Protein AF-A0A1B6K107-F1 (afdb_monomer_lite)

Sequence (434 aa):
EVSGRSQVTCTDDMSLKECTSPMDDETWNAYHTINNRARAVCYATRQQQFRILSEMTVNKLMSSALKQVTSMESLKELQKELNLLTSETMSSLKEGQKGLANQNSGMQLAQRKIMDDISSTIRQLTKEKTLIQNTQSQLDSLSRKLSYQFDEAESRLGTQSELHQETHKQILSHLEDITQKADILWKLLEHKSEKVIKQQDEIQKRMQEALDSLIQINCSVNYLKGLVDQVKADVDSKILWATTAIGGDKTTLVLVLQHCLLLVAGVLVSLFLQLSIACRLSLLIVVLFNIALVYNRQPLTLLSLSGTIVGLWTVSTVSPVCWLAFNKYKADSIKSHEHSKTHGKEEEEEVEDDKSSTKSSTRSENSSGSHGIIDNGLSYNKLDHNEDRISLSSLRHRSSPTGHSICAAVCRNGQFCRSSVTPGRKFCKRHISH

Structure (mmCIF, N/CA/C/O backbone):
data_AF-A0A1B6K107-F1
#
_entry.id   AF-A0A1B6K107-F1
#
loop_
_atom_site.group_PDB
_atom_site.id
_atom_site.type_symbol
_atom_site.label_atom_id
_atom_site.label_alt_id
_atom_site.label_comp_id
_atom_site.label_asym_id
_atom_site.label_entity_id
_atom_site.label_seq_id
_atom_site.pdbx_PDB_ins_code
_atom_site.Cartn_x
_atom_site.Cartn_y
_atom_site.Cartn_z
_atom_site.occupancy
_atom_site.B_iso_or_equiv
_atom_site.auth_seq_id
_atom_site.auth_comp_id
_atom_site.auth_asym_id
_atom_site.auth_atom_id
_atom_site.pdbx_PDB_model_num
ATOM 1 N N . GLU A 1 1 ? 44.556 19.388 -119.074 1.00 36.38 1 GLU A N 1
ATOM 2 C CA . GLU A 1 1 ? 45.590 18.912 -120.022 1.00 36.38 1 GLU A CA 1
ATOM 3 C C . GLU A 1 1 ? 46.196 17.621 -119.483 1.00 36.38 1 GLU A C 1
ATOM 5 O O . GLU A 1 1 ? 46.031 17.341 -118.298 1.00 36.38 1 GLU A O 1
ATOM 10 N N . VAL A 1 2 ? 46.902 16.845 -120.311 1.00 44.44 2 VAL A N 1
ATOM 11 C CA . VAL A 1 2 ? 47.736 15.736 -119.821 1.00 44.44 2 VAL A CA 1
ATOM 12 C C . VAL A 1 2 ? 49.091 16.303 -119.403 1.00 44.44 2 VAL A C 1
ATOM 14 O O . VAL A 1 2 ? 49.932 16.598 -120.248 1.00 44.44 2 VAL A O 1
ATOM 17 N N . SER A 1 3 ? 49.315 16.454 -118.098 1.00 48.12 3 SER A N 1
ATOM 18 C CA . SER A 1 3 ? 50.672 16.632 -117.571 1.00 48.12 3 SER A CA 1
ATOM 19 C C . SER A 1 3 ? 51.471 15.365 -117.865 1.00 48.12 3 SER A C 1
ATOM 21 O O . SER A 1 3 ? 51.078 14.295 -117.408 1.00 48.12 3 SER A O 1
ATOM 23 N N . GLY A 1 4 ? 52.578 15.481 -118.606 1.00 58.72 4 GLY A N 1
ATOM 24 C CA . GLY A 1 4 ? 53.406 14.359 -119.078 1.00 58.72 4 GLY A CA 1
ATOM 25 C C . GLY A 1 4 ? 54.228 13.651 -117.994 1.00 58.72 4 GLY A C 1
ATOM 26 O O . GLY A 1 4 ? 55.428 13.471 -118.161 1.00 58.72 4 GLY A O 1
ATOM 27 N N . ARG A 1 5 ? 53.598 13.288 -116.874 1.00 62.62 5 ARG A N 1
ATOM 28 C CA . ARG A 1 5 ? 54.172 12.464 -115.804 1.00 62.62 5 ARG A CA 1
ATOM 29 C C . ARG A 1 5 ? 53.718 11.018 -115.971 1.00 62.62 5 ARG A C 1
ATOM 31 O O . ARG A 1 5 ? 52.550 10.771 -116.272 1.00 62.62 5 ARG A O 1
ATOM 38 N N . SER A 1 6 ? 54.628 10.082 -115.729 1.00 67.38 6 SER A N 1
ATOM 39 C CA . SER A 1 6 ? 54.333 8.656 -115.610 1.00 67.38 6 SER A CA 1
ATOM 40 C C . SER A 1 6 ? 53.266 8.422 -114.530 1.00 67.38 6 SER A C 1
ATOM 42 O O . SER A 1 6 ? 53.336 8.963 -113.427 1.00 67.38 6 SER A O 1
ATOM 44 N N . GLN A 1 7 ? 52.249 7.619 -114.851 1.00 73.50 7 GLN A N 1
ATOM 45 C CA . GLN A 1 7 ? 51.266 7.130 -113.884 1.00 73.50 7 GLN A CA 1
ATOM 46 C C . GLN A 1 7 ? 51.450 5.622 -113.741 1.00 73.50 7 GLN A C 1
ATOM 48 O O . GLN A 1 7 ? 51.184 4.871 -114.676 1.00 73.50 7 GLN A O 1
ATOM 53 N N . VAL A 1 8 ? 51.923 5.188 -112.573 1.00 77.31 8 VAL A N 1
ATOM 54 C CA . VAL A 1 8 ? 52.055 3.767 -112.236 1.00 77.31 8 VAL A CA 1
ATOM 55 C C . VAL A 1 8 ? 50.807 3.342 -111.468 1.00 77.31 8 VAL A C 1
ATOM 57 O O . VAL A 1 8 ? 50.553 3.821 -110.365 1.00 77.31 8 VAL A O 1
ATOM 60 N N . THR A 1 9 ? 50.007 2.466 -112.072 1.00 81.12 9 THR A N 1
ATOM 61 C CA . THR A 1 9 ? 48.796 1.902 -111.465 1.00 81.12 9 THR A CA 1
ATOM 62 C C . THR A 1 9 ? 49.136 0.629 -110.698 1.00 81.12 9 THR A C 1
ATOM 64 O O . THR A 1 9 ? 49.529 -0.362 -111.313 1.00 81.12 9 THR A O 1
ATOM 67 N N . CYS A 1 10 ? 48.946 0.639 -109.381 1.00 83.25 10 CYS A N 1
ATOM 68 C CA . CYS A 1 10 ? 49.106 -0.542 -108.533 1.00 83.25 10 CYS A CA 1
ATOM 69 C C . CYS A 1 10 ? 47.740 -1.090 -108.093 1.00 83.25 10 CYS A C 1
ATOM 71 O O . CYS A 1 10 ? 46.794 -0.318 -107.934 1.00 83.25 10 CYS A O 1
ATOM 73 N N . THR A 1 11 ? 47.642 -2.408 -107.901 1.00 85.88 11 THR A N 1
ATOM 74 C CA . THR A 1 11 ? 46.454 -3.091 -107.354 1.00 85.88 11 THR A CA 1
ATOM 75 C C . THR A 1 11 ? 46.725 -3.587 -105.934 1.00 85.88 11 THR A C 1
ATOM 77 O O . THR A 1 11 ? 47.875 -3.612 -105.495 1.00 85.88 11 THR A O 1
ATOM 80 N N . ASP A 1 12 ? 45.681 -3.991 -105.209 1.00 84.12 12 ASP A N 1
ATOM 81 C CA . ASP A 1 12 ? 45.818 -4.497 -103.835 1.00 84.12 12 ASP A CA 1
ATOM 82 C C . ASP A 1 12 ? 46.501 -5.882 -103.763 1.00 84.12 12 ASP A C 1
ATOM 84 O O . ASP A 1 12 ? 46.989 -6.280 -102.705 1.00 84.12 12 ASP A O 1
ATOM 88 N N . ASP A 1 13 ? 46.567 -6.611 -104.885 1.00 86.00 13 ASP A N 1
ATOM 89 C CA . ASP A 1 13 ? 47.118 -7.973 -104.976 1.00 86.00 13 ASP A CA 1
ATOM 90 C C . ASP A 1 13 ? 48.650 -8.015 -105.132 1.00 86.00 13 ASP A C 1
ATOM 92 O O . ASP A 1 13 ? 49.270 -9.050 -104.879 1.00 86.00 13 ASP A O 1
ATOM 96 N N . MET A 1 14 ? 49.268 -6.919 -105.589 1.00 87.00 14 MET A N 1
ATOM 97 C CA . MET A 1 14 ? 50.710 -6.852 -105.858 1.00 87.00 14 MET A CA 1
ATOM 98 C C . MET A 1 14 ? 51.495 -6.344 -104.646 1.00 87.00 14 MET A C 1
ATOM 100 O O . MET A 1 14 ? 51.052 -5.462 -103.909 1.00 87.00 14 MET A O 1
ATOM 104 N N . SER A 1 15 ? 52.714 -6.851 -104.445 1.00 86.06 15 SER A N 1
ATOM 105 C CA . SER A 1 15 ? 53.564 -6.338 -103.372 1.00 86.06 15 SER A CA 1
ATOM 106 C C . SER A 1 15 ? 54.023 -4.907 -103.666 1.00 86.06 15 SER A C 1
ATOM 108 O O . SER A 1 15 ? 54.215 -4.508 -104.818 1.00 86.06 15 SER A O 1
ATOM 110 N N . LEU A 1 16 ? 54.306 -4.142 -102.605 1.00 81.62 16 LEU A N 1
ATOM 111 C CA . LEU A 1 16 ? 54.866 -2.791 -102.726 1.00 81.62 16 LEU A CA 1
ATOM 112 C C . LEU A 1 16 ? 56.124 -2.765 -103.614 1.00 81.62 16 LEU A C 1
ATOM 114 O O . LEU A 1 16 ? 56.315 -1.817 -104.366 1.00 81.62 16 LEU A O 1
ATOM 118 N N . LYS A 1 17 ? 56.951 -3.819 -103.569 1.00 83.31 17 LYS A N 1
ATOM 119 C CA . LYS A 1 17 ? 58.165 -3.943 -104.385 1.00 83.31 17 LYS A CA 1
ATOM 120 C C . LYS A 1 17 ? 57.846 -4.028 -105.881 1.00 83.31 17 LYS A C 1
ATOM 122 O O . LYS A 1 17 ? 58.508 -3.362 -106.673 1.00 83.31 17 LYS A O 1
ATOM 127 N N . GLU A 1 18 ? 56.845 -4.820 -106.260 1.00 84.12 18 GLU A N 1
ATOM 128 C CA . GLU A 1 18 ? 56.406 -4.981 -107.654 1.00 84.12 18 GLU A CA 1
ATOM 129 C C . GLU A 1 18 ? 55.755 -3.692 -108.168 1.00 84.12 18 GLU A C 1
ATOM 131 O O . GLU A 1 18 ? 56.160 -3.188 -109.213 1.00 84.12 18 GLU A O 1
ATOM 136 N N . CYS A 1 19 ? 54.866 -3.094 -107.367 1.00 84.50 19 CYS A N 1
ATOM 137 C CA . CYS A 1 19 ? 54.269 -1.774 -107.603 1.00 84.50 19 CYS A CA 1
ATOM 138 C C . CYS A 1 19 ? 55.319 -0.680 -107.888 1.00 84.50 19 CYS A C 1
ATOM 140 O O . CYS A 1 19 ? 55.119 0.168 -108.755 1.00 84.50 19 CYS A O 1
ATOM 142 N N . THR A 1 20 ? 56.462 -0.701 -107.192 1.00 83.38 20 THR A N 1
ATOM 143 C CA . THR A 1 20 ? 57.539 0.293 -107.368 1.00 83.38 20 THR A CA 1
ATOM 144 C C . THR A 1 20 ? 58.551 -0.047 -108.463 1.00 83.38 20 THR A C 1
ATOM 146 O O . THR A 1 20 ? 59.314 0.823 -108.872 1.00 83.38 20 THR A O 1
ATOM 149 N N . SER A 1 21 ? 58.572 -1.285 -108.967 1.00 83.44 21 SER A N 1
ATOM 150 C CA . SER A 1 21 ? 59.591 -1.746 -109.921 1.00 83.44 21 SER A CA 1
ATOM 151 C C . SER A 1 21 ? 59.630 -1.036 -111.291 1.00 83.44 21 SER A C 1
ATOM 153 O O . SER A 1 21 ? 60.705 -1.072 -111.891 1.00 83.44 21 SER A O 1
ATOM 155 N N . PRO A 1 22 ? 58.545 -0.436 -111.830 1.00 82.94 22 PRO A N 1
ATOM 156 C CA . PRO A 1 22 ? 58.587 0.302 -113.095 1.00 82.94 22 PRO A CA 1
ATOM 157 C C . PRO A 1 22 ? 58.747 1.826 -112.914 1.00 82.94 22 PRO A C 1
ATOM 159 O O . PRO A 1 22 ? 58.559 2.568 -113.876 1.00 82.94 22 PRO A O 1
ATOM 162 N N . MET A 1 23 ? 59.037 2.314 -111.701 1.00 84.94 23 MET A N 1
ATOM 163 C CA . MET A 1 23 ? 59.266 3.741 -111.447 1.00 84.94 23 MET A CA 1
ATOM 164 C C . MET A 1 23 ? 60.684 4.159 -111.856 1.00 84.94 23 MET A C 1
ATOM 166 O O . MET A 1 23 ? 61.654 3.469 -111.553 1.00 84.94 23 MET A O 1
ATOM 170 N N . ASP A 1 24 ? 60.798 5.317 -112.501 1.00 84.44 24 ASP A N 1
ATOM 171 C CA . ASP A 1 24 ? 62.066 6.015 -112.724 1.00 84.44 24 ASP A CA 1
ATOM 172 C C . ASP A 1 24 ? 62.592 6.685 -111.434 1.00 84.44 24 ASP A C 1
ATOM 174 O O . ASP A 1 24 ? 61.844 6.877 -110.471 1.00 84.44 24 ASP A O 1
ATOM 178 N N . ASP A 1 25 ? 63.875 7.065 -111.413 1.00 84.19 25 ASP A N 1
ATOM 179 C CA . ASP A 1 25 ? 64.536 7.638 -110.227 1.00 84.19 25 ASP A CA 1
ATOM 180 C C . ASP A 1 25 ? 63.885 8.942 -109.720 1.00 84.19 25 ASP A C 1
ATOM 182 O O . ASP A 1 25 ? 63.862 9.185 -108.508 1.00 84.19 25 ASP A O 1
ATOM 186 N N . GLU A 1 26 ? 63.332 9.784 -110.606 1.00 83.81 26 GLU A N 1
ATOM 187 C CA . GLU A 1 26 ? 62.653 11.024 -110.203 1.00 83.81 26 GLU A CA 1
ATOM 188 C C . GLU A 1 26 ? 61.306 10.701 -109.541 1.00 83.81 26 GLU A C 1
ATOM 190 O O . GLU A 1 26 ? 61.033 11.162 -108.427 1.00 83.81 26 GLU A O 1
ATOM 195 N N . THR A 1 27 ? 60.503 9.839 -110.170 1.00 83.69 27 THR A N 1
ATOM 196 C CA . THR A 1 27 ? 59.228 9.342 -109.634 1.00 83.69 27 THR A CA 1
ATOM 197 C C . THR A 1 27 ? 59.414 8.615 -108.302 1.00 83.69 27 THR A C 1
ATOM 199 O O . THR A 1 27 ? 58.670 8.873 -107.349 1.00 83.69 27 THR A O 1
ATOM 202 N N . TRP A 1 28 ? 60.430 7.755 -108.183 1.00 84.88 28 TRP A N 1
ATOM 203 C CA . TRP A 1 28 ? 60.743 7.038 -106.946 1.00 84.88 28 TRP A CA 1
ATOM 204 C C . TRP A 1 28 ? 61.172 7.988 -105.821 1.00 84.88 28 TRP A C 1
ATOM 206 O O . TRP A 1 28 ? 60.666 7.887 -104.699 1.00 84.88 28 TRP A O 1
ATOM 216 N N . ASN A 1 29 ? 62.043 8.962 -106.103 1.00 87.62 29 ASN A N 1
ATOM 217 C CA . ASN A 1 29 ? 62.466 9.952 -105.110 1.00 87.62 29 ASN A CA 1
ATOM 218 C C . ASN A 1 29 ? 61.303 10.866 -104.674 1.00 87.62 29 ASN A C 1
ATOM 220 O O . ASN A 1 29 ? 61.151 11.164 -103.483 1.00 87.62 29 ASN A O 1
ATOM 224 N N . ALA A 1 30 ? 60.428 11.259 -105.606 1.00 86.75 30 ALA A N 1
ATOM 225 C CA . ALA A 1 30 ? 59.208 12.005 -105.306 1.00 86.75 30 ALA A CA 1
ATOM 226 C C . ALA A 1 30 ? 58.259 11.194 -104.404 1.00 86.75 30 ALA A C 1
ATOM 228 O O . ALA A 1 30 ? 57.830 11.697 -103.359 1.00 86.75 30 ALA A O 1
ATOM 229 N N . TYR A 1 31 ? 57.996 9.926 -104.743 1.00 85.06 31 TYR A N 1
ATOM 230 C CA . TYR A 1 31 ? 57.205 9.005 -103.921 1.00 85.06 31 TYR A CA 1
ATOM 231 C C . TYR A 1 31 ? 57.804 8.836 -102.518 1.00 85.06 31 TYR A C 1
ATOM 233 O O . TYR A 1 31 ? 57.109 9.037 -101.521 1.00 85.06 31 TYR A O 1
ATOM 241 N N . HIS A 1 32 ? 59.100 8.533 -102.416 1.00 87.81 32 HIS A N 1
ATOM 242 C CA . HIS A 1 32 ? 59.800 8.333 -101.145 1.00 87.81 32 HIS A CA 1
ATOM 243 C C . HIS A 1 32 ? 59.791 9.600 -100.272 1.00 87.81 32 HIS A C 1
ATOM 245 O O . HIS A 1 32 ? 59.550 9.526 -99.064 1.00 87.81 32 HIS A O 1
ATOM 251 N N . THR A 1 33 ? 59.966 10.778 -100.879 1.00 91.44 33 THR A N 1
ATOM 252 C CA . THR A 1 33 ? 59.876 12.076 -100.194 1.00 91.44 33 THR A CA 1
ATOM 253 C C . THR A 1 33 ? 58.468 12.341 -99.658 1.00 91.44 33 THR A C 1
ATOM 255 O O . THR A 1 33 ? 58.321 12.766 -98.509 1.00 91.44 33 THR A O 1
ATOM 258 N N . ILE A 1 34 ? 57.423 12.069 -100.446 1.00 89.50 34 ILE A N 1
ATOM 259 C CA . ILE A 1 34 ? 56.025 12.225 -100.019 1.00 89.50 34 ILE A CA 1
ATOM 260 C C . ILE A 1 34 ? 55.681 11.215 -98.915 1.00 89.50 34 ILE A C 1
ATOM 262 O O . ILE A 1 34 ? 55.129 11.610 -97.890 1.00 89.50 34 ILE A O 1
ATOM 266 N N . ASN A 1 35 ? 56.072 9.948 -99.068 1.00 90.12 35 ASN A N 1
ATOM 267 C CA . ASN A 1 35 ? 55.854 8.883 -98.087 1.00 90.12 35 ASN A CA 1
ATOM 268 C C . ASN A 1 35 ? 56.520 9.213 -96.740 1.00 90.12 35 ASN A C 1
ATOM 270 O O . ASN A 1 35 ? 55.859 9.201 -95.703 1.00 90.12 35 ASN A O 1
ATOM 274 N N . ASN A 1 36 ? 57.794 9.615 -96.731 1.00 93.12 36 ASN A N 1
ATOM 275 C CA . ASN A 1 36 ? 58.476 9.988 -95.488 1.00 93.12 36 ASN A CA 1
ATOM 276 C C . ASN A 1 36 ? 57.881 11.244 -94.834 1.00 93.12 36 ASN A C 1
ATOM 278 O O . ASN A 1 36 ? 57.774 11.287 -93.609 1.00 93.12 36 ASN A O 1
ATOM 282 N N . ARG A 1 37 ? 57.426 12.235 -95.616 1.00 95.00 37 ARG A N 1
ATOM 283 C CA . ARG A 1 37 ? 56.687 13.394 -95.081 1.00 95.00 37 ARG A CA 1
ATOM 284 C C . ARG A 1 37 ? 55.343 12.977 -94.479 1.00 95.00 37 ARG A C 1
ATOM 286 O O . ARG A 1 37 ? 55.040 13.388 -93.363 1.00 95.00 37 ARG A O 1
ATOM 293 N N . ALA A 1 38 ? 54.578 12.122 -95.158 1.00 94.75 38 ALA A N 1
ATOM 294 C CA . ALA A 1 38 ? 53.318 11.583 -94.650 1.00 94.75 38 ALA A CA 1
ATOM 295 C C . ALA A 1 38 ? 53.531 10.791 -93.349 1.00 94.75 38 ALA A C 1
ATOM 297 O O . ALA A 1 38 ? 52.854 11.045 -92.357 1.00 94.75 38 ALA A O 1
ATOM 298 N N . ARG A 1 39 ? 54.539 9.909 -93.299 1.00 94.88 39 ARG A N 1
ATOM 299 C CA . ARG A 1 39 ? 54.921 9.168 -92.086 1.00 94.88 39 ARG A CA 1
ATOM 300 C C . ARG A 1 39 ? 55.337 10.098 -90.947 1.00 94.88 39 ARG A C 1
ATOM 302 O O . ARG A 1 39 ? 54.875 9.900 -89.827 1.00 94.88 39 ARG A O 1
ATOM 309 N N . ALA A 1 40 ? 56.146 11.123 -91.217 1.00 95.31 40 ALA A N 1
ATOM 310 C CA . ALA A 1 40 ? 56.546 12.112 -90.214 1.00 95.31 40 ALA A CA 1
ATOM 311 C C . ALA A 1 40 ? 55.339 12.874 -89.638 1.00 95.31 40 ALA A C 1
ATOM 313 O O . ALA A 1 40 ? 55.234 13.008 -88.419 1.00 95.31 40 ALA A O 1
ATOM 314 N N . VAL A 1 41 ? 54.393 13.296 -90.487 1.00 95.06 41 VAL A N 1
ATOM 315 C CA . VAL A 1 41 ? 53.126 13.909 -90.050 1.00 95.06 41 VAL A CA 1
ATOM 316 C C . VAL A 1 41 ? 52.306 12.923 -89.215 1.00 95.06 41 VAL A C 1
ATOM 318 O O . VAL A 1 41 ? 51.931 13.256 -88.095 1.00 95.06 41 VAL A O 1
ATOM 321 N N . CYS A 1 42 ? 52.095 11.687 -89.679 1.00 96.25 42 CYS A N 1
ATOM 322 C CA . CYS A 1 42 ? 51.352 10.669 -88.930 1.00 96.25 42 CYS A CA 1
ATOM 323 C C . CYS A 1 42 ? 51.974 10.365 -87.555 1.00 96.25 42 CYS A C 1
ATOM 325 O O . CYS A 1 42 ? 51.240 10.219 -86.576 1.00 96.25 42 CYS A O 1
ATOM 327 N N . TYR A 1 43 ? 53.306 10.298 -87.449 1.00 96.50 43 TYR A N 1
ATOM 328 C CA . TYR A 1 43 ? 53.988 10.126 -86.163 1.00 96.50 43 TYR A CA 1
ATOM 329 C C . TYR A 1 43 ? 53.835 11.361 -85.262 1.00 96.50 43 TYR A C 1
ATOM 331 O O . TYR A 1 43 ? 53.541 11.200 -84.077 1.00 96.50 43 TYR A O 1
ATOM 339 N N . ALA A 1 44 ? 53.944 12.580 -85.802 1.00 95.81 44 ALA A N 1
ATOM 340 C CA . ALA A 1 44 ? 53.730 13.815 -85.046 1.00 95.81 44 ALA A CA 1
ATOM 341 C C . ALA A 1 44 ? 52.287 13.932 -84.517 1.00 95.81 44 ALA A C 1
ATOM 343 O O . ALA A 1 44 ? 52.085 14.157 -83.322 1.00 95.81 44 ALA A O 1
ATOM 344 N N . THR A 1 45 ? 51.280 13.691 -85.364 1.00 95.06 45 THR A N 1
ATOM 345 C CA . THR A 1 45 ? 49.862 13.681 -84.970 1.00 95.06 45 THR A CA 1
ATOM 346 C C . THR A 1 45 ? 49.581 12.608 -83.917 1.00 95.06 45 THR A C 1
ATOM 348 O O . THR A 1 45 ? 48.916 12.892 -82.922 1.00 95.06 45 THR A O 1
ATOM 351 N N . ARG A 1 46 ? 50.131 11.394 -84.071 1.00 96.19 46 ARG A N 1
ATOM 352 C CA . ARG A 1 46 ? 49.975 10.313 -83.083 1.00 96.19 46 ARG A CA 1
ATOM 353 C C . ARG A 1 46 ? 50.633 10.655 -81.743 1.00 96.19 46 ARG A C 1
ATOM 355 O O . ARG A 1 46 ? 50.049 10.368 -80.701 1.00 96.19 46 ARG A O 1
ATOM 362 N N . GLN A 1 47 ? 51.800 11.301 -81.753 1.00 96.00 47 GLN A N 1
ATOM 363 C CA . GLN A 1 47 ? 52.472 11.759 -80.534 1.00 96.00 47 GLN A CA 1
ATOM 364 C C . GLN A 1 47 ? 51.684 12.877 -79.835 1.00 96.00 47 GLN A C 1
ATOM 366 O O . GLN A 1 47 ? 51.543 12.859 -78.612 1.00 96.00 47 GLN A O 1
ATOM 371 N N . GLN A 1 48 ? 51.112 13.817 -80.594 1.00 95.38 48 GLN A N 1
ATOM 372 C CA . GLN A 1 48 ? 50.235 14.859 -80.055 1.00 95.38 48 GLN A CA 1
ATOM 373 C C . GLN A 1 48 ? 48.947 14.264 -79.463 1.00 95.38 48 GLN A C 1
ATOM 375 O O . GLN A 1 48 ? 48.560 14.629 -78.354 1.00 95.38 48 GLN A O 1
ATOM 380 N N . GLN A 1 49 ? 48.318 13.303 -80.147 1.00 96.44 49 GLN A N 1
ATOM 381 C CA . GLN A 1 49 ? 47.145 12.587 -79.639 1.00 96.44 49 GLN A CA 1
ATOM 382 C C . GLN A 1 49 ? 47.471 11.822 -78.347 1.00 96.44 49 GLN A C 1
ATOM 384 O O . GLN A 1 49 ? 46.727 11.927 -77.372 1.00 96.44 49 GLN A O 1
ATOM 389 N N . PHE A 1 50 ? 48.593 11.095 -78.307 1.00 96.69 50 PHE A N 1
ATOM 390 C CA . PHE A 1 50 ? 49.047 10.385 -77.108 1.00 96.69 50 PHE A CA 1
ATOM 391 C C . PHE A 1 50 ? 49.301 11.343 -75.938 1.00 96.69 50 PHE A C 1
ATOM 393 O O . PHE A 1 50 ? 48.879 11.065 -74.815 1.00 96.69 50 PHE A O 1
ATOM 400 N N . ARG A 1 51 ? 49.923 12.501 -76.199 1.00 96.62 51 ARG A N 1
ATOM 401 C CA . ARG A 1 51 ? 50.136 13.549 -75.196 1.00 96.62 51 ARG A CA 1
ATOM 402 C C . ARG A 1 51 ? 48.812 14.076 -74.634 1.00 96.62 51 ARG A C 1
ATOM 404 O O . ARG A 1 51 ? 48.642 14.065 -73.421 1.00 96.62 51 ARG A O 1
ATOM 411 N N . ILE A 1 52 ? 47.865 14.464 -75.491 1.00 96.50 52 ILE A N 1
ATOM 412 C CA . ILE A 1 52 ? 46.555 14.995 -75.072 1.00 96.50 52 ILE A CA 1
ATOM 413 C C . ILE A 1 52 ? 45.770 13.944 -74.267 1.00 96.50 52 ILE A C 1
ATOM 415 O O . ILE A 1 52 ? 45.223 14.251 -73.209 1.00 96.50 52 ILE A O 1
ATOM 419 N N . LEU A 1 53 ? 45.757 12.683 -74.715 1.00 96.69 53 LEU A N 1
ATOM 420 C CA . LEU A 1 53 ? 45.139 11.576 -73.975 1.00 96.69 53 LEU A CA 1
ATOM 421 C C . LEU A 1 53 ? 45.811 11.338 -72.614 1.00 96.69 53 LEU A C 1
ATOM 423 O O . LEU A 1 53 ? 45.114 11.067 -71.637 1.00 96.69 53 LEU A O 1
ATOM 427 N N . SER A 1 54 ? 47.136 11.478 -72.527 1.00 96.50 54 SER A N 1
ATOM 428 C CA . SER A 1 54 ? 47.885 11.347 -71.271 1.00 96.50 54 SER A CA 1
ATOM 429 C C . SER A 1 54 ? 47.575 12.490 -70.303 1.00 96.50 54 SER A C 1
ATOM 431 O O . SER A 1 54 ? 47.245 12.231 -69.150 1.00 96.50 54 SER A O 1
ATOM 433 N N . GLU A 1 55 ? 47.591 13.742 -70.770 1.00 96.50 55 GLU A N 1
ATOM 434 C CA . GLU A 1 55 ? 47.254 14.929 -69.970 1.00 96.50 55 GLU A CA 1
ATOM 435 C C . GLU A 1 55 ? 45.806 14.860 -69.447 1.00 96.50 55 GLU A C 1
ATOM 437 O O . GLU A 1 55 ? 45.566 15.054 -68.254 1.00 96.50 55 GLU A O 1
ATOM 442 N N . MET A 1 56 ? 44.837 14.474 -70.290 1.00 95.94 56 MET A N 1
ATOM 443 C CA . MET A 1 56 ? 43.454 14.234 -69.850 1.00 95.94 56 MET A CA 1
ATOM 444 C C . MET A 1 56 ? 43.340 13.072 -68.853 1.00 95.94 56 MET A C 1
ATOM 446 O O . MET A 1 56 ? 42.581 13.170 -67.889 1.00 95.94 56 MET A O 1
ATOM 450 N N . THR A 1 57 ? 44.088 11.983 -69.052 1.00 96.94 57 THR A N 1
ATOM 451 C CA . THR A 1 57 ? 44.070 10.823 -68.146 1.00 96.94 57 THR A CA 1
ATOM 452 C C . THR A 1 57 ? 44.644 11.180 -66.777 1.00 96.94 57 THR A C 1
ATOM 454 O O . THR A 1 57 ? 44.016 10.873 -65.767 1.00 96.94 57 THR A O 1
ATOM 457 N N . VAL A 1 58 ? 45.773 11.894 -66.720 1.00 97.19 58 VAL A N 1
ATOM 458 C CA . VAL A 1 58 ? 46.372 12.375 -65.463 1.00 97.19 58 VAL A CA 1
ATOM 459 C C . VAL A 1 58 ? 45.424 13.333 -64.740 1.00 97.19 58 VAL A C 1
ATOM 461 O O . VAL A 1 58 ? 45.156 13.133 -63.556 1.00 97.19 58 VAL A O 1
ATOM 464 N N . ASN A 1 59 ? 44.825 14.298 -65.443 1.00 96.50 59 ASN A N 1
ATOM 465 C CA . ASN A 1 59 ? 43.843 15.213 -64.849 1.00 96.50 59 ASN A CA 1
ATOM 466 C C . ASN A 1 59 ? 42.596 14.473 -64.326 1.00 96.50 59 ASN A C 1
ATOM 468 O O . ASN A 1 59 ? 42.082 14.796 -63.250 1.00 96.50 59 ASN A O 1
ATOM 472 N N . LYS A 1 60 ? 42.123 13.438 -65.034 1.00 96.69 60 LYS A N 1
ATOM 473 C CA . LYS A 1 60 ? 40.998 12.598 -64.593 1.00 96.69 60 LYS A CA 1
ATOM 474 C C . LYS A 1 60 ? 41.357 11.730 -63.384 1.00 96.69 60 LYS A C 1
ATOM 476 O O . LYS A 1 60 ? 40.536 11.593 -62.479 1.00 96.69 60 LYS A O 1
ATOM 481 N N . LEU A 1 61 ? 42.568 11.173 -63.331 1.00 96.75 61 LEU A N 1
ATOM 482 C CA . LEU A 1 61 ? 43.058 10.406 -62.182 1.00 96.75 61 LEU A CA 1
ATOM 483 C C . LEU A 1 61 ? 43.236 11.303 -60.953 1.00 96.75 61 LEU A C 1
ATOM 485 O O . LEU A 1 61 ? 42.740 10.961 -59.885 1.00 96.75 61 LEU A O 1
ATOM 489 N N . MET A 1 62 ? 43.854 12.478 -61.105 1.00 95.81 62 MET A N 1
ATOM 490 C CA . MET A 1 62 ? 44.062 13.429 -60.009 1.00 95.81 62 MET A CA 1
ATOM 491 C C . MET A 1 62 ? 42.737 13.960 -59.447 1.00 95.81 62 MET A C 1
ATOM 493 O O . MET A 1 62 ? 42.546 13.960 -58.234 1.00 95.81 62 MET A O 1
ATOM 497 N N . SER A 1 63 ? 41.787 14.346 -60.304 1.00 96.19 63 SER A N 1
ATOM 498 C CA . SER A 1 63 ? 40.452 14.773 -59.853 1.00 96.19 63 SER A CA 1
ATOM 499 C C . SER A 1 63 ? 39.642 13.637 -59.215 1.00 96.19 63 SER A C 1
ATOM 501 O O . SER A 1 63 ? 38.930 13.875 -58.240 1.00 96.19 63 SER A O 1
ATOM 503 N N . SER A 1 64 ? 39.794 12.394 -59.688 1.00 96.00 64 SER A N 1
ATOM 504 C CA . SER A 1 64 ? 39.179 11.218 -59.050 1.00 96.00 64 SER A CA 1
ATOM 505 C C . SER A 1 64 ? 39.790 10.928 -57.675 1.00 96.00 64 SER A C 1
ATOM 507 O O . SER A 1 64 ? 39.051 10.695 -56.722 1.00 96.00 64 SER A O 1
ATOM 509 N N . ALA A 1 65 ? 41.118 11.007 -57.547 1.00 95.81 65 ALA A N 1
ATOM 510 C CA . ALA A 1 65 ? 41.828 10.814 -56.285 1.00 95.81 65 ALA A CA 1
ATOM 511 C C . ALA A 1 65 ? 41.474 11.905 -55.261 1.00 95.81 65 ALA A C 1
ATOM 513 O O . ALA A 1 65 ? 41.144 11.587 -54.122 1.00 95.81 65 ALA A O 1
ATOM 514 N N . LEU A 1 66 ? 41.444 13.178 -55.674 1.00 96.00 66 LEU A N 1
ATOM 515 C CA . LEU A 1 66 ? 40.988 14.285 -54.826 1.00 96.00 66 LEU A CA 1
ATOM 516 C C . LEU A 1 66 ? 39.539 14.081 -54.363 1.00 96.00 66 LEU A C 1
ATOM 518 O O . LEU A 1 66 ? 39.258 14.222 -53.176 1.00 96.00 66 LEU A O 1
ATOM 522 N N . LYS A 1 67 ? 38.634 13.674 -55.266 1.00 95.56 67 LYS A N 1
ATOM 523 C CA . LYS A 1 67 ? 37.241 13.352 -54.917 1.00 95.56 67 LYS A CA 1
ATOM 524 C C . LYS A 1 67 ? 37.137 12.170 -53.946 1.00 95.56 67 LYS A C 1
ATOM 526 O O . LYS A 1 67 ? 36.258 12.165 -53.087 1.00 95.56 67 LYS A O 1
ATOM 531 N N . GLN A 1 68 ? 38.016 11.175 -54.056 1.00 94.88 68 GLN A N 1
ATOM 532 C CA . GLN A 1 68 ? 38.074 10.060 -53.112 1.00 94.88 68 GLN A CA 1
ATOM 533 C C . GLN A 1 68 ? 38.573 10.518 -51.734 1.00 94.88 68 GLN A C 1
ATOM 535 O O . GLN A 1 68 ? 37.956 10.165 -50.732 1.00 94.88 68 GLN A O 1
ATOM 540 N N . VAL A 1 69 ? 39.617 11.353 -51.670 1.00 94.94 69 VAL A N 1
ATOM 541 C CA . VAL A 1 69 ? 40.142 11.910 -50.410 1.00 94.94 69 VAL A CA 1
ATOM 542 C C . VAL A 1 69 ? 39.091 12.762 -49.694 1.00 94.94 69 VAL A C 1
ATOM 544 O O . VAL A 1 69 ? 38.831 12.519 -48.518 1.00 94.94 69 VAL A O 1
ATOM 547 N N . THR A 1 70 ? 38.412 13.683 -50.387 1.00 95.31 70 THR A N 1
ATOM 548 C CA . THR A 1 70 ? 37.337 14.489 -49.770 1.00 95.31 70 THR A CA 1
ATOM 549 C C . THR A 1 70 ? 36.138 13.637 -49.343 1.00 95.31 70 THR A C 1
ATOM 551 O O . THR A 1 70 ? 35.525 13.903 -48.310 1.00 95.31 70 THR A O 1
ATOM 554 N N . SER A 1 71 ? 35.839 12.550 -50.066 1.00 93.56 71 SER A N 1
ATOM 555 C CA . SER A 1 71 ? 34.828 11.574 -49.633 1.00 93.56 71 SER A CA 1
ATOM 556 C C . SER A 1 71 ? 35.254 10.858 -48.343 1.00 93.56 71 SER A C 1
ATOM 558 O O . SER A 1 71 ? 34.456 10.750 -47.413 1.00 93.56 71 SER A O 1
ATOM 560 N N . MET A 1 72 ? 36.515 10.425 -48.233 1.00 92.88 72 MET A N 1
ATOM 561 C CA . MET A 1 72 ? 37.057 9.800 -47.016 1.00 92.88 72 MET A CA 1
ATOM 562 C C . MET A 1 72 ? 37.112 10.768 -45.826 1.00 92.88 72 MET A C 1
ATOM 564 O O . MET A 1 72 ? 36.889 10.349 -44.692 1.00 92.88 72 MET A O 1
ATOM 568 N N . GLU A 1 73 ? 37.340 12.060 -46.065 1.00 94.81 73 GLU A N 1
ATOM 569 C CA . GLU A 1 73 ? 37.251 13.098 -45.034 1.00 94.81 73 GLU A CA 1
ATOM 570 C C . GLU A 1 73 ? 35.809 13.286 -44.531 1.00 94.81 73 GLU A C 1
ATOM 572 O O . GLU A 1 73 ? 35.585 13.299 -43.321 1.00 94.81 73 GLU A O 1
ATOM 577 N N . SER A 1 74 ? 34.814 13.303 -45.428 1.00 94.00 74 SER A N 1
ATOM 578 C CA . SER A 1 74 ? 33.400 13.345 -45.018 1.00 94.00 74 SER A CA 1
ATOM 579 C C . SER A 1 74 ? 32.970 12.091 -44.238 1.00 94.00 74 SER A C 1
ATOM 581 O O . SER A 1 74 ? 32.272 12.200 -43.232 1.00 94.00 74 SER A O 1
ATOM 583 N N . LEU A 1 75 ? 33.457 10.905 -44.627 1.00 93.94 75 LEU A N 1
ATOM 584 C CA . LEU A 1 75 ? 33.223 9.652 -43.899 1.00 93.94 75 LEU A CA 1
ATOM 585 C C . LEU A 1 75 ? 33.867 9.657 -42.505 1.00 93.94 75 LEU A C 1
ATOM 587 O O . LEU A 1 75 ? 33.267 9.153 -41.560 1.00 93.94 75 LEU A O 1
ATOM 591 N N . LYS A 1 76 ? 35.059 10.247 -42.357 1.00 94.69 76 LYS A N 1
ATOM 592 C CA . LYS A 1 76 ? 35.746 10.399 -41.066 1.00 94.69 76 LYS A CA 1
ATOM 593 C C . LYS A 1 76 ? 34.957 11.289 -40.103 1.00 94.69 76 LYS A C 1
ATOM 595 O O . LYS A 1 76 ? 34.865 10.959 -38.922 1.00 94.69 76 LYS A O 1
ATOM 600 N N . GLU A 1 77 ? 34.390 12.396 -40.582 1.00 94.81 77 GLU A N 1
ATOM 601 C CA . GLU A 1 77 ? 33.592 13.283 -39.728 1.00 94.81 77 GLU A CA 1
ATOM 602 C C . GLU A 1 77 ? 32.240 12.645 -39.364 1.00 94.81 77 GLU A C 1
ATOM 604 O O . GLU A 1 77 ? 31.892 12.625 -38.186 1.00 94.81 77 GLU A O 1
ATOM 609 N N . LEU A 1 78 ? 31.562 11.977 -40.309 1.00 93.75 78 LEU A N 1
ATOM 610 C CA . LEU A 1 78 ? 30.373 11.157 -40.019 1.00 93.75 78 LEU A CA 1
ATOM 611 C C . LEU A 1 78 ? 30.664 10.044 -38.996 1.00 93.75 78 LEU A C 1
ATOM 613 O O . LEU A 1 78 ? 29.864 9.800 -38.098 1.00 93.75 78 LEU A O 1
ATOM 617 N N . GLN A 1 79 ? 31.822 9.378 -39.084 1.00 93.44 79 GLN A N 1
ATOM 618 C CA . GLN A 1 79 ? 32.243 8.367 -38.108 1.00 93.44 79 GLN A CA 1
ATOM 619 C C . GLN A 1 79 ? 32.518 8.984 -36.724 1.00 93.44 79 GLN A C 1
ATOM 621 O O . GLN A 1 79 ? 32.255 8.354 -35.698 1.00 93.44 79 GLN A O 1
ATOM 626 N N . LYS A 1 80 ? 33.046 10.210 -36.668 1.00 95.19 80 LYS A N 1
ATOM 627 C CA . LYS A 1 80 ? 33.273 10.963 -35.426 1.00 95.19 80 LYS A CA 1
ATOM 628 C C . LYS A 1 80 ? 31.953 11.397 -34.782 1.00 95.19 80 LYS A C 1
ATOM 630 O O . LYS A 1 80 ? 31.790 11.195 -33.581 1.00 95.19 80 LYS A O 1
ATOM 635 N N . GLU A 1 81 ? 30.999 11.887 -35.568 1.00 96.19 81 GLU A N 1
ATOM 636 C CA . GLU A 1 81 ? 29.633 12.191 -35.125 1.00 96.19 81 GLU A CA 1
ATOM 637 C C . GLU A 1 81 ? 28.917 10.934 -34.600 1.00 96.19 81 GLU A C 1
ATOM 639 O O . GLU A 1 81 ? 28.411 10.938 -33.478 1.00 96.19 81 GLU A O 1
ATOM 644 N N . LEU A 1 82 ? 28.979 9.813 -35.333 1.00 94.44 82 LEU A N 1
ATOM 645 C CA . LEU A 1 82 ? 28.436 8.521 -34.892 1.00 94.44 82 LEU A CA 1
ATOM 646 C C . LEU A 1 82 ? 29.029 8.052 -33.558 1.00 94.44 82 LEU A C 1
ATOM 648 O O . LEU A 1 82 ? 28.293 7.564 -32.702 1.00 94.44 82 LEU A O 1
ATOM 652 N N . ASN A 1 83 ? 30.342 8.200 -33.358 1.00 94.94 83 ASN A N 1
ATOM 653 C CA . ASN A 1 83 ? 30.991 7.843 -32.094 1.00 94.94 83 ASN A CA 1
ATOM 654 C C . ASN A 1 83 ? 30.545 8.748 -30.933 1.00 94.94 83 ASN A C 1
ATOM 656 O O . ASN A 1 83 ? 30.346 8.250 -29.825 1.00 94.94 83 ASN A O 1
ATOM 660 N N . LEU A 1 84 ? 30.350 10.050 -31.173 1.00 96.38 84 LEU A N 1
ATOM 661 C CA . LEU A 1 84 ? 29.831 10.984 -30.167 1.00 96.38 84 LEU A CA 1
ATOM 662 C C . LEU A 1 84 ? 28.385 10.638 -29.786 1.00 96.38 84 LEU A C 1
ATOM 664 O O . LEU A 1 84 ? 28.120 10.401 -28.609 1.00 96.38 84 LEU A O 1
ATOM 668 N N . LEU A 1 85 ? 27.495 10.487 -30.772 1.00 94.56 85 LEU A N 1
ATOM 669 C CA . LEU A 1 85 ? 26.099 10.075 -30.568 1.00 94.56 85 LEU A CA 1
ATOM 670 C C . LEU A 1 85 ? 25.991 8.709 -29.874 1.00 94.56 85 LEU A C 1
ATOM 672 O O . LEU A 1 85 ? 25.147 8.520 -28.999 1.00 94.56 85 LEU A O 1
ATOM 676 N N . THR A 1 86 ? 26.864 7.755 -30.215 1.00 94.88 86 THR A N 1
ATOM 677 C CA . THR A 1 86 ? 26.915 6.435 -29.562 1.00 94.88 86 THR A CA 1
ATOM 678 C C . THR A 1 86 ? 27.375 6.545 -28.107 1.00 94.88 86 THR A C 1
ATOM 680 O O . THR A 1 86 ? 26.804 5.891 -27.236 1.00 94.88 86 THR A O 1
ATOM 683 N N . SER A 1 87 ? 28.373 7.387 -27.821 1.00 95.00 87 SER A N 1
ATOM 684 C CA . SER A 1 87 ? 28.872 7.639 -26.462 1.00 95.00 87 SER A CA 1
ATOM 685 C C . SER A 1 87 ? 27.817 8.320 -25.582 1.00 95.00 87 SER A C 1
ATOM 687 O O . SER A 1 87 ? 27.565 7.881 -24.458 1.00 95.00 87 SER A O 1
ATOM 689 N N . GLU A 1 88 ? 27.134 9.336 -26.116 1.00 95.50 88 GLU A N 1
ATOM 690 C CA . GLU A 1 88 ? 26.018 10.019 -25.456 1.00 95.50 88 GLU A CA 1
ATOM 691 C C . GLU A 1 88 ? 24.857 9.052 -25.190 1.00 95.50 88 GLU A C 1
ATOM 693 O O . GLU A 1 88 ? 24.454 8.880 -24.040 1.00 95.50 88 GLU A O 1
ATOM 698 N N . THR A 1 89 ? 24.409 8.314 -26.213 1.00 94.12 89 THR A N 1
ATOM 699 C CA . THR A 1 89 ? 23.350 7.296 -26.089 1.00 94.12 89 THR A CA 1
ATOM 700 C C . THR A 1 89 ? 23.705 6.231 -25.048 1.00 94.12 89 THR A C 1
ATOM 702 O O . THR A 1 89 ? 22.860 5.854 -24.238 1.00 94.12 89 THR A O 1
ATOM 705 N N . MET A 1 90 ? 24.959 5.766 -25.014 1.00 93.88 90 MET A N 1
ATOM 706 C CA . MET A 1 90 ? 25.445 4.809 -24.013 1.00 93.88 90 MET A CA 1
ATOM 707 C C . MET A 1 90 ? 25.448 5.408 -22.597 1.00 93.88 90 MET A C 1
ATOM 709 O O . MET A 1 90 ? 25.115 4.715 -21.633 1.00 93.88 90 MET A O 1
ATOM 713 N N . SER A 1 91 ? 25.779 6.695 -22.455 1.00 94.94 91 SER A N 1
ATOM 714 C CA . SER A 1 91 ? 25.720 7.416 -21.179 1.00 94.94 91 SER A CA 1
ATOM 715 C C . SER A 1 91 ? 24.278 7.546 -20.674 1.00 94.94 91 SER A C 1
ATOM 717 O O . SER A 1 91 ? 23.981 7.125 -19.554 1.00 94.94 91 SER A O 1
ATOM 719 N N . SER A 1 92 ? 23.355 8.016 -21.519 1.00 94.50 92 SER A N 1
ATOM 720 C CA . SER A 1 92 ? 21.928 8.127 -21.190 1.00 94.50 92 SER A CA 1
ATOM 721 C C . SER A 1 92 ? 21.286 6.764 -20.911 1.00 94.50 92 SER A C 1
ATOM 723 O O . SER A 1 92 ? 20.487 6.640 -19.983 1.00 94.50 92 SER A O 1
ATOM 725 N N . LEU A 1 93 ? 21.668 5.712 -21.645 1.00 93.19 93 LEU A N 1
ATOM 726 C CA . LEU A 1 93 ? 21.224 4.339 -21.387 1.00 93.19 93 LEU A CA 1
ATOM 727 C C . LEU A 1 93 ? 21.713 3.834 -20.022 1.00 93.19 93 LEU A C 1
ATOM 729 O O . LEU A 1 93 ? 20.938 3.242 -19.271 1.00 93.19 93 LEU A O 1
ATOM 733 N N . LYS A 1 94 ? 22.977 4.096 -19.670 1.00 94.19 94 LYS A N 1
ATOM 734 C CA . LYS A 1 94 ? 23.566 3.740 -18.370 1.00 94.19 94 LYS A CA 1
ATOM 735 C C . LYS A 1 94 ? 22.903 4.494 -17.214 1.00 94.19 94 LYS A C 1
ATOM 737 O O . LYS A 1 94 ? 22.663 3.907 -16.158 1.00 94.19 94 LYS A O 1
ATOM 742 N N . GLU A 1 95 ? 22.577 5.771 -17.401 1.00 94.50 95 GLU A N 1
ATOM 743 C CA . GLU A 1 95 ? 21.827 6.558 -16.419 1.00 94.50 95 GLU A CA 1
ATOM 744 C C . GLU A 1 95 ? 20.379 6.062 -16.274 1.00 94.50 95 GLU A C 1
ATOM 746 O O . GLU A 1 95 ? 19.922 5.832 -15.153 1.00 94.50 95 GLU A O 1
ATOM 751 N N . GLY A 1 96 ? 19.697 5.770 -17.385 1.00 91.94 96 GLY A N 1
ATOM 752 C CA . GLY A 1 96 ? 18.370 5.151 -17.392 1.00 91.94 96 GLY A CA 1
ATOM 753 C C . GLY A 1 96 ? 18.345 3.787 -16.692 1.00 91.94 96 GLY A C 1
ATOM 754 O O . GLY A 1 96 ? 17.484 3.544 -15.846 1.00 91.94 96 GLY A O 1
ATOM 755 N N . GLN A 1 97 ? 19.330 2.919 -16.952 1.00 88.88 97 GLN A N 1
ATOM 756 C CA . GLN A 1 97 ? 19.490 1.640 -16.249 1.00 88.88 97 GLN A CA 1
ATOM 757 C C . GLN A 1 97 ? 19.738 1.823 -14.746 1.00 88.88 97 GLN A C 1
ATOM 759 O O . GLN A 1 97 ? 19.154 1.098 -13.940 1.00 88.88 97 GLN A O 1
ATOM 764 N N . LYS A 1 98 ? 20.550 2.809 -14.342 1.00 92.38 98 LYS A N 1
ATOM 765 C CA . LYS A 1 98 ? 20.759 3.158 -12.926 1.00 92.38 98 LYS A CA 1
ATOM 766 C C . LYS A 1 98 ? 19.457 3.645 -12.273 1.00 92.38 98 LYS A C 1
ATOM 768 O O . LYS A 1 98 ? 19.151 3.241 -11.152 1.00 92.38 98 LYS A O 1
ATOM 773 N N . GLY A 1 99 ? 18.667 4.456 -12.978 1.00 92.44 99 GLY A N 1
ATOM 774 C CA . GLY A 1 99 ? 17.331 4.882 -12.551 1.00 92.44 99 GLY A CA 1
ATOM 775 C C . GLY A 1 99 ? 16.374 3.702 -12.355 1.00 92.44 99 GLY A C 1
ATOM 776 O O . GLY A 1 99 ? 15.766 3.574 -11.293 1.00 92.44 99 GLY A O 1
ATOM 777 N N . LEU A 1 100 ? 16.312 2.791 -13.330 1.00 89.69 100 LEU A N 1
ATOM 778 C CA . LEU A 1 100 ? 15.506 1.566 -13.277 1.00 89.69 100 LEU A CA 1
ATOM 779 C C . LEU A 1 100 ? 15.937 0.624 -12.140 1.00 89.69 100 LEU A C 1
ATOM 781 O O . LEU A 1 100 ? 15.083 0.090 -11.435 1.00 89.69 100 LEU A O 1
ATOM 785 N N . ALA A 1 101 ? 17.239 0.447 -11.901 1.00 89.81 101 ALA A N 1
ATOM 786 C CA . ALA A 1 101 ? 17.751 -0.366 -10.793 1.00 89.81 101 ALA A CA 1
ATOM 787 C C . ALA A 1 101 ? 17.392 0.229 -9.415 1.00 89.81 101 ALA A C 1
ATOM 789 O O . ALA A 1 101 ? 16.982 -0.495 -8.498 1.00 89.81 101 ALA A O 1
ATOM 790 N N . ASN A 1 102 ? 17.470 1.556 -9.280 1.00 90.38 102 ASN A N 1
ATOM 791 C CA . ASN A 1 102 ? 17.039 2.272 -8.079 1.00 90.38 102 ASN A CA 1
ATOM 792 C C . ASN A 1 102 ? 15.514 2.171 -7.870 1.00 90.38 102 ASN A C 1
ATOM 794 O O . ASN A 1 102 ? 15.062 1.923 -6.754 1.00 90.38 102 ASN A O 1
ATOM 798 N N . GLN A 1 103 ? 14.710 2.286 -8.933 1.00 89.62 103 GLN A N 1
ATOM 799 C CA . GLN A 1 103 ? 13.260 2.078 -8.850 1.00 89.62 103 GLN A CA 1
ATOM 800 C C . GLN A 1 103 ? 12.899 0.629 -8.494 1.00 89.62 103 GLN A C 1
ATOM 802 O O . GLN A 1 103 ? 12.032 0.416 -7.651 1.00 89.62 103 GLN A O 1
ATOM 807 N N . ASN A 1 104 ? 13.574 -0.368 -9.073 1.00 87.25 104 ASN A N 1
ATOM 808 C CA . ASN A 1 104 ? 13.315 -1.785 -8.807 1.00 87.25 104 ASN A CA 1
ATOM 809 C C . ASN A 1 104 ? 13.648 -2.165 -7.351 1.00 87.25 104 ASN A C 1
ATOM 811 O O . ASN A 1 104 ? 12.844 -2.797 -6.667 1.00 87.25 104 ASN A O 1
ATOM 815 N N . SER A 1 105 ? 14.788 -1.711 -6.823 1.00 90.38 105 SER A N 1
ATOM 816 C CA . SER A 1 105 ? 15.130 -1.917 -5.405 1.00 90.38 105 SER A CA 1
ATOM 817 C C . SER A 1 105 ? 14.167 -1.188 -4.453 1.00 90.38 105 SER A C 1
ATOM 819 O O . SER A 1 105 ? 13.750 -1.768 -3.446 1.00 90.38 105 SER A O 1
ATOM 821 N N . GLY A 1 106 ? 13.719 0.024 -4.805 1.00 91.81 106 GLY A N 1
ATOM 822 C CA . GLY A 1 106 ? 12.635 0.725 -4.107 1.00 91.81 106 GLY A CA 1
ATOM 823 C C . GLY A 1 106 ? 11.302 -0.039 -4.135 1.00 91.81 106 GLY A C 1
ATOM 824 O O . GLY A 1 106 ? 10.651 -0.179 -3.099 1.00 91.81 106 GLY A O 1
ATOM 825 N N . MET A 1 107 ? 10.931 -0.612 -5.283 1.00 88.75 107 MET A N 1
ATOM 826 C CA . MET A 1 107 ? 9.732 -1.440 -5.451 1.00 88.75 107 MET A CA 1
ATOM 827 C C . MET A 1 107 ? 9.795 -2.704 -4.583 1.00 88.75 107 MET A C 1
ATOM 829 O O . MET A 1 107 ? 8.835 -3.013 -3.883 1.00 88.75 107 MET A O 1
ATOM 833 N N . GLN A 1 108 ? 10.939 -3.394 -4.530 1.00 93.19 108 GLN A N 1
ATOM 834 C CA . GLN A 1 108 ? 11.132 -4.562 -3.658 1.00 93.19 108 GLN A CA 1
ATOM 835 C C . GLN A 1 108 ? 11.073 -4.224 -2.159 1.00 93.19 108 GLN A C 1
ATOM 837 O O . GLN A 1 108 ? 10.735 -5.086 -1.344 1.00 93.19 108 GLN A O 1
ATOM 842 N N . LEU A 1 109 ? 11.432 -2.999 -1.761 1.00 93.69 109 LEU A N 1
ATOM 843 C CA . LEU A 1 109 ? 11.258 -2.520 -0.385 1.00 93.69 109 LEU A CA 1
ATOM 844 C C . LEU A 1 109 ? 9.786 -2.196 -0.096 1.00 93.69 109 LEU A C 1
ATOM 846 O O . LEU A 1 109 ? 9.265 -2.624 0.933 1.00 93.69 109 LEU A O 1
ATOM 850 N N . ALA A 1 110 ? 9.094 -1.525 -1.022 1.00 90.19 110 ALA A N 1
ATOM 851 C CA . ALA A 1 110 ? 7.662 -1.250 -0.916 1.00 90.19 110 ALA A CA 1
ATOM 852 C C . ALA A 1 110 ? 6.829 -2.544 -0.858 1.00 90.19 110 ALA A C 1
ATOM 854 O O . ALA A 1 110 ? 5.984 -2.688 0.021 1.00 90.19 110 ALA A O 1
ATOM 855 N N . GLN A 1 111 ? 7.119 -3.524 -1.719 1.00 91.31 111 GLN A N 1
ATOM 856 C CA . GLN A 1 111 ? 6.456 -4.831 -1.744 1.00 91.31 111 GLN A CA 1
ATOM 857 C C . GLN A 1 111 ? 6.675 -5.619 -0.443 1.00 91.31 111 GLN A C 1
ATOM 859 O O . GLN A 1 111 ? 5.727 -6.194 0.090 1.00 91.31 111 GLN A O 1
ATOM 864 N N . ARG A 1 112 ? 7.899 -5.609 0.111 1.00 94.19 112 ARG A N 1
ATOM 865 C CA . ARG A 1 112 ? 8.178 -6.211 1.428 1.00 94.19 112 ARG A CA 1
ATOM 866 C C . ARG A 1 112 ? 7.407 -5.517 2.547 1.00 94.19 112 ARG A C 1
ATOM 868 O O . ARG A 1 112 ? 6.817 -6.209 3.371 1.00 94.19 112 ARG A O 1
ATOM 875 N N . LYS A 1 113 ? 7.355 -4.180 2.545 1.00 95.38 113 LYS A N 1
ATOM 876 C CA . LYS A 1 113 ? 6.565 -3.415 3.518 1.00 95.38 113 LYS A CA 1
ATOM 877 C C . LYS A 1 113 ? 5.075 -3.755 3.420 1.00 95.38 113 LYS A C 1
ATOM 879 O O . LYS A 1 113 ? 4.465 -4.040 4.438 1.00 95.38 113 LYS A O 1
ATOM 884 N N . ILE A 1 114 ? 4.516 -3.799 2.209 1.00 93.56 114 ILE A N 1
ATOM 885 C CA . ILE A 1 114 ? 3.115 -4.173 1.965 1.00 93.56 114 ILE A CA 1
ATOM 886 C C . ILE A 1 114 ? 2.821 -5.583 2.495 1.00 93.56 114 ILE A C 1
ATOM 888 O O . ILE A 1 114 ? 1.786 -5.785 3.121 1.00 93.56 114 ILE A O 1
ATOM 892 N N . MET A 1 115 ? 3.723 -6.551 2.302 1.00 94.81 115 MET A N 1
ATOM 893 C CA . MET A 1 115 ? 3.531 -7.908 2.827 1.00 94.81 115 MET A CA 1
ATOM 894 C C . MET A 1 115 ? 3.577 -7.964 4.365 1.00 94.81 115 MET A C 1
ATOM 896 O O . MET A 1 115 ? 2.801 -8.707 4.962 1.00 94.81 115 MET A O 1
ATOM 900 N N . ASP A 1 116 ? 4.427 -7.169 5.023 1.00 96.38 116 ASP A N 1
ATOM 901 C CA . ASP A 1 116 ? 4.463 -7.085 6.493 1.0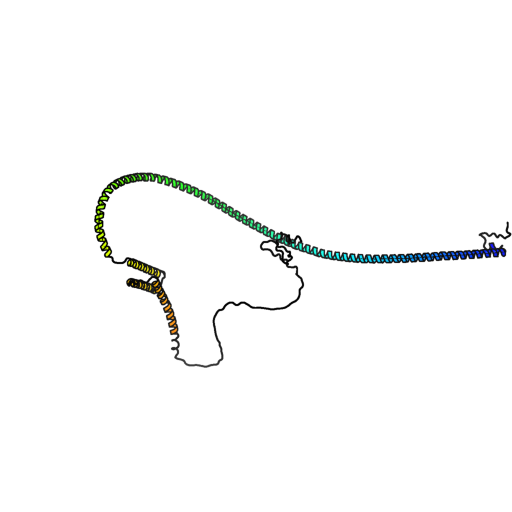0 96.38 116 ASP A CA 1
ATOM 902 C C . ASP A 1 116 ? 3.247 -6.321 7.062 1.00 96.38 116 ASP A C 1
ATOM 904 O O . ASP A 1 116 ? 2.597 -6.790 7.998 1.00 96.38 116 ASP A O 1
ATOM 908 N N . ASP A 1 117 ? 2.843 -5.215 6.425 1.00 96.38 117 ASP A N 1
ATOM 909 C CA . ASP A 1 117 ? 1.608 -4.479 6.731 1.00 96.38 117 ASP A CA 1
ATOM 910 C C . ASP A 1 117 ? 0.380 -5.416 6.603 1.00 96.38 117 ASP A C 1
ATOM 912 O O . ASP A 1 117 ? -0.442 -5.490 7.520 1.00 96.38 117 ASP A O 1
ATOM 916 N N . ILE A 1 118 ? 0.284 -6.217 5.531 1.00 95.81 118 ILE A N 1
ATOM 917 C CA . ILE A 1 118 ? -0.758 -7.248 5.350 1.00 95.81 118 ILE A CA 1
ATOM 918 C C . ILE A 1 118 ? -0.657 -8.338 6.428 1.00 95.81 118 ILE A C 1
ATOM 920 O O . ILE A 1 118 ? -1.667 -8.687 7.040 1.00 95.81 118 ILE A O 1
ATOM 924 N N . SER A 1 119 ? 0.540 -8.864 6.706 1.00 96.69 119 SER A N 1
ATOM 925 C CA . SER A 1 119 ? 0.750 -9.908 7.720 1.00 96.69 119 SER A CA 1
ATOM 926 C C . SER A 1 119 ? 0.343 -9.437 9.122 1.00 96.69 119 SER A C 1
ATOM 928 O O . SER A 1 119 ? -0.312 -10.168 9.868 1.00 96.69 119 SER A O 1
ATOM 930 N N . SER A 1 120 ? 0.672 -8.193 9.481 1.00 95.75 120 SER A N 1
ATOM 931 C CA . SER A 1 120 ? 0.254 -7.577 10.742 1.00 95.75 120 SER A CA 1
ATOM 932 C C . SER A 1 120 ? -1.263 -7.348 10.792 1.00 95.75 120 SER A C 1
ATOM 934 O O . SER A 1 120 ? -1.885 -7.676 11.803 1.00 95.75 120 SER A O 1
ATOM 936 N N . THR A 1 121 ? -1.877 -6.914 9.685 1.00 95.88 121 THR A N 1
ATOM 937 C CA . THR A 1 121 ? -3.332 -6.722 9.556 1.00 95.88 121 THR A CA 1
ATOM 938 C C . THR A 1 121 ? -4.085 -8.047 9.720 1.00 95.88 121 THR A C 1
ATOM 940 O O . THR A 1 121 ? -5.033 -8.121 10.496 1.00 95.88 121 THR A O 1
ATOM 943 N N . ILE A 1 122 ? -3.634 -9.133 9.080 1.00 96.50 122 ILE A N 1
ATOM 944 C CA . ILE A 1 122 ? -4.233 -10.473 9.225 1.00 96.50 122 ILE A CA 1
ATOM 945 C C . ILE A 1 122 ? -4.138 -10.964 10.678 1.00 96.50 122 ILE A C 1
ATOM 947 O O . ILE A 1 122 ? -5.111 -11.504 11.208 1.00 96.50 122 ILE A O 1
ATOM 951 N N . ARG A 1 123 ? -3.006 -10.739 11.363 1.00 96.06 123 ARG A N 1
ATOM 952 C CA . ARG A 1 123 ? -2.861 -11.064 12.797 1.00 96.06 123 ARG A CA 1
ATOM 953 C C . ARG A 1 123 ? -3.805 -10.236 13.677 1.00 96.06 123 ARG A C 1
ATOM 955 O O . ARG A 1 123 ? -4.389 -10.792 14.606 1.00 96.06 123 ARG A O 1
ATOM 962 N N . GLN A 1 124 ? -3.982 -8.945 13.386 1.00 95.69 124 GLN A N 1
ATOM 963 C CA . GLN A 1 124 ? -4.929 -8.074 14.096 1.00 95.69 124 GLN A CA 1
ATOM 964 C C . GLN A 1 124 ? -6.375 -8.542 13.894 1.00 95.69 124 GLN A C 1
ATOM 966 O O . GLN A 1 124 ? -7.036 -8.852 14.880 1.00 95.69 124 GLN A O 1
ATOM 971 N N . LEU A 1 125 ? -6.819 -8.734 12.648 1.00 95.12 125 LEU A N 1
ATOM 972 C CA . LEU A 1 125 ? -8.158 -9.244 12.320 1.00 95.12 125 LEU A CA 1
ATOM 973 C C . LEU A 1 125 ? -8.431 -10.627 12.936 1.00 95.12 125 LEU A C 1
ATOM 975 O O . LEU A 1 125 ? -9.538 -10.898 13.396 1.00 95.12 125 LEU A O 1
ATOM 979 N N . THR A 1 126 ? -7.422 -11.501 12.999 1.00 94.88 126 THR A N 1
ATOM 980 C CA . THR A 1 126 ? -7.538 -12.807 13.673 1.00 94.88 126 THR A CA 1
ATOM 981 C C . THR A 1 126 ? -7.757 -12.637 15.179 1.00 94.88 126 THR A C 1
ATOM 983 O O . THR A 1 126 ? -8.626 -13.293 15.749 1.00 94.88 126 THR A O 1
ATOM 986 N N . LYS A 1 127 ? -7.013 -11.728 15.824 1.00 96.44 127 LYS A N 1
ATOM 987 C CA . LYS A 1 127 ? -7.167 -11.409 17.252 1.00 96.44 127 LYS A CA 1
ATOM 988 C C . LYS A 1 127 ? -8.511 -10.738 17.555 1.00 96.44 127 LYS A C 1
ATOM 990 O O . LYS A 1 127 ? -9.134 -11.050 18.563 1.00 96.44 127 LYS A O 1
ATOM 995 N N . GLU A 1 128 ? -8.971 -9.835 16.697 1.00 95.12 128 GLU A N 1
ATOM 996 C CA . GLU A 1 128 ? -10.291 -9.210 16.822 1.00 95.12 128 GLU A CA 1
ATOM 997 C C . GLU A 1 128 ? -11.406 -10.241 16.645 1.00 95.12 128 GLU A C 1
ATOM 999 O O . GLU A 1 128 ? -12.339 -10.263 17.441 1.00 95.12 128 GLU A O 1
ATOM 1004 N N . LYS A 1 129 ? -11.278 -11.173 15.691 1.00 95.75 129 LYS A N 1
ATOM 1005 C CA . LYS A 1 129 ? -12.233 -12.275 15.526 1.00 95.75 129 LYS A CA 1
ATOM 1006 C C . LYS A 1 129 ? -12.314 -13.166 16.770 1.00 95.75 129 LYS A C 1
ATOM 1008 O O . LYS A 1 129 ? -13.423 -13.468 17.205 1.00 95.75 129 LYS A O 1
ATOM 1013 N N . THR A 1 130 ? -11.187 -13.551 17.378 1.00 94.88 130 THR A N 1
ATOM 1014 C CA . THR A 1 130 ? -11.217 -14.349 18.621 1.00 94.88 130 THR A CA 1
ATOM 1015 C C . THR A 1 130 ? -11.761 -13.558 19.812 1.00 94.88 130 THR A C 1
ATOM 1017 O O . THR A 1 130 ? -12.454 -14.134 20.651 1.00 94.88 130 THR A O 1
ATOM 1020 N N . LEU A 1 131 ? -11.525 -12.241 19.868 1.00 95.75 131 LEU A N 1
ATOM 1021 C CA . LEU A 1 131 ? -12.145 -11.361 20.860 1.00 95.75 131 LEU A CA 1
ATOM 1022 C C . LEU A 1 131 ? -13.670 -11.312 20.680 1.00 95.75 131 LEU A C 1
ATOM 1024 O O . LEU A 1 131 ? -14.388 -11.566 21.639 1.00 95.75 131 LEU A O 1
ATOM 1028 N N . ILE A 1 132 ? -14.158 -11.074 19.458 1.00 94.12 132 ILE A N 1
ATOM 1029 C CA . ILE A 1 132 ? -15.591 -11.031 19.123 1.00 94.12 132 ILE A CA 1
ATOM 1030 C C . ILE A 1 132 ? -16.274 -12.364 19.452 1.00 94.12 132 ILE A C 1
ATOM 1032 O O . ILE A 1 132 ? -17.345 -12.356 20.051 1.00 94.12 132 ILE A O 1
ATOM 1036 N N . GLN A 1 133 ? -15.652 -13.506 19.139 1.00 95.25 133 GLN A N 1
ATOM 1037 C CA . GLN A 1 133 ? -16.195 -14.827 19.488 1.00 95.25 133 GLN A CA 1
ATOM 1038 C C . GLN A 1 133 ? -16.290 -15.045 21.009 1.00 95.25 133 GLN A C 1
ATOM 1040 O O . GLN A 1 133 ? -17.271 -15.614 21.483 1.00 95.25 133 GLN A O 1
ATOM 1045 N N . ASN A 1 134 ? -15.316 -14.559 21.786 1.00 94.19 134 ASN A N 1
ATOM 1046 C CA . ASN A 1 134 ? -15.384 -14.563 23.252 1.00 94.19 134 ASN A CA 1
ATOM 1047 C C . ASN A 1 134 ? -16.491 -13.616 23.761 1.00 94.19 134 ASN A C 1
ATOM 1049 O O . ASN A 1 134 ? -17.277 -13.981 24.627 1.00 94.19 134 ASN A O 1
ATOM 1053 N N . THR A 1 135 ? -16.627 -12.420 23.182 1.00 92.19 135 THR A N 1
ATOM 1054 C CA . THR A 1 135 ? -17.711 -11.488 23.526 1.00 92.19 135 THR A CA 1
ATOM 1055 C C . THR A 1 135 ? -19.094 -12.065 23.201 1.00 92.19 135 THR A C 1
ATOM 1057 O O . THR A 1 135 ? -20.005 -11.916 24.010 1.00 92.19 135 THR A O 1
ATOM 1060 N N . GLN A 1 136 ? -19.256 -12.777 22.079 1.00 93.81 136 GLN A N 1
ATOM 1061 C CA . GLN A 1 136 ? -20.492 -13.501 21.761 1.00 93.81 136 GLN A CA 1
ATOM 1062 C C . GLN A 1 136 ? -20.789 -14.587 22.799 1.00 93.81 136 GLN A C 1
ATOM 1064 O O . GLN A 1 136 ? -21.875 -14.578 23.367 1.00 93.81 136 GLN A O 1
ATOM 1069 N N . SER A 1 137 ? -19.826 -15.454 23.137 1.00 94.56 137 SER A N 1
ATOM 1070 C CA . SER A 1 137 ? -20.065 -16.513 24.131 1.00 94.56 137 SER A CA 1
ATOM 1071 C C . SER A 1 137 ? -20.374 -15.960 25.532 1.00 94.56 137 SER A C 1
ATOM 1073 O O . SER A 1 137 ? -21.171 -16.548 26.271 1.00 94.56 137 SER A O 1
ATOM 1075 N N . GLN A 1 138 ? -19.819 -14.794 25.881 1.00 95.00 138 GLN A N 1
ATOM 1076 C CA . GLN A 1 138 ? -20.189 -14.049 27.085 1.00 95.00 138 GLN A CA 1
ATOM 1077 C C . GLN A 1 138 ? -21.626 -13.518 27.009 1.00 95.00 138 GLN A C 1
ATOM 1079 O O . GLN A 1 138 ? -22.381 -13.738 27.957 1.00 95.00 138 GLN A O 1
ATOM 1084 N N . LEU A 1 139 ? -22.040 -12.905 25.893 1.00 94.94 139 LEU A N 1
ATOM 1085 C CA . LEU A 1 139 ? -23.431 -12.488 25.662 1.00 94.94 139 LEU A CA 1
ATOM 1086 C C . LEU A 1 139 ? -24.402 -13.677 25.735 1.00 94.94 139 LEU A C 1
ATOM 1088 O O . LEU A 1 139 ? -25.411 -13.580 26.427 1.00 94.94 139 LEU A O 1
ATOM 1092 N N . ASP A 1 140 ? -24.075 -14.817 25.126 1.00 95.25 140 ASP A N 1
ATOM 1093 C CA . ASP A 1 140 ? -24.893 -16.036 25.176 1.00 95.25 140 ASP A CA 1
ATOM 1094 C C . ASP A 1 140 ? -25.007 -16.600 26.601 1.00 95.25 140 ASP A C 1
ATOM 1096 O O . ASP A 1 140 ? -26.024 -17.190 26.970 1.00 95.25 140 ASP A O 1
ATOM 1100 N N . SER A 1 141 ? -23.958 -16.463 27.420 1.00 95.94 141 SER A N 1
ATOM 1101 C CA . SER A 1 141 ? -23.986 -16.860 28.835 1.00 95.94 141 SER A CA 1
ATOM 1102 C C . SER A 1 141 ? -24.812 -15.897 29.696 1.00 95.94 141 SER A C 1
ATOM 1104 O O . SER A 1 141 ? -25.572 -16.335 30.560 1.00 95.94 141 SER A O 1
ATOM 1106 N N . LEU A 1 142 ? -24.712 -14.592 29.426 1.00 93.56 142 LEU A N 1
ATOM 1107 C CA . LEU A 1 142 ? -25.410 -13.536 30.155 1.00 93.56 142 LEU A CA 1
ATOM 1108 C C . LEU A 1 142 ? -26.899 -13.500 29.796 1.00 93.56 142 LEU A C 1
ATOM 1110 O O . LEU A 1 142 ? -27.724 -13.359 30.691 1.00 93.56 142 LEU A O 1
ATOM 1114 N N . SER A 1 143 ? -27.238 -13.718 28.523 1.00 94.38 143 SER A N 1
ATOM 1115 C CA . SER A 1 143 ? -28.607 -13.893 28.026 1.00 94.38 143 SER A CA 1
ATOM 1116 C C . SER A 1 143 ? -29.293 -15.077 28.711 1.00 94.38 143 SER A C 1
ATOM 1118 O O . SER A 1 143 ? -30.312 -14.889 29.366 1.00 94.38 143 SER A O 1
ATOM 1120 N N . ARG A 1 144 ? -28.673 -16.270 28.705 1.00 95.50 144 ARG A N 1
ATOM 1121 C CA . ARG A 1 144 ? -29.208 -17.449 29.417 1.00 95.50 144 ARG A CA 1
ATOM 1122 C C . ARG A 1 144 ? -29.356 -17.227 30.923 1.00 95.50 144 ARG A C 1
ATOM 1124 O O . ARG A 1 144 ? -30.331 -17.688 31.508 1.00 95.50 144 ARG A O 1
ATOM 1131 N N . LYS A 1 145 ? -28.417 -16.515 31.557 1.00 96.88 145 LYS A N 1
ATOM 1132 C CA . LYS A 1 145 ? -28.521 -16.156 32.980 1.00 96.88 145 LYS A CA 1
ATOM 1133 C C . LYS A 1 145 ? -29.664 -15.168 33.243 1.00 96.88 145 LYS A C 1
ATOM 1135 O O . LYS A 1 145 ? -30.319 -15.288 34.273 1.00 96.88 145 LYS A O 1
ATOM 1140 N N . LEU A 1 146 ? -29.906 -14.224 32.332 1.00 92.69 146 LEU A N 1
ATOM 1141 C CA . LEU A 1 146 ? -31.041 -13.303 32.395 1.00 92.69 146 LEU A CA 1
ATOM 1142 C C . LEU A 1 146 ? -32.370 -14.038 32.217 1.00 92.69 146 LEU A C 1
ATOM 1144 O O . LEU A 1 146 ? -33.245 -13.831 33.047 1.00 92.69 146 LEU A O 1
ATOM 1148 N N . SER A 1 147 ? -32.499 -14.922 31.220 1.00 95.38 147 SER A N 1
ATOM 1149 C CA . SER A 1 147 ? -33.684 -15.776 31.049 1.00 95.38 147 SER A CA 1
ATOM 1150 C C . SER A 1 147 ? -33.980 -16.551 32.328 1.00 95.38 147 SER A C 1
ATOM 1152 O O . SER A 1 147 ? -35.028 -16.339 32.917 1.00 95.38 147 SER A O 1
ATOM 1154 N N . TYR A 1 148 ? -33.004 -17.293 32.863 1.00 96.31 148 TYR A N 1
ATOM 1155 C CA . TYR A 1 148 ? -33.172 -18.030 34.121 1.00 96.31 148 TYR A CA 1
ATOM 1156 C C . TYR A 1 148 ? -33.614 -17.138 35.299 1.00 96.31 148 TYR A C 1
ATOM 1158 O O . TYR A 1 148 ? -34.416 -17.556 36.130 1.00 96.31 148 TYR A O 1
ATOM 1166 N N . GLN A 1 149 ? -33.103 -15.903 35.397 1.00 95.06 149 GLN A N 1
ATOM 1167 C CA . GLN A 1 149 ? -33.531 -14.958 36.437 1.00 95.06 149 GLN A CA 1
ATOM 1168 C C . GLN A 1 149 ? -34.926 -14.366 36.190 1.00 95.06 149 GLN A C 1
ATOM 1170 O O . GLN A 1 149 ? -35.598 -14.031 37.163 1.00 95.06 149 GLN A O 1
ATOM 1175 N N . PHE A 1 150 ? -35.370 -14.255 34.936 1.00 92.44 150 PHE A N 1
ATOM 1176 C CA . PHE A 1 150 ? -36.750 -13.915 34.592 1.00 92.44 150 PHE A CA 1
ATOM 1177 C C . PHE A 1 150 ? -37.699 -15.082 34.886 1.00 92.44 150 PHE A C 1
ATOM 1179 O O . PHE A 1 150 ? -38.690 -14.859 35.570 1.00 92.44 150 PHE A O 1
ATOM 1186 N N . ASP A 1 151 ? -37.361 -16.311 34.488 1.00 94.62 151 ASP A N 1
ATOM 1187 C CA . ASP A 1 151 ? -38.165 -17.520 34.723 1.00 94.62 151 ASP A CA 1
ATOM 1188 C C . ASP A 1 151 ? -38.378 -17.767 36.239 1.00 94.62 151 ASP A C 1
ATOM 1190 O O . ASP A 1 151 ? -39.492 -18.007 36.708 1.00 94.62 151 ASP A O 1
ATOM 1194 N N . GLU A 1 152 ? -37.313 -17.629 37.041 1.00 94.00 152 GLU A N 1
ATOM 1195 C CA . GLU A 1 152 ? -37.354 -17.694 38.513 1.00 94.00 152 GLU A CA 1
ATOM 1196 C C . GLU A 1 152 ? -38.188 -16.548 39.122 1.00 94.00 152 GLU A C 1
ATOM 1198 O O . GLU A 1 152 ? -38.893 -16.749 40.114 1.00 94.00 152 GLU A O 1
ATOM 1203 N N . ALA A 1 153 ? -38.134 -15.341 38.548 1.00 91.56 153 ALA A N 1
ATOM 1204 C CA . ALA A 1 153 ? -38.938 -14.208 39.006 1.00 91.56 153 ALA A CA 1
ATOM 1205 C C . ALA A 1 153 ? -40.424 -14.362 38.639 1.00 91.56 153 ALA A C 1
ATOM 1207 O O . ALA A 1 153 ? -41.282 -14.042 39.458 1.00 91.56 153 ALA A O 1
ATOM 1208 N N . GLU A 1 154 ? -40.739 -14.893 37.458 1.00 91.62 154 GLU A N 1
ATOM 1209 C CA . GLU A 1 154 ? -42.103 -15.201 37.020 1.00 91.62 154 GLU A CA 1
ATOM 1210 C C . GLU A 1 154 ? -42.721 -16.303 37.890 1.00 91.62 154 GLU A C 1
ATOM 1212 O O . GLU A 1 154 ? -43.823 -16.127 38.405 1.00 91.62 154 GLU A O 1
ATOM 1217 N N . SER A 1 155 ? -41.974 -17.374 38.177 1.00 92.31 155 SER A N 1
ATOM 1218 C CA . SER A 1 155 ? -42.371 -18.434 39.119 1.00 92.31 155 SER A CA 1
ATOM 1219 C C . SER A 1 155 ? -42.692 -17.889 40.525 1.00 92.31 155 SER A C 1
ATOM 1221 O O . SER A 1 155 ? -43.717 -18.227 41.133 1.00 92.31 155 SER A O 1
ATOM 1223 N N . ARG A 1 156 ? -41.865 -16.963 41.032 1.00 88.94 156 ARG A N 1
ATOM 1224 C CA . ARG A 1 156 ? -42.108 -16.257 42.305 1.00 88.94 156 ARG A CA 1
ATOM 1225 C C . ARG A 1 156 ? -43.333 -15.346 42.260 1.00 88.94 156 ARG A C 1
ATOM 1227 O O . ARG A 1 156 ? -44.068 -15.283 43.239 1.00 88.94 156 ARG A O 1
ATOM 1234 N N . LEU A 1 157 ? -43.572 -14.653 41.147 1.00 85.88 157 LEU A N 1
ATOM 1235 C CA . LEU A 1 157 ? -44.752 -13.801 40.978 1.00 85.88 157 LEU A CA 1
ATOM 1236 C C . LEU A 1 157 ? -46.038 -14.626 40.838 1.00 85.88 157 LEU A C 1
ATOM 1238 O O . LEU A 1 157 ? -47.053 -14.244 41.415 1.00 85.88 157 LEU A O 1
ATOM 1242 N N . GLY A 1 158 ? -45.997 -15.773 40.156 1.00 89.44 158 GLY A N 1
ATOM 1243 C CA . GLY A 1 158 ? -47.115 -16.715 40.068 1.00 89.44 158 GLY A CA 1
ATOM 1244 C C . GLY A 1 158 ? -47.515 -17.254 41.442 1.00 89.44 158 GLY A C 1
ATOM 1245 O O . GLY A 1 158 ? -48.654 -17.076 41.870 1.00 89.44 158 GLY A O 1
ATOM 1246 N N . THR A 1 159 ? -46.554 -17.805 42.188 1.00 88.12 159 THR A N 1
ATOM 1247 C CA . THR A 1 159 ? -46.790 -18.307 43.557 1.00 88.12 159 THR A CA 1
ATOM 1248 C C . THR A 1 159 ? -47.209 -17.202 44.538 1.00 88.12 159 THR A C 1
ATOM 1250 O O . THR A 1 159 ? -48.070 -17.428 45.390 1.00 88.12 159 THR A O 1
ATOM 1253 N N . GLN A 1 160 ? -46.683 -15.978 44.401 1.00 85.62 160 GLN A N 1
ATOM 1254 C CA . GLN A 1 160 ? -47.158 -14.821 45.170 1.00 85.62 160 GLN A CA 1
ATOM 1255 C C . GLN A 1 160 ? -48.591 -14.407 44.784 1.00 85.62 160 GLN A C 1
ATOM 1257 O O . GLN A 1 160 ? -49.354 -13.997 45.659 1.00 85.62 160 GLN A O 1
ATOM 1262 N N . SER A 1 161 ? -48.974 -14.523 43.510 1.00 82.50 161 SER A N 1
ATOM 1263 C CA . SER A 1 161 ? -50.325 -14.219 43.022 1.00 82.50 161 SER A CA 1
ATOM 1264 C C . SER A 1 161 ? -51.363 -15.198 43.582 1.00 82.50 161 SER A C 1
ATOM 1266 O O . SER A 1 161 ? -52.380 -14.765 44.123 1.00 82.50 161 SER A O 1
ATOM 1268 N N . GLU A 1 162 ? -51.074 -16.504 43.563 1.00 86.12 162 GLU A N 1
ATOM 1269 C CA . GLU A 1 162 ? -51.933 -17.532 44.175 1.00 86.12 162 GLU A CA 1
ATOM 1270 C C . GLU A 1 162 ? -52.103 -17.305 45.687 1.00 86.12 162 GLU A C 1
ATOM 1272 O O . GLU A 1 162 ? -53.225 -17.307 46.203 1.00 86.12 162 GLU A O 1
ATOM 1277 N N . LEU A 1 163 ? -51.003 -17.014 46.397 1.00 86.81 163 LEU A N 1
ATOM 1278 C CA . LEU A 1 163 ? -51.033 -16.666 47.821 1.00 86.81 163 LEU A CA 1
ATOM 1279 C C . LE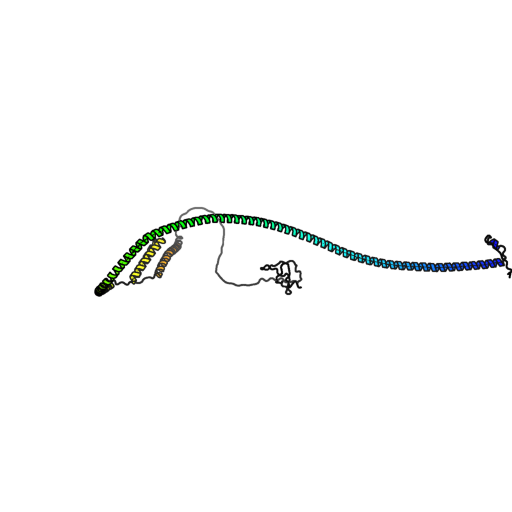U A 1 163 ? -51.876 -15.404 48.083 1.00 86.81 163 LEU A C 1
ATOM 1281 O O . LEU A 1 163 ? -52.612 -15.334 49.073 1.00 86.81 163 LEU A O 1
ATOM 1285 N N . HIS A 1 164 ? -51.795 -14.403 47.202 1.00 82.56 164 HIS A N 1
ATOM 1286 C CA . HIS A 1 164 ? -52.580 -13.178 47.325 1.00 82.56 164 HIS A CA 1
ATOM 1287 C C . HIS A 1 164 ? -54.075 -13.422 47.071 1.00 82.56 164 HIS A C 1
ATOM 1289 O O . HIS A 1 164 ? -54.913 -12.884 47.792 1.00 82.56 164 HIS A O 1
ATOM 1295 N N . GLN A 1 165 ? -54.423 -14.289 46.117 1.00 88.31 165 GLN A N 1
ATOM 1296 C CA . GLN A 1 165 ? -55.810 -14.655 45.835 1.00 88.31 165 GLN A CA 1
ATOM 1297 C C . GLN A 1 165 ? -56.457 -15.416 47.006 1.00 88.31 165 GLN A C 1
ATOM 1299 O O . GLN A 1 165 ? -57.577 -15.088 47.406 1.00 88.31 165 GLN A O 1
ATOM 1304 N N . GLU A 1 166 ? -55.757 -16.384 47.604 1.00 86.44 166 GLU A N 1
ATOM 1305 C CA . GLU A 1 166 ? -56.278 -17.137 48.754 1.00 86.44 166 GLU A CA 1
ATOM 1306 C C . GLU A 1 166 ? -56.349 -16.273 50.028 1.00 86.44 166 GLU A C 1
ATOM 1308 O O . GLU A 1 166 ? -57.353 -16.315 50.740 1.00 86.44 166 GLU A O 1
ATOM 1313 N N . THR A 1 167 ? -55.367 -15.400 50.287 1.00 82.25 167 THR A N 1
ATOM 1314 C CA . THR A 1 167 ? -55.461 -14.445 51.413 1.00 82.25 167 THR A CA 1
ATOM 1315 C C . THR A 1 167 ? -56.581 -13.418 51.218 1.00 82.25 167 THR A C 1
ATOM 1317 O O . THR A 1 167 ? -57.298 -13.115 52.172 1.00 82.25 167 THR A O 1
ATOM 1320 N N . HIS A 1 168 ? -56.828 -12.934 49.995 1.00 83.44 168 HIS A N 1
ATOM 1321 C CA . HIS A 1 168 ? -57.956 -12.035 49.717 1.00 83.44 168 HIS A CA 1
ATOM 1322 C C . HIS A 1 168 ? -59.318 -12.730 49.912 1.00 83.44 168 HIS A C 1
ATOM 1324 O O . HIS A 1 168 ? -60.270 -12.114 50.400 1.00 83.44 168 HIS A O 1
ATOM 1330 N N . LYS A 1 169 ? -59.419 -14.023 49.587 1.00 87.25 169 LYS A N 1
ATOM 1331 C CA . LYS A 1 169 ? -60.603 -14.856 49.850 1.00 87.25 169 LYS A CA 1
ATOM 1332 C C . LYS A 1 169 ? -60.839 -15.065 51.353 1.00 87.25 169 LYS A C 1
ATOM 1334 O O . LYS A 1 169 ? -61.973 -14.936 51.812 1.00 87.25 169 LYS A O 1
ATOM 1339 N N . GLN A 1 170 ? -59.780 -15.289 52.132 1.00 88.12 170 GLN A N 1
ATOM 1340 C CA . GLN A 1 170 ? -59.863 -15.368 53.597 1.00 88.12 170 GLN A CA 1
ATOM 1341 C C . GLN A 1 170 ? -60.311 -14.035 54.217 1.00 88.12 170 GLN A C 1
ATOM 1343 O O . GLN A 1 170 ? -61.225 -14.027 55.042 1.00 88.12 170 GLN A O 1
ATOM 1348 N N . ILE A 1 171 ? -59.764 -12.900 53.763 1.00 86.88 171 ILE A N 1
ATOM 1349 C CA . ILE A 1 171 ? -60.183 -11.558 54.210 1.00 86.88 171 ILE A CA 1
ATOM 1350 C C . ILE A 1 171 ? -61.682 -11.327 53.965 1.00 86.88 171 ILE A C 1
ATOM 1352 O O . ILE A 1 171 ? -62.370 -10.841 54.861 1.00 86.88 171 ILE A O 1
ATOM 1356 N N . LEU A 1 172 ? -62.212 -11.719 52.800 1.00 88.44 172 LEU A N 1
ATOM 1357 C CA . LEU A 1 172 ? -63.647 -11.610 52.510 1.00 88.44 172 LEU A CA 1
ATOM 1358 C C . LEU A 1 172 ? -64.499 -12.446 53.484 1.00 88.44 172 LEU A C 1
ATOM 1360 O O . LEU A 1 172 ? -65.473 -11.925 54.022 1.00 88.44 172 LEU A O 1
ATOM 1364 N N . SER A 1 173 ? -64.093 -13.684 53.795 1.00 90.38 173 SER A N 1
ATOM 1365 C CA . SER A 1 173 ? -64.806 -14.520 54.780 1.00 90.38 173 SER A CA 1
ATOM 1366 C C . SER A 1 173 ? -64.759 -13.957 56.210 1.00 90.38 173 SER A C 1
ATOM 1368 O O . SER A 1 173 ? -65.739 -14.047 56.948 1.00 90.38 173 SER A O 1
ATOM 1370 N N . HIS A 1 174 ? -63.659 -13.302 56.599 1.00 87.00 174 HIS A N 1
ATOM 1371 C CA . HIS A 1 174 ? -63.572 -12.613 57.888 1.00 87.00 174 HIS A CA 1
ATOM 1372 C C . HIS A 1 174 ? -64.442 -11.349 57.941 1.00 87.00 174 HIS A C 1
ATOM 1374 O O . HIS A 1 174 ? -65.000 -11.045 58.992 1.00 87.00 174 HIS A O 1
ATOM 1380 N N . LEU A 1 175 ? -64.599 -10.622 56.830 1.00 86.12 175 LEU A N 1
ATOM 1381 C CA . LEU A 1 175 ? -65.510 -9.474 56.756 1.00 86.12 175 LEU A CA 1
ATOM 1382 C C . LEU A 1 175 ? -66.985 -9.904 56.861 1.00 86.12 175 LEU A C 1
ATOM 1384 O O . LEU A 1 175 ? -67.770 -9.232 57.534 1.00 86.12 175 LEU A O 1
ATOM 1388 N N . GLU A 1 176 ? -67.358 -11.037 56.265 1.00 89.81 176 GLU A N 1
ATOM 1389 C CA . GLU A 1 176 ? -68.691 -11.640 56.415 1.00 89.81 176 GLU A CA 1
ATOM 1390 C C . GLU A 1 176 ? -68.978 -12.022 57.883 1.00 89.81 176 GLU A C 1
ATOM 1392 O O . GLU A 1 176 ? -69.951 -11.551 58.471 1.00 89.81 176 GLU A O 1
ATOM 1397 N N . ASP A 1 177 ? -68.069 -12.758 58.529 1.00 90.56 177 ASP A N 1
ATOM 1398 C CA . ASP A 1 177 ? -68.159 -13.117 59.954 1.00 90.56 177 ASP A CA 1
ATOM 1399 C C . ASP A 1 177 ? -68.231 -11.882 60.885 1.00 90.56 177 ASP A C 1
ATOM 1401 O O . ASP A 1 177 ? -69.042 -11.830 61.815 1.00 90.56 177 ASP A O 1
ATOM 1405 N N . ILE A 1 178 ? -67.436 -10.839 60.616 1.00 87.06 178 ILE A N 1
ATOM 1406 C CA . ILE A 1 178 ? -67.460 -9.583 61.386 1.00 87.06 178 ILE A CA 1
ATOM 1407 C C . ILE A 1 178 ? -68.788 -8.834 61.205 1.00 87.06 178 ILE A C 1
ATOM 1409 O O . ILE A 1 178 ? -69.345 -8.344 62.191 1.00 87.06 178 ILE A O 1
ATOM 1413 N N . THR A 1 179 ? -69.324 -8.750 59.984 1.00 85.31 179 THR A N 1
ATOM 1414 C CA . THR A 1 179 ? -70.612 -8.076 59.732 1.00 85.31 179 THR A CA 1
ATOM 1415 C C . THR A 1 179 ? -71.788 -8.835 60.348 1.00 85.31 179 THR A C 1
ATOM 1417 O O . THR A 1 179 ? -72.650 -8.208 60.968 1.00 85.31 179 THR A O 1
ATOM 1420 N N . GLN A 1 180 ? -71.779 -10.171 60.311 1.00 90.94 180 GLN A N 1
ATOM 1421 C CA . GLN A 1 180 ? -72.767 -11.001 61.008 1.00 90.94 180 GLN A CA 1
ATOM 1422 C C . GLN A 1 180 ? -72.708 -10.807 62.535 1.00 90.94 180 GLN A C 1
ATOM 1424 O O . GLN A 1 180 ? -73.740 -10.632 63.188 1.00 90.94 180 GLN A O 1
ATOM 1429 N N . LYS A 1 181 ? -71.505 -10.768 63.122 1.00 87.06 181 LYS A N 1
ATOM 1430 C CA . LYS A 1 181 ? -71.313 -10.487 64.557 1.00 87.06 181 LYS A CA 1
ATOM 1431 C C . LYS A 1 181 ? -71.753 -9.071 64.943 1.00 87.06 181 LYS A C 1
ATOM 1433 O O . LYS A 1 181 ? -72.313 -8.890 66.024 1.00 87.06 181 LYS A O 1
ATOM 1438 N N . ALA A 1 182 ? -71.556 -8.082 64.071 1.00 86.00 182 ALA A N 1
ATOM 1439 C CA . ALA A 1 182 ? -72.012 -6.711 64.295 1.00 86.00 182 ALA A CA 1
ATOM 1440 C C . ALA A 1 182 ? -73.549 -6.592 64.314 1.00 86.00 182 ALA A C 1
ATOM 1442 O O . ALA A 1 182 ? -74.087 -5.904 65.179 1.00 86.00 182 ALA A O 1
ATOM 1443 N N . ASP A 1 183 ? -74.263 -7.294 63.428 1.00 87.56 183 ASP A N 1
ATOM 1444 C CA . ASP A 1 183 ? -75.736 -7.354 63.422 1.00 87.56 183 ASP A CA 1
ATOM 1445 C C . ASP A 1 183 ? -76.303 -8.004 64.702 1.00 87.56 183 ASP A C 1
ATOM 1447 O O . ASP A 1 183 ? -77.233 -7.477 65.320 1.00 87.56 183 ASP A O 1
ATOM 1451 N N . ILE A 1 184 ? -75.685 -9.096 65.171 1.00 90.19 184 ILE A N 1
ATOM 1452 C CA . ILE A 1 184 ? -76.041 -9.744 66.447 1.00 90.19 184 ILE A CA 1
ATOM 1453 C C . ILE A 1 184 ? -75.835 -8.781 67.630 1.00 90.19 184 ILE A C 1
ATOM 1455 O O . ILE A 1 184 ? -76.694 -8.684 68.512 1.00 90.19 184 ILE A O 1
ATOM 1459 N N . LEU A 1 185 ? -74.721 -8.038 67.649 1.00 84.25 185 LEU A N 1
ATOM 1460 C CA . LEU A 1 185 ? -74.444 -7.036 68.682 1.00 84.25 185 LEU A CA 1
ATOM 1461 C C . LEU A 1 185 ? -75.425 -5.857 68.633 1.00 84.25 185 LEU A C 1
ATOM 1463 O O . LEU A 1 185 ? -75.869 -5.415 69.692 1.00 84.25 185 LEU A O 1
ATOM 1467 N N . TRP A 1 186 ? -75.817 -5.388 67.446 1.00 86.69 186 TRP A N 1
ATOM 1468 C CA . TRP A 1 186 ? -76.827 -4.336 67.288 1.00 86.69 186 TRP A CA 1
ATOM 1469 C C . TRP A 1 186 ? -78.193 -4.754 67.833 1.00 86.69 186 TRP A C 1
ATOM 1471 O O . TRP A 1 186 ? -78.794 -4.017 68.612 1.00 86.69 186 TRP A O 1
ATOM 1481 N N . LYS A 1 187 ? -78.653 -5.969 67.514 1.00 84.44 187 LYS A N 1
ATOM 1482 C CA . LYS A 1 187 ? -79.916 -6.518 68.041 1.00 84.44 187 LYS A CA 1
ATOM 1483 C C . LYS A 1 187 ? -79.892 -6.668 69.568 1.00 84.44 187 LYS A C 1
ATOM 1485 O O . LYS A 1 187 ? -80.890 -6.393 70.233 1.00 84.44 187 LYS A O 1
ATOM 1490 N N . LEU A 1 188 ? -78.743 -7.037 70.142 1.00 86.44 188 LEU A N 1
ATOM 1491 C CA . LEU A 1 188 ? -78.548 -7.095 71.596 1.00 86.44 188 LEU A CA 1
ATOM 1492 C C . LEU A 1 188 ? -78.461 -5.704 72.253 1.00 86.44 188 LEU A C 1
ATOM 1494 O O . LEU A 1 188 ? -78.844 -5.558 73.417 1.00 86.44 188 LEU A O 1
ATOM 1498 N N . LEU A 1 189 ? -77.942 -4.699 71.542 1.00 80.12 189 LEU A N 1
ATOM 1499 C CA . LEU A 1 189 ? -77.862 -3.317 72.013 1.00 80.12 189 LEU A CA 1
ATOM 1500 C C . LEU A 1 189 ? -79.247 -2.665 72.040 1.00 80.12 189 LEU A C 1
ATOM 1502 O O . LEU A 1 189 ? -79.601 -2.062 73.050 1.00 80.12 189 LEU A O 1
ATOM 1506 N N . GLU A 1 190 ? -80.052 -2.858 70.997 1.00 82.12 190 GLU A N 1
ATOM 1507 C CA . GLU A 1 190 ? -81.395 -2.276 70.898 1.00 82.12 190 GLU A CA 1
ATOM 1508 C C . GLU A 1 190 ? -82.358 -2.850 71.950 1.00 82.12 190 GLU A C 1
ATOM 1510 O O . GLU A 1 190 ? -83.093 -2.123 72.613 1.00 82.12 190 GLU A O 1
ATOM 1515 N N . HIS A 1 191 ? -82.260 -4.151 72.242 1.00 78.44 191 HIS A N 1
ATOM 1516 C CA . HIS A 1 191 ? -83.000 -4.745 73.361 1.00 78.44 191 HIS A CA 1
ATOM 1517 C C . HIS A 1 191 ? -82.583 -4.186 74.743 1.00 78.44 191 HIS A C 1
ATOM 1519 O O . HIS A 1 191 ? -83.328 -4.292 75.719 1.00 78.44 191 HIS A O 1
ATOM 1525 N N . LYS A 1 192 ? -81.395 -3.574 74.857 1.00 74.31 192 LYS A N 1
ATOM 1526 C CA . LYS A 1 192 ? -80.924 -2.916 76.087 1.00 74.31 192 LYS A CA 1
ATOM 1527 C C . LYS A 1 192 ? -81.219 -1.413 76.110 1.00 74.31 192 LYS A C 1
ATOM 1529 O O . LYS A 1 192 ? -81.458 -0.891 77.200 1.00 74.31 192 LYS A O 1
ATOM 1534 N N . SER A 1 193 ? -81.241 -0.730 74.962 1.00 73.62 193 SER A N 1
ATOM 1535 C CA . SER A 1 193 ? -81.535 0.709 74.868 1.00 73.62 193 SER A CA 1
ATOM 1536 C C . SER A 1 193 ? -82.948 1.023 75.372 1.00 73.62 193 SER A C 1
ATOM 1538 O O . SER A 1 193 ? -83.112 1.932 76.186 1.00 73.62 193 SER A O 1
ATOM 1540 N N . GLU A 1 194 ? -83.940 0.190 75.034 1.00 77.62 194 GLU A N 1
ATOM 1541 C CA . GLU A 1 194 ? -85.324 0.298 75.526 1.00 77.62 194 GLU A CA 1
ATOM 1542 C C . GLU A 1 194 ? -85.405 0.347 77.067 1.00 77.62 194 GLU A C 1
ATOM 1544 O O . GLU A 1 194 ? -86.191 1.102 77.648 1.00 77.62 194 GLU A O 1
ATOM 1549 N N . LYS A 1 195 ? -84.556 -0.431 77.754 1.00 74.62 195 LYS A N 1
ATOM 1550 C CA . LYS A 1 195 ? -84.495 -0.462 79.221 1.00 74.62 195 LYS A CA 1
ATOM 1551 C C . LYS A 1 195 ? -83.810 0.779 79.800 1.00 74.62 195 LYS A C 1
ATOM 1553 O O . LYS A 1 195 ? -84.248 1.267 80.838 1.00 74.62 195 LYS A O 1
ATOM 1558 N N . VAL A 1 196 ? -82.782 1.306 79.129 1.00 78.19 196 VAL A N 1
ATOM 1559 C CA . VAL A 1 196 ? -82.105 2.553 79.531 1.00 78.19 196 VAL A CA 1
ATOM 1560 C C . VAL A 1 196 ? -83.054 3.746 79.407 1.00 78.19 196 VAL A C 1
ATOM 1562 O O . VAL A 1 196 ? -83.176 4.510 80.361 1.00 78.19 196 VAL A O 1
ATOM 1565 N N . ILE A 1 197 ? -83.792 3.858 78.297 1.00 80.56 197 ILE A N 1
ATOM 1566 C CA . ILE A 1 197 ? -84.765 4.940 78.058 1.00 80.56 197 ILE A CA 1
ATOM 1567 C C . ILE A 1 197 ? -85.815 4.990 79.182 1.00 80.56 197 ILE A C 1
ATOM 1569 O O . ILE A 1 197 ? -86.082 6.055 79.735 1.00 80.56 197 ILE A O 1
ATOM 1573 N N . LYS A 1 198 ? -86.345 3.830 79.596 1.00 76.62 198 LYS A N 1
ATOM 1574 C CA . LYS A 1 198 ? -87.310 3.726 80.708 1.00 76.62 198 LYS A CA 1
ATOM 1575 C C . LYS A 1 198 ? -86.736 4.168 82.060 1.00 76.62 198 LYS A C 1
ATOM 1577 O O . LYS A 1 198 ? -87.458 4.761 82.853 1.00 76.62 198 LYS A O 1
ATOM 1582 N N . GLN A 1 199 ? -85.451 3.922 82.326 1.00 75.50 199 GLN A N 1
ATOM 1583 C CA . GLN A 1 199 ? -84.795 4.428 83.540 1.00 75.50 199 GLN A CA 1
ATOM 1584 C C . GLN A 1 199 ? -84.498 5.933 83.463 1.00 75.50 199 GLN A C 1
ATOM 1586 O O . GLN A 1 199 ? -84.485 6.607 84.489 1.00 75.50 199 GLN A O 1
ATOM 1591 N N . GLN A 1 200 ? -84.267 6.469 82.264 1.00 73.56 200 GLN A N 1
ATOM 1592 C CA . GLN A 1 200 ? -83.931 7.877 82.056 1.00 73.56 200 GLN A CA 1
ATOM 1593 C C . GLN A 1 200 ? -85.124 8.803 82.356 1.00 73.56 200 GLN A C 1
ATOM 1595 O O . GLN A 1 200 ? -84.945 9.829 83.013 1.00 73.56 200 GLN A O 1
ATOM 1600 N N . ASP A 1 201 ? -86.340 8.393 81.978 1.00 82.06 201 ASP A N 1
ATOM 1601 C CA . ASP A 1 201 ? -87.598 9.068 82.341 1.00 82.06 201 ASP A CA 1
ATOM 1602 C C . ASP A 1 201 ? -87.847 9.049 83.867 1.00 82.06 201 ASP A C 1
ATOM 1604 O O . ASP A 1 201 ? -88.145 10.077 84.481 1.00 82.06 201 ASP A O 1
ATOM 1608 N N . GLU A 1 202 ? -87.607 7.906 84.522 1.00 80.81 202 GLU A N 1
ATOM 1609 C CA . GLU A 1 202 ? -87.737 7.783 85.981 1.00 80.81 202 GLU A CA 1
ATOM 1610 C C . GLU A 1 202 ? -86.732 8.678 86.739 1.00 80.81 202 GLU A C 1
ATOM 1612 O O . GLU A 1 202 ? -87.075 9.292 87.753 1.00 80.81 202 GLU A O 1
ATOM 1617 N N . ILE A 1 203 ? -85.499 8.804 86.232 1.00 80.56 203 ILE A N 1
ATOM 1618 C CA . ILE A 1 203 ? -84.480 9.715 86.775 1.00 80.56 203 ILE A CA 1
ATOM 1619 C C . ILE A 1 203 ? -84.902 11.178 86.594 1.00 80.56 203 ILE A C 1
ATOM 1621 O O . ILE A 1 203 ? -84.790 11.959 87.542 1.00 80.56 203 ILE A O 1
ATOM 1625 N N . GLN A 1 204 ? -85.419 11.553 85.419 1.00 80.88 204 GLN A N 1
ATOM 1626 C CA . GLN A 1 204 ? -85.888 12.916 85.155 1.00 80.88 204 GLN A CA 1
ATOM 1627 C C . GLN A 1 204 ? -87.014 13.316 86.120 1.00 80.88 204 GLN A C 1
ATOM 1629 O O . GLN A 1 204 ? -86.986 14.413 86.683 1.00 80.88 204 GLN A O 1
ATOM 1634 N N . LYS A 1 205 ? -87.953 12.402 86.393 1.00 82.75 205 LYS A N 1
ATOM 1635 C CA . LYS A 1 205 ? -89.025 12.620 87.370 1.00 82.75 205 LYS A CA 1
ATOM 1636 C C . LYS A 1 205 ? -88.495 12.833 88.796 1.00 82.75 205 LYS A C 1
ATOM 1638 O O . LYS A 1 205 ? -88.866 13.811 89.441 1.00 82.75 205 LYS A O 1
ATOM 1643 N N . ARG A 1 206 ? -87.571 11.984 89.264 1.00 75.88 206 ARG A N 1
ATOM 1644 C CA . ARG A 1 206 ? -86.939 12.134 90.593 1.00 75.88 206 ARG A CA 1
ATOM 1645 C C . ARG A 1 206 ? -86.111 13.422 90.714 1.00 75.88 206 ARG A C 1
ATOM 1647 O O . ARG A 1 206 ? -86.022 13.992 91.798 1.00 75.88 206 ARG A O 1
ATOM 1654 N N . MET A 1 207 ? -85.519 13.910 89.619 1.00 76.31 207 MET A N 1
ATOM 1655 C CA . MET A 1 207 ? -84.807 15.196 89.609 1.00 76.31 207 MET A CA 1
ATOM 1656 C C . MET A 1 207 ? -85.764 16.384 89.800 1.00 76.31 207 MET A C 1
ATOM 1658 O O . MET A 1 207 ? -85.426 17.325 90.517 1.00 76.31 207 MET A O 1
ATOM 1662 N N . GLN A 1 208 ? -86.967 16.322 89.219 1.00 81.25 208 GLN A N 1
ATOM 1663 C CA . GLN A 1 208 ? -88.022 17.321 89.421 1.00 81.25 208 GLN A CA 1
ATOM 1664 C C . GLN A 1 208 ? -88.434 17.402 90.904 1.00 81.25 208 GLN A C 1
ATOM 1666 O O . GLN A 1 208 ? -88.490 18.489 91.475 1.00 81.25 208 GLN A O 1
ATOM 1671 N N . GLU A 1 209 ? -88.649 16.246 91.538 1.00 79.69 209 GLU A N 1
ATOM 1672 C CA . GLU A 1 209 ? -88.999 16.121 92.963 1.00 79.69 209 GLU A CA 1
ATOM 1673 C C . GLU A 1 209 ? -87.874 16.650 93.883 1.00 79.69 209 GLU A C 1
ATOM 1675 O O . GLU A 1 209 ? -88.137 17.309 94.890 1.00 79.69 209 GLU A O 1
ATOM 1680 N N . ALA A 1 210 ? -86.605 16.441 93.511 1.00 75.94 210 ALA A N 1
ATOM 1681 C CA . ALA A 1 210 ? -85.458 16.959 94.260 1.00 75.94 210 ALA A CA 1
ATOM 1682 C C . ALA A 1 210 ? -85.336 18.498 94.200 1.00 75.94 210 ALA A C 1
ATOM 1684 O O . ALA A 1 210 ? -84.972 19.125 95.200 1.00 75.94 210 ALA A O 1
ATOM 1685 N N . LEU A 1 211 ? -85.658 19.123 93.061 1.00 79.88 211 LEU A N 1
ATOM 1686 C CA . LEU A 1 211 ? -85.611 20.585 92.902 1.00 79.88 211 LEU A CA 1
ATOM 1687 C C . LEU A 1 211 ? -86.624 21.303 93.806 1.00 79.88 211 LEU A C 1
ATOM 1689 O O . LEU A 1 211 ? -86.293 22.335 94.390 1.00 79.88 211 LEU A O 1
ATOM 1693 N N . ASP A 1 212 ? -87.813 20.730 93.984 1.00 77.06 212 ASP A N 1
ATOM 1694 C CA . ASP A 1 212 ? -88.849 21.281 94.867 1.00 77.06 212 ASP A CA 1
ATOM 1695 C C . ASP A 1 212 ? -88.393 21.253 96.344 1.00 77.06 212 ASP A C 1
ATOM 1697 O O . ASP A 1 212 ? -88.537 22.229 97.085 1.00 77.06 212 ASP A O 1
ATOM 1701 N N . SER A 1 213 ? -87.691 20.184 96.749 1.00 69.44 213 SER A N 1
ATOM 1702 C CA . SER A 1 213 ? -87.087 20.079 98.088 1.00 69.44 213 SER A CA 1
ATOM 1703 C C . SER A 1 213 ? -85.976 21.119 98.341 1.00 69.44 213 SER A C 1
ATOM 1705 O O . SER A 1 213 ? -85.813 21.607 99.463 1.00 69.44 213 SER A O 1
ATOM 1707 N N . LEU A 1 214 ? -85.241 21.529 97.298 1.00 70.62 214 LEU A N 1
ATOM 1708 C CA . LEU A 1 214 ? -84.176 22.537 97.389 1.00 70.62 214 LEU A CA 1
ATOM 1709 C C . LEU A 1 214 ? -84.710 23.958 97.622 1.00 70.62 214 LEU A C 1
ATOM 1711 O O . LEU A 1 214 ? -84.061 24.739 98.322 1.00 70.62 214 LEU A O 1
ATOM 1715 N N . ILE A 1 215 ? -85.907 24.284 97.121 1.00 74.00 215 ILE A N 1
ATOM 1716 C CA . ILE A 1 215 ? -86.589 25.550 97.444 1.00 74.00 215 ILE A CA 1
ATOM 1717 C C . ILE A 1 215 ? -86.888 25.607 98.950 1.00 74.00 215 ILE A C 1
ATOM 1719 O O . ILE A 1 215 ? -86.646 26.629 99.595 1.00 74.00 215 ILE A O 1
ATOM 1723 N N . GLN A 1 216 ? -87.329 24.488 99.531 1.00 66.50 216 GLN A N 1
ATOM 1724 C CA . GLN A 1 216 ? -87.623 24.364 100.961 1.00 66.50 216 GLN A CA 1
ATOM 1725 C C . GLN A 1 216 ? -86.366 24.524 101.843 1.00 66.50 216 GLN A C 1
ATOM 1727 O O . GLN A 1 216 ? -86.425 25.130 102.916 1.00 66.50 216 GLN A O 1
ATOM 1732 N N . ILE A 1 217 ? -85.206 24.051 101.370 1.00 67.56 217 ILE A N 1
ATOM 1733 C CA . ILE A 1 217 ? -83.910 24.170 102.066 1.00 67.56 217 ILE A CA 1
ATOM 1734 C C . ILE A 1 217 ? -83.411 25.627 102.134 1.00 67.56 217 ILE A C 1
ATOM 1736 O O . ILE A 1 217 ? -82.753 26.002 103.104 1.00 67.56 217 ILE A O 1
ATOM 1740 N N . ASN A 1 218 ? -83.768 26.498 101.185 1.00 69.19 218 ASN A N 1
ATOM 1741 C CA . ASN A 1 218 ? -83.361 27.911 101.221 1.00 69.19 218 ASN A CA 1
ATOM 1742 C C . ASN A 1 218 ? -83.844 28.639 102.502 1.00 69.19 218 ASN A C 1
ATOM 1744 O O . ASN A 1 218 ? -83.167 29.524 103.029 1.00 69.19 218 ASN A O 1
ATOM 1748 N N . CYS A 1 219 ? -84.979 28.216 103.072 1.00 62.34 219 CYS A N 1
ATOM 1749 C CA . CYS A 1 219 ? -85.473 28.739 104.347 1.00 62.34 219 CYS A CA 1
ATOM 1750 C C . CYS A 1 219 ? -84.638 28.294 105.565 1.00 62.34 219 CYS A C 1
ATOM 1752 O O . CYS A 1 219 ? -84.558 29.047 106.535 1.00 62.34 219 CYS A O 1
ATOM 1754 N N . SER A 1 220 ? -83.985 27.124 105.537 1.00 66.50 220 SER A N 1
ATOM 1755 C CA . SER A 1 220 ? -83.182 26.633 106.672 1.00 66.50 220 SER A CA 1
ATOM 1756 C C . SER A 1 220 ? -81.759 27.204 106.699 1.00 66.50 220 SER A C 1
ATOM 1758 O O . SER A 1 220 ? -81.201 27.416 107.777 1.00 66.50 220 SER A O 1
ATOM 1760 N N . VAL A 1 221 ? -81.187 27.550 105.539 1.00 63.50 221 VAL A N 1
ATOM 1761 C CA . VAL A 1 221 ? -79.834 28.136 105.436 1.00 63.50 221 VAL A CA 1
ATOM 1762 C C . VAL A 1 221 ? -79.727 29.486 106.164 1.00 63.50 221 VAL A C 1
ATOM 1764 O O . VAL A 1 221 ? -78.722 29.749 106.827 1.00 63.50 221 VAL A O 1
ATOM 1767 N N . ASN A 1 222 ? -80.777 30.316 106.129 1.00 66.50 222 ASN A N 1
ATOM 1768 C CA . ASN A 1 222 ? -80.805 31.586 106.869 1.00 66.50 222 ASN A CA 1
ATOM 1769 C C . ASN A 1 222 ? -80.805 31.400 108.397 1.00 66.50 222 ASN A C 1
ATOM 1771 O O . ASN A 1 222 ? -80.233 32.228 109.105 1.00 66.50 222 ASN A O 1
ATOM 1775 N N . TYR A 1 223 ? -81.386 30.310 108.909 1.00 62.91 223 TYR A N 1
ATOM 1776 C CA . TYR A 1 223 ? -81.315 29.959 110.332 1.00 62.91 223 TYR A CA 1
ATOM 1777 C C . TYR A 1 223 ? -79.913 29.456 110.710 1.00 62.91 223 TYR A C 1
ATOM 1779 O O . TYR A 1 223 ? -79.340 29.891 111.709 1.00 62.91 223 TYR A O 1
ATOM 1787 N N . LEU A 1 224 ? -79.314 28.609 109.864 1.00 62.56 224 LEU A N 1
ATOM 1788 C CA . LEU A 1 224 ? -77.980 28.049 110.097 1.00 62.56 224 LEU A CA 1
ATOM 1789 C C . LEU A 1 224 ? -76.884 29.130 110.142 1.00 62.56 224 LEU A C 1
ATOM 1791 O O . LEU A 1 224 ? -75.965 29.037 110.956 1.00 62.56 224 LEU A O 1
ATOM 1795 N N . LYS A 1 225 ? -77.006 30.185 109.323 1.00 70.44 225 LYS A N 1
ATOM 1796 C CA . LYS A 1 225 ? -76.067 31.320 109.297 1.00 70.44 225 LYS A CA 1
ATOM 1797 C C . LYS A 1 225 ? -75.884 31.968 110.677 1.00 70.44 225 LYS A C 1
ATOM 1799 O O . LYS A 1 225 ? -74.750 32.212 111.078 1.00 70.44 225 LYS A O 1
ATOM 1804 N N . GLY A 1 226 ? -76.975 32.193 111.415 1.00 69.81 226 GLY A N 1
ATOM 1805 C CA . GLY A 1 226 ? -76.925 32.823 112.742 1.00 69.81 226 GLY A CA 1
ATOM 1806 C C . GLY A 1 226 ? -76.165 32.001 113.790 1.00 69.81 226 GLY A C 1
ATOM 1807 O O . GLY A 1 226 ? -75.568 32.570 114.699 1.00 69.81 226 GLY A O 1
ATOM 1808 N N . LEU A 1 227 ? -76.131 30.673 113.638 1.00 68.38 227 LEU A N 1
ATOM 1809 C CA . LEU A 1 227 ? -75.389 29.780 114.531 1.00 68.38 227 LEU A CA 1
ATOM 1810 C C . LEU A 1 227 ? -73.873 29.814 114.260 1.00 68.38 227 LEU A C 1
ATOM 1812 O O . LEU A 1 227 ? -73.067 29.725 115.185 1.00 68.38 227 LEU A O 1
ATOM 1816 N N . VAL A 1 228 ? -73.476 29.953 112.989 1.00 74.00 228 VAL A N 1
ATOM 1817 C CA . VAL A 1 228 ? -72.066 29.918 112.558 1.00 74.00 228 VAL A CA 1
ATOM 1818 C C . VAL A 1 228 ? -71.285 31.132 113.064 1.00 74.00 228 VAL A C 1
ATOM 1820 O O . VAL A 1 228 ? -70.169 30.967 113.562 1.00 74.00 228 VAL A O 1
ATOM 1823 N N . ASP A 1 229 ? -71.874 32.330 113.008 1.00 71.94 229 ASP A N 1
ATOM 1824 C CA . ASP A 1 229 ? -71.235 33.551 113.522 1.00 71.94 229 ASP A CA 1
ATOM 1825 C C . ASP A 1 229 ? -70.993 33.478 115.046 1.00 71.94 229 ASP A C 1
ATOM 1827 O O . ASP A 1 229 ? -69.989 33.993 115.540 1.00 71.94 229 ASP A O 1
ATOM 1831 N N . GLN A 1 230 ? -71.852 32.766 115.790 1.00 61.78 230 GLN A N 1
ATOM 1832 C CA . GLN A 1 230 ? -71.711 32.572 117.237 1.00 61.78 230 GLN A CA 1
ATOM 1833 C C . GLN A 1 230 ? -70.629 31.537 117.605 1.00 61.78 230 GLN A C 1
ATOM 1835 O O . GLN A 1 230 ? -69.922 31.718 118.595 1.00 61.78 230 GLN A O 1
ATOM 1840 N N . VAL A 1 231 ? -70.450 30.480 116.801 1.00 69.75 231 VAL A N 1
ATOM 1841 C CA . VAL A 1 231 ? -69.391 29.468 117.009 1.00 69.75 231 VAL A CA 1
ATOM 1842 C C . VAL A 1 231 ? -68.006 30.013 116.646 1.00 69.75 231 VAL A C 1
ATOM 1844 O O . VAL A 1 231 ? -67.030 29.735 117.345 1.00 69.75 231 VAL A O 1
ATOM 1847 N N . LYS A 1 232 ? -67.905 30.824 115.585 1.00 66.81 232 LYS A N 1
ATOM 1848 C CA . LYS A 1 232 ? -66.631 31.391 115.115 1.00 66.81 232 LYS A CA 1
ATOM 1849 C C . LYS A 1 232 ? -65.886 32.168 116.211 1.00 66.81 232 LYS A C 1
ATOM 1851 O O . LYS A 1 232 ? -64.675 32.010 116.354 1.00 66.81 232 LYS A O 1
ATOM 1856 N N . ALA A 1 233 ? -66.613 32.948 117.012 1.00 61.91 233 ALA A N 1
ATOM 1857 C CA . ALA A 1 233 ? -66.039 33.778 118.071 1.00 61.91 233 ALA A CA 1
ATOM 1858 C C . ALA A 1 233 ? -65.372 32.968 119.205 1.00 61.91 233 ALA A C 1
ATOM 1860 O O . ALA A 1 233 ? -64.376 33.416 119.770 1.00 61.91 233 ALA A O 1
ATOM 1861 N N . ASP A 1 234 ? -65.879 31.771 119.525 1.00 59.72 234 ASP A N 1
ATOM 1862 C CA . ASP A 1 234 ? -65.271 30.893 120.537 1.00 59.72 234 ASP A CA 1
ATOM 1863 C C . ASP A 1 234 ? -64.035 30.150 119.988 1.00 59.72 234 ASP A C 1
ATOM 1865 O O . ASP A 1 234 ? -63.054 29.952 120.709 1.00 59.72 234 ASP A O 1
ATOM 1869 N N . VAL A 1 235 ? -64.035 29.802 118.694 1.00 69.31 235 VAL A N 1
ATOM 1870 C CA . VAL A 1 235 ? -62.936 29.068 118.038 1.00 69.31 235 VAL A CA 1
ATOM 1871 C C . VAL A 1 235 ? -61.672 29.918 117.881 1.00 69.31 235 VAL A C 1
ATOM 1873 O O . VAL A 1 235 ? -60.588 29.432 118.212 1.00 69.31 235 VAL A O 1
ATOM 1876 N N . ASP A 1 236 ? -61.782 31.181 117.454 1.00 62.91 236 ASP A N 1
ATOM 1877 C CA . ASP A 1 236 ? -60.608 32.059 117.282 1.00 62.91 236 ASP A CA 1
ATOM 1878 C C . ASP A 1 236 ? -59.837 32.253 118.610 1.00 62.91 236 ASP A C 1
ATOM 1880 O O . ASP A 1 236 ? -58.603 32.305 118.621 1.00 62.91 236 ASP A O 1
ATOM 1884 N N . SER A 1 237 ? -60.533 32.229 119.757 1.00 56.34 237 SER A N 1
ATOM 1885 C CA . SER A 1 237 ? -59.904 32.277 121.090 1.00 56.34 237 SER A CA 1
ATOM 1886 C C . SER A 1 237 ? -59.022 31.052 121.405 1.00 56.34 237 SER A C 1
ATOM 1888 O O . SER A 1 237 ? -58.058 31.147 122.168 1.00 56.34 237 SER A O 1
ATOM 1890 N N . LYS A 1 238 ? -59.315 29.897 120.790 1.00 60.12 238 LYS A N 1
ATOM 1891 C CA . LYS A 1 238 ? -58.697 28.592 121.083 1.00 60.12 238 LYS A CA 1
ATOM 1892 C C . LYS A 1 238 ? -57.626 28.163 120.075 1.00 60.12 238 LYS A C 1
ATOM 1894 O O . LYS A 1 238 ? -57.017 27.116 120.273 1.00 60.12 238 LYS A O 1
ATOM 1899 N N . ILE A 1 239 ? -57.330 28.968 119.054 1.00 62.22 239 ILE A N 1
ATOM 1900 C CA . ILE A 1 239 ? -56.231 28.707 118.101 1.00 62.22 239 ILE A CA 1
ATOM 1901 C C . ILE A 1 239 ? -54.931 29.429 118.512 1.00 62.22 239 ILE A C 1
ATOM 1903 O O . ILE A 1 239 ? -53.828 28.940 118.243 1.00 62.22 239 ILE A O 1
ATOM 1907 N N . LEU A 1 240 ? -55.035 30.547 119.241 1.00 55.84 240 LEU A N 1
ATOM 1908 C CA . LEU A 1 240 ? -53.875 31.348 119.644 1.00 55.84 240 LEU A CA 1
ATOM 1909 C C . LEU A 1 240 ? -52.926 30.581 120.591 1.00 55.84 240 LEU A C 1
ATOM 1911 O O . LEU A 1 240 ? -51.725 30.525 120.338 1.00 55.84 240 LEU A O 1
ATOM 1915 N N . TRP A 1 241 ? -53.450 29.923 121.635 1.00 53.31 241 TRP A N 1
ATOM 1916 C CA . TRP A 1 241 ? -52.627 29.184 122.613 1.00 53.31 241 TRP A CA 1
ATOM 1917 C C . TRP A 1 241 ? -51.937 27.943 122.020 1.00 53.31 241 TRP A C 1
ATOM 1919 O O . TRP A 1 241 ? -50.776 27.680 122.334 1.00 53.31 241 TRP A O 1
ATOM 1929 N N . ALA A 1 242 ? -52.610 27.222 121.116 1.00 55.25 242 ALA A N 1
ATOM 1930 C CA . ALA A 1 242 ? -52.049 26.056 120.431 1.00 55.25 242 ALA A CA 1
ATOM 1931 C C . ALA A 1 242 ? -50.832 26.423 119.560 1.00 55.25 242 ALA A C 1
ATOM 1933 O O . ALA A 1 242 ? -49.892 25.638 119.438 1.00 55.25 242 ALA A O 1
ATOM 1934 N N . THR A 1 243 ? -50.817 27.640 119.008 1.00 56.53 243 THR A N 1
ATOM 1935 C CA . THR A 1 243 ? -49.707 28.152 118.190 1.00 56.53 243 THR A CA 1
ATOM 1936 C C . THR A 1 243 ? -48.502 28.576 119.045 1.00 56.53 243 THR A C 1
ATOM 1938 O O . THR A 1 243 ? -47.365 28.493 118.586 1.00 56.53 243 THR A O 1
ATOM 1941 N N . THR A 1 244 ? -48.714 28.960 120.309 1.00 56.28 244 THR A N 1
ATOM 1942 C CA . THR A 1 244 ? -47.636 29.305 121.260 1.00 56.28 244 THR A CA 1
ATOM 1943 C C . THR A 1 244 ? -46.980 28.070 121.893 1.00 56.28 244 THR A C 1
ATOM 1945 O O . THR A 1 244 ? -45.817 28.124 122.287 1.00 56.28 244 THR A O 1
ATOM 1948 N N . ALA A 1 245 ? -47.694 26.943 121.982 1.00 55.22 245 ALA A N 1
ATOM 1949 C CA . ALA A 1 245 ? -47.207 25.718 122.627 1.00 55.22 245 ALA A CA 1
ATOM 1950 C C . ALA A 1 245 ? -46.146 24.940 121.815 1.00 55.22 245 ALA A C 1
ATOM 1952 O O . ALA A 1 245 ? -45.440 24.107 122.380 1.00 55.22 245 ALA A O 1
ATOM 1953 N N . ILE A 1 246 ? -46.007 25.206 120.509 1.00 57.41 246 ILE A N 1
ATOM 1954 C CA . ILE A 1 246 ? -45.032 24.546 119.618 1.00 57.41 246 ILE A CA 1
ATOM 1955 C C . ILE A 1 246 ? -44.023 25.586 119.105 1.00 57.41 246 ILE A C 1
ATOM 1957 O O . ILE A 1 246 ? -43.947 25.913 117.920 1.00 57.41 246 ILE A O 1
ATOM 1961 N N . GLY A 1 247 ? -43.242 26.138 120.035 1.00 50.19 247 GLY A N 1
ATOM 1962 C CA . GLY A 1 247 ? -42.176 27.101 119.752 1.00 50.19 247 GLY A CA 1
ATOM 1963 C C . GLY A 1 247 ? -40.932 26.452 119.136 1.00 50.19 247 GLY A C 1
ATOM 1964 O O . GLY A 1 247 ? -39.950 26.218 119.836 1.00 50.19 247 GLY A O 1
ATOM 1965 N N . GLY A 1 248 ? -40.954 26.179 117.829 1.00 54.69 248 GLY A N 1
ATOM 1966 C CA . GLY A 1 248 ? -39.810 25.641 117.084 1.00 54.69 248 GLY A CA 1
ATOM 1967 C C . GLY A 1 248 ? -39.844 26.034 115.606 1.00 54.69 248 GLY A C 1
ATOM 1968 O O . GLY A 1 248 ? -40.848 25.832 114.928 1.00 54.69 248 GLY A O 1
ATOM 1969 N N . ASP A 1 249 ? -38.752 26.615 115.101 1.00 59.91 249 ASP A N 1
ATOM 1970 C CA . ASP A 1 249 ? -38.687 27.143 113.733 1.00 59.91 249 ASP A CA 1
ATOM 1971 C C . ASP A 1 249 ? -38.807 26.032 112.670 1.00 59.91 249 ASP A C 1
ATOM 1973 O O . ASP A 1 249 ? -38.102 25.018 112.716 1.00 59.91 249 ASP A O 1
ATOM 1977 N N . LYS A 1 250 ? -39.666 26.262 111.667 1.00 61.31 250 LYS A N 1
ATOM 1978 C CA . LYS A 1 250 ? -39.945 25.355 110.540 1.00 61.31 250 LYS A CA 1
ATOM 1979 C C . LYS A 1 250 ? -38.687 24.975 109.755 1.00 61.31 250 LYS A C 1
ATOM 1981 O O . LYS A 1 250 ? -38.649 23.890 109.177 1.00 61.31 250 LYS A O 1
ATOM 1986 N N . THR A 1 251 ? -37.654 25.824 109.754 1.00 60.72 251 THR A N 1
ATOM 1987 C CA . THR A 1 251 ? -36.355 25.525 109.122 1.00 60.72 251 THR A CA 1
ATOM 1988 C C . THR A 1 251 ? -35.698 24.259 109.691 1.00 60.72 251 THR A C 1
ATOM 1990 O O . THR A 1 251 ? -35.096 23.483 108.946 1.00 60.72 251 THR A O 1
ATOM 1993 N N . THR A 1 252 ? -35.857 24.006 110.995 1.00 60.00 252 THR A N 1
ATOM 1994 C CA . THR A 1 252 ? -35.195 22.897 111.698 1.00 60.00 252 THR A CA 1
ATOM 1995 C C . THR A 1 252 ? -35.747 21.533 111.283 1.00 60.00 252 THR A C 1
ATOM 1997 O O . THR A 1 252 ? -34.976 20.600 111.059 1.00 60.00 252 THR A O 1
ATOM 2000 N N . LEU A 1 253 ? -37.068 21.433 111.092 1.00 63.16 253 LEU A N 1
ATOM 2001 C CA . LEU A 1 253 ? -37.751 20.204 110.679 1.00 63.16 253 LEU A CA 1
ATOM 2002 C C . LEU A 1 253 ? -37.285 19.734 109.289 1.00 63.16 253 LEU A C 1
ATOM 2004 O O . LEU A 1 253 ? -37.025 18.549 109.081 1.00 63.16 253 LEU A O 1
ATOM 2008 N N . VAL A 1 254 ? -37.137 20.676 108.351 1.00 65.19 254 VAL A N 1
ATOM 2009 C CA . VAL A 1 254 ? -36.690 20.401 106.974 1.00 65.19 254 VAL A CA 1
ATOM 2010 C C . VAL A 1 254 ? -35.232 19.932 106.951 1.00 65.19 254 VAL A C 1
ATOM 2012 O O . VAL A 1 254 ? -34.905 18.971 106.254 1.00 65.19 254 VAL A O 1
ATOM 2015 N N . LEU A 1 255 ? -34.363 20.562 107.750 1.00 64.56 255 LEU A N 1
ATOM 2016 C CA . LEU A 1 255 ? -32.943 20.213 107.817 1.00 64.56 255 LEU A CA 1
ATOM 2017 C C . LEU A 1 255 ? -32.725 18.784 108.349 1.00 64.56 255 LEU A C 1
ATOM 2019 O O . LEU A 1 255 ? -31.942 18.025 107.775 1.00 64.56 255 LEU A O 1
ATOM 2023 N N . VAL A 1 256 ? -33.455 18.388 109.399 1.00 66.06 256 VAL A N 1
ATOM 2024 C CA . VAL A 1 256 ? -33.402 17.019 109.949 1.00 66.06 256 VAL A CA 1
ATOM 2025 C C . VAL A 1 256 ? -33.851 15.988 108.909 1.00 66.06 256 VAL A C 1
ATOM 2027 O O . VAL A 1 256 ? -33.147 15.001 108.687 1.00 66.06 256 VAL A O 1
ATOM 2030 N N . LEU A 1 257 ? -34.968 16.238 108.215 1.00 68.56 257 LEU A N 1
ATOM 2031 C CA . LEU A 1 257 ? -35.502 15.328 107.196 1.00 68.56 257 LEU A CA 1
ATOM 2032 C C . LEU A 1 257 ? -34.495 15.075 106.056 1.00 68.56 257 LEU A C 1
ATOM 2034 O O . LEU A 1 257 ? -34.315 13.935 105.619 1.00 68.56 257 LEU A O 1
ATOM 2038 N N . GLN A 1 258 ? -33.787 16.119 105.615 1.00 66.75 258 GLN A N 1
ATOM 2039 C CA . GLN A 1 258 ? -32.778 16.005 104.561 1.00 66.75 258 GLN A CA 1
ATOM 2040 C C . GLN A 1 258 ? -31.524 15.232 105.012 1.00 66.75 258 GLN A C 1
ATOM 2042 O O . GLN A 1 258 ? -30.962 14.468 104.223 1.00 66.75 258 GLN A O 1
ATOM 2047 N N . HIS A 1 259 ? -31.105 15.351 106.277 1.00 69.69 259 HIS A N 1
ATOM 2048 C CA . HIS A 1 259 ? -30.002 14.541 106.811 1.00 69.69 259 HIS A CA 1
ATOM 2049 C C . HIS A 1 259 ? -30.371 13.057 106.970 1.00 69.69 259 HIS A C 1
ATOM 2051 O O . HIS A 1 259 ? -29.532 12.199 106.685 1.00 69.69 259 HIS A O 1
ATOM 2057 N N . CYS A 1 260 ? -31.618 12.731 107.333 1.00 66.44 260 CYS A N 1
ATOM 2058 C CA . CYS A 1 260 ? -32.098 11.344 107.360 1.00 66.44 260 CYS A CA 1
ATOM 2059 C C . CYS A 1 260 ? -32.035 10.682 105.971 1.00 66.44 260 CYS A C 1
ATOM 2061 O O . CYS A 1 260 ? -31.533 9.564 105.846 1.00 66.44 260 CYS A O 1
ATOM 2063 N N . LEU A 1 261 ? -32.474 11.384 104.918 1.00 71.00 261 LEU A N 1
ATOM 2064 C CA . LEU A 1 261 ? -32.396 10.893 103.535 1.00 71.00 261 LEU A CA 1
ATOM 2065 C C . LEU A 1 261 ? -30.948 10.654 103.076 1.00 71.00 261 LEU A C 1
ATOM 2067 O O . LEU A 1 261 ? -30.663 9.634 102.447 1.00 71.00 261 LEU A O 1
ATOM 2071 N N . LEU A 1 262 ? -30.020 11.550 103.432 1.00 68.62 262 LEU A N 1
ATOM 2072 C CA . LEU A 1 262 ? -28.602 11.410 103.085 1.00 68.62 262 LEU A CA 1
ATOM 2073 C C . LEU A 1 262 ? -27.956 10.179 103.752 1.00 68.62 262 LEU A C 1
ATOM 2075 O O . LEU A 1 262 ? -27.158 9.483 103.124 1.00 68.62 262 LEU A O 1
ATOM 2079 N N . LEU A 1 263 ? -28.330 9.882 105.003 1.00 67.88 263 LEU A N 1
ATOM 2080 C CA . LEU A 1 263 ? -27.852 8.707 105.741 1.00 67.88 263 LEU A CA 1
ATOM 2081 C C . LEU A 1 263 ? -28.332 7.405 105.076 1.00 67.88 263 LEU A C 1
ATOM 2083 O O . LEU A 1 263 ? -27.520 6.516 104.815 1.00 67.88 263 LEU A O 1
ATOM 2087 N N . VAL A 1 264 ? -29.621 7.318 104.725 1.00 71.06 264 VAL A N 1
ATOM 2088 C CA . VAL A 1 264 ? -30.195 6.157 104.016 1.00 71.06 264 VAL A CA 1
ATOM 2089 C C . VAL A 1 264 ? -29.511 5.936 102.660 1.00 71.06 264 VAL A C 1
ATOM 2091 O O . VAL A 1 264 ? -29.131 4.808 102.340 1.00 71.06 264 VAL A O 1
ATOM 2094 N N . ALA A 1 265 ? -29.274 7.005 101.891 1.00 67.12 265 ALA A N 1
ATOM 2095 C CA . ALA A 1 265 ? -28.557 6.924 100.618 1.00 67.12 265 ALA A CA 1
ATOM 2096 C C . ALA A 1 265 ? -27.108 6.419 100.786 1.00 67.12 265 ALA A C 1
ATOM 2098 O O . ALA A 1 265 ? -26.668 5.550 100.031 1.00 67.12 265 ALA A O 1
ATOM 2099 N N . GLY A 1 266 ? -26.378 6.897 101.801 1.00 67.69 266 GLY A N 1
ATOM 2100 C CA . GLY A 1 266 ? -25.009 6.448 102.090 1.00 67.69 266 GLY A CA 1
ATOM 2101 C C . GLY A 1 266 ? -24.915 4.965 102.473 1.00 67.69 266 GLY A C 1
ATOM 2102 O O . GLY A 1 266 ? -23.994 4.264 102.039 1.00 67.69 266 GLY A O 1
ATOM 2103 N N . VAL A 1 267 ? -25.890 4.451 103.230 1.00 69.19 267 VAL A N 1
ATOM 2104 C CA . VAL A 1 267 ? -25.977 3.019 103.570 1.00 69.19 267 VAL A CA 1
ATOM 2105 C C . VAL A 1 267 ? -26.277 2.173 102.326 1.00 69.19 267 VAL A C 1
ATOM 2107 O O . VAL A 1 267 ? -25.609 1.165 102.104 1.00 69.19 267 VAL A O 1
ATOM 2110 N N . LEU A 1 268 ? -27.202 2.605 101.461 1.00 69.69 268 LEU A N 1
ATOM 2111 C CA . LEU A 1 268 ? -27.506 1.911 100.202 1.00 69.69 268 LEU A CA 1
ATOM 2112 C C . LEU A 1 268 ? -26.290 1.843 99.262 1.00 69.69 268 LEU A C 1
ATOM 2114 O O . LEU A 1 268 ? -25.925 0.760 98.805 1.00 69.69 268 LEU A O 1
ATOM 2118 N N . VAL A 1 269 ? -25.612 2.967 99.012 1.00 66.44 269 VAL A N 1
ATOM 2119 C CA . VAL A 1 269 ? -24.435 3.011 98.120 1.00 66.44 269 VAL A CA 1
ATOM 2120 C C . VAL A 1 269 ? -23.283 2.154 98.663 1.00 66.44 269 VAL A C 1
ATOM 2122 O O . VAL A 1 269 ? -22.648 1.415 97.908 1.00 66.44 269 VAL A O 1
ATOM 2125 N N . SER A 1 270 ? -23.033 2.190 99.976 1.00 65.62 270 SER A N 1
ATOM 2126 C CA . SER A 1 270 ? -21.954 1.406 100.595 1.00 65.62 270 SER A CA 1
ATOM 2127 C C . SER A 1 270 ? -22.251 -0.097 100.715 1.00 65.62 270 SER A C 1
ATOM 2129 O O . SER A 1 270 ? -21.310 -0.884 100.874 1.00 65.62 270 SER A O 1
ATOM 2131 N N . LEU A 1 271 ? -23.514 -0.521 100.580 1.00 67.94 271 LEU A N 1
ATOM 2132 C CA . LEU A 1 271 ? -23.894 -1.922 100.361 1.00 67.94 271 LEU A CA 1
ATOM 2133 C C . LEU A 1 271 ? -23.568 -2.369 98.928 1.00 67.94 271 LEU A C 1
ATOM 2135 O O . LEU A 1 271 ? -22.846 -3.354 98.764 1.00 67.94 271 LEU A O 1
ATOM 2139 N N . PHE A 1 272 ? -24.025 -1.626 97.913 1.00 66.56 272 PHE A N 1
ATOM 2140 C CA . PHE A 1 272 ? -23.857 -1.988 96.497 1.00 66.56 272 PHE A CA 1
ATOM 2141 C C . PHE A 1 272 ? -22.391 -2.081 96.043 1.00 66.56 272 PHE A C 1
ATOM 2143 O O . PHE A 1 272 ? -22.040 -3.006 95.318 1.00 66.56 272 PHE A O 1
ATOM 2150 N N . LEU A 1 273 ? -21.520 -1.165 96.482 1.00 63.66 273 LEU A N 1
ATOM 2151 C CA . LEU A 1 273 ? -20.114 -1.120 96.045 1.00 63.66 273 LEU A CA 1
ATOM 2152 C C . LEU A 1 273 ? -19.168 -2.058 96.833 1.00 63.66 273 LEU A C 1
ATOM 2154 O O . LEU A 1 273 ? -17.955 -1.971 96.669 1.00 63.66 273 LEU A O 1
ATOM 2158 N N . GLN A 1 274 ? -19.693 -2.929 97.707 1.00 64.62 274 GLN A N 1
ATOM 2159 C CA . GLN A 1 274 ? -18.927 -3.938 98.470 1.00 64.62 274 GLN A CA 1
ATOM 2160 C C . GLN A 1 274 ? -17.671 -3.417 99.217 1.00 64.62 274 GLN A C 1
ATOM 2162 O O . GLN A 1 274 ? -16.723 -4.168 99.444 1.00 64.62 274 GLN A O 1
ATOM 2167 N N . LEU A 1 275 ? -17.655 -2.144 99.637 1.00 65.56 275 LEU A N 1
ATOM 2168 C CA . LEU A 1 275 ? -16.498 -1.560 100.328 1.00 65.56 275 LEU A CA 1
ATOM 2169 C C . LEU A 1 275 ? -16.183 -2.275 101.652 1.00 65.56 275 LEU A C 1
ATOM 2171 O O . LEU A 1 275 ? -17.074 -2.787 102.338 1.00 65.56 275 LEU A O 1
ATOM 2175 N N . SER A 1 276 ? -14.904 -2.242 102.039 1.00 73.31 276 SER A N 1
ATOM 2176 C CA . SER A 1 276 ? -14.428 -2.846 103.283 1.00 73.31 276 SER A CA 1
ATOM 2177 C C . SER A 1 276 ? -15.075 -2.213 104.524 1.00 73.31 276 SER A C 1
ATOM 2179 O O . SER A 1 276 ? -15.559 -1.077 104.513 1.00 73.31 276 SER A O 1
ATOM 2181 N N . ILE A 1 277 ? -15.082 -2.959 105.631 1.00 68.69 277 ILE A N 1
ATOM 2182 C CA . ILE A 1 277 ? -15.782 -2.575 106.869 1.00 68.69 277 ILE A CA 1
ATOM 2183 C C . ILE A 1 277 ? -15.267 -1.233 107.425 1.00 68.69 277 ILE A C 1
ATOM 2185 O O . ILE A 1 277 ? -16.062 -0.431 107.916 1.00 68.69 277 ILE A O 1
ATOM 2189 N N . ALA A 1 278 ? -13.974 -0.933 107.258 1.00 69.62 278 ALA A N 1
ATOM 2190 C CA . ALA A 1 278 ? -13.388 0.354 107.637 1.00 69.62 278 ALA A CA 1
ATOM 2191 C C . ALA A 1 278 ? -14.040 1.546 106.904 1.00 69.62 278 ALA A C 1
ATOM 2193 O O . ALA A 1 278 ? -14.290 2.579 107.523 1.00 69.62 278 ALA A O 1
ATOM 2194 N N . CYS A 1 279 ? -14.391 1.392 105.619 1.00 67.31 279 CYS A N 1
ATOM 2195 C CA . CYS A 1 279 ? -15.083 2.421 104.835 1.00 67.31 279 CYS A CA 1
ATOM 2196 C C . CYS A 1 279 ? -16.501 2.698 105.332 1.00 67.31 279 CYS A C 1
ATOM 2198 O O . CYS A 1 279 ? -16.964 3.837 105.310 1.00 67.31 279 CYS A O 1
ATOM 2200 N N . ARG A 1 280 ? -17.197 1.650 105.780 1.00 70.44 280 ARG A N 1
ATOM 2201 C CA . ARG A 1 280 ? -18.569 1.754 106.290 1.00 70.44 280 ARG A CA 1
ATOM 2202 C C . ARG A 1 280 ? -18.596 2.448 107.655 1.00 70.44 280 ARG A C 1
ATOM 2204 O O . ARG A 1 280 ? -19.455 3.293 107.892 1.00 70.44 280 ARG A O 1
ATOM 2211 N N . LEU A 1 281 ? -17.615 2.159 108.514 1.00 68.62 281 LEU A N 1
ATOM 2212 C CA . LEU A 1 281 ? -17.462 2.817 109.813 1.00 68.62 281 LEU A CA 1
ATOM 2213 C C . LEU A 1 281 ? -17.060 4.295 109.684 1.00 68.62 281 LEU A C 1
ATOM 2215 O O . LEU A 1 281 ? -17.663 5.135 110.350 1.00 68.62 281 LEU A O 1
ATOM 2219 N N . SER A 1 282 ? -16.104 4.645 108.814 1.00 68.56 282 SER A N 1
ATOM 2220 C CA . SER A 1 282 ? -15.676 6.046 108.664 1.00 68.56 282 SER A CA 1
ATOM 2221 C C . SER A 1 282 ? -16.788 6.950 108.116 1.00 68.56 282 SER A C 1
ATOM 2223 O O . SER A 1 282 ? -16.970 8.056 108.623 1.00 68.56 282 SER A O 1
ATOM 2225 N N . LEU A 1 283 ? -17.594 6.470 107.160 1.00 68.38 283 LEU A N 1
ATOM 2226 C CA . LEU A 1 283 ? -18.757 7.211 106.655 1.00 68.38 283 LEU A CA 1
ATOM 2227 C C . LEU A 1 283 ? -19.821 7.450 107.739 1.00 68.38 283 LEU A C 1
ATOM 2229 O O . LEU A 1 283 ? -20.319 8.569 107.857 1.00 68.38 283 LEU A O 1
ATOM 2233 N N . LEU A 1 284 ? -20.137 6.445 108.565 1.00 70.81 284 LEU A N 1
ATOM 2234 C CA . LEU A 1 284 ? -21.082 6.612 109.678 1.00 70.81 284 LEU A CA 1
ATOM 2235 C C . LEU A 1 284 ? -20.574 7.619 110.721 1.00 70.81 284 LEU A C 1
ATOM 2237 O O . LEU A 1 284 ? -21.340 8.476 111.160 1.00 70.81 284 LEU A O 1
ATOM 2241 N N . ILE A 1 285 ? -19.283 7.571 111.069 1.00 72.00 285 ILE A N 1
ATOM 2242 C CA . ILE A 1 285 ? -18.665 8.527 112.001 1.00 72.00 285 ILE A CA 1
ATOM 2243 C C . ILE A 1 285 ? -18.751 9.962 111.455 1.00 72.00 285 ILE A C 1
ATOM 2245 O O . ILE A 1 285 ? -19.142 10.864 112.194 1.00 72.00 285 ILE A O 1
ATOM 2249 N N . VAL A 1 286 ? -18.463 10.184 110.167 1.00 72.00 286 VAL A N 1
ATOM 2250 C CA . VAL A 1 286 ? -18.552 11.521 109.544 1.00 72.00 286 VAL A CA 1
ATOM 2251 C C . VAL A 1 286 ? -19.991 12.052 109.519 1.00 72.00 286 VAL A C 1
ATOM 2253 O O . VAL A 1 286 ? -20.208 13.231 109.802 1.00 72.00 286 VAL A O 1
ATOM 2256 N N . VAL A 1 287 ? -20.991 11.206 109.243 1.00 71.31 287 VAL A N 1
ATOM 2257 C CA . VAL A 1 287 ? -22.407 11.622 109.262 1.00 71.31 287 VAL A CA 1
ATOM 2258 C C . VAL A 1 287 ? -22.867 11.982 110.681 1.00 71.31 287 VAL A C 1
ATOM 2260 O O . VAL A 1 287 ? -23.504 13.020 110.865 1.00 71.31 287 VAL A O 1
ATOM 2263 N N . LEU A 1 288 ? -22.500 11.190 111.694 1.00 72.56 288 LEU A N 1
ATOM 2264 C CA . LEU A 1 288 ? -22.814 11.486 113.099 1.00 72.56 288 LEU A CA 1
ATOM 2265 C C . LEU A 1 288 ? -22.112 12.764 113.593 1.00 72.56 288 LEU A C 1
ATOM 2267 O O . LEU A 1 288 ? -22.733 13.590 114.262 1.00 72.56 288 LEU A O 1
ATOM 2271 N N . PHE A 1 289 ? -20.851 12.974 113.208 1.00 71.75 289 PHE A N 1
ATOM 2272 C CA . PHE A 1 289 ? -20.100 14.195 113.517 1.00 71.75 289 PHE A CA 1
ATOM 2273 C C . PHE A 1 289 ? -20.741 15.444 112.888 1.00 71.75 289 PHE A C 1
ATOM 2275 O O . PHE A 1 289 ? -20.840 16.487 113.536 1.00 71.75 289 PHE A O 1
ATOM 2282 N N . ASN A 1 290 ? -21.263 15.336 111.662 1.00 69.06 290 ASN A N 1
ATOM 2283 C CA . ASN A 1 290 ? -21.988 16.432 111.020 1.00 69.06 290 ASN A CA 1
ATOM 2284 C C . ASN A 1 290 ? -23.310 16.772 111.736 1.00 69.06 290 ASN A C 1
ATOM 2286 O O . ASN A 1 290 ? -23.646 17.945 111.877 1.00 69.06 290 ASN A O 1
ATOM 2290 N N . ILE A 1 291 ? -24.038 15.773 112.247 1.00 67.44 291 ILE A N 1
ATOM 2291 C CA . ILE A 1 291 ? -25.256 15.999 113.046 1.00 67.44 291 ILE A CA 1
ATOM 2292 C C . ILE A 1 291 ? -24.923 16.748 114.352 1.00 67.44 291 ILE A C 1
ATOM 2294 O O . ILE A 1 291 ? -25.648 17.670 114.733 1.00 67.44 291 ILE A O 1
ATOM 2298 N N . ALA A 1 292 ? -23.794 16.434 114.997 1.00 69.12 292 ALA A N 1
ATOM 2299 C CA . ALA A 1 292 ? -23.319 17.174 116.169 1.00 69.12 292 ALA A CA 1
ATOM 2300 C C . ALA A 1 292 ? -22.949 18.640 115.845 1.00 69.12 292 ALA A C 1
ATOM 2302 O O . ALA A 1 292 ? -23.265 19.541 116.622 1.00 69.12 292 ALA A O 1
ATOM 2303 N N . LEU A 1 293 ? -22.348 18.906 114.679 1.00 68.69 293 LEU A N 1
ATOM 2304 C CA . LEU A 1 293 ? -22.050 20.266 114.196 1.00 68.69 293 LEU A CA 1
ATOM 2305 C C . LEU A 1 293 ? -23.317 21.089 113.898 1.00 68.69 293 LEU A C 1
ATOM 2307 O O . LEU A 1 293 ? -23.385 22.271 114.247 1.00 68.69 293 LEU A O 1
ATOM 2311 N N . VAL A 1 294 ? -24.351 20.458 113.327 1.00 65.50 294 VAL A N 1
ATOM 2312 C CA . VAL A 1 294 ? -25.677 21.073 113.125 1.00 65.50 294 VAL A CA 1
ATOM 2313 C C . VAL A 1 294 ? -26.317 21.453 114.465 1.00 65.50 294 VAL A C 1
ATOM 2315 O O . VAL A 1 294 ? -26.815 22.572 114.603 1.00 65.50 294 VAL A O 1
ATOM 2318 N N . TYR A 1 295 ? -26.254 20.573 115.473 1.00 67.31 295 TYR A N 1
ATOM 2319 C CA . TYR A 1 295 ? -26.727 20.879 116.830 1.00 67.31 295 TYR A CA 1
ATOM 2320 C C . TYR A 1 295 ? -25.978 22.078 117.437 1.00 67.31 295 TYR A C 1
ATOM 2322 O O . TYR A 1 295 ? -26.599 22.977 118.004 1.00 67.31 295 TYR A O 1
ATOM 2330 N N . ASN A 1 296 ? -24.663 22.161 117.214 1.00 70.25 296 ASN A N 1
ATOM 2331 C CA . ASN A 1 296 ? -23.811 23.266 117.665 1.00 70.25 296 ASN A CA 1
ATOM 2332 C C . ASN A 1 296 ? -23.901 24.542 116.789 1.00 70.25 296 ASN A C 1
ATOM 2334 O O . ASN A 1 296 ? -23.013 25.393 116.832 1.00 70.25 296 ASN A O 1
ATOM 2338 N N . ARG A 1 297 ? -24.977 24.689 115.995 1.00 59.91 297 ARG A N 1
ATOM 2339 C CA . ARG A 1 297 ? -25.323 25.871 115.176 1.00 59.91 297 ARG A CA 1
ATOM 2340 C C . ARG A 1 297 ? -24.295 26.279 114.104 1.00 59.91 297 ARG A C 1
ATOM 2342 O O . ARG A 1 297 ? -24.378 27.396 113.597 1.00 59.91 297 ARG A O 1
ATOM 2349 N N . GLN A 1 298 ? -23.394 25.386 113.684 1.00 58.94 298 GLN A N 1
ATOM 2350 C CA . GLN A 1 298 ? -22.515 25.604 112.522 1.00 58.94 298 GLN A CA 1
ATOM 2351 C C . GLN A 1 298 ? -22.593 24.424 111.535 1.00 58.94 298 GLN A C 1
ATOM 2353 O O . GLN A 1 298 ? -21.764 23.514 111.588 1.00 58.94 298 GLN A O 1
ATOM 2358 N N . PRO A 1 299 ? -23.587 24.407 110.624 1.00 60.66 299 PRO A N 1
ATOM 2359 C CA . PRO A 1 299 ? -23.719 23.350 109.626 1.00 60.66 299 PRO A CA 1
ATOM 2360 C C . PRO A 1 299 ? -22.601 23.441 108.575 1.00 60.66 299 PRO A C 1
ATOM 2362 O O . PRO A 1 299 ? -22.471 24.450 107.879 1.00 60.66 299 PRO A O 1
ATOM 2365 N N . LEU A 1 300 ? -21.819 22.370 108.410 1.00 59.62 300 LEU A N 1
ATOM 2366 C CA . LEU A 1 300 ? -20.869 22.267 107.301 1.00 59.62 300 LEU A CA 1
ATOM 2367 C C . LEU A 1 300 ? -21.616 22.022 105.985 1.00 59.62 300 LEU A C 1
ATOM 2369 O O . LEU A 1 300 ? -22.516 21.185 105.896 1.00 59.62 300 LEU A O 1
ATOM 2373 N N . THR A 1 301 ? -21.239 22.763 104.943 1.00 63.47 301 THR A N 1
ATOM 2374 C CA . THR A 1 301 ? -21.860 22.641 103.624 1.00 63.47 301 THR A CA 1
ATOM 2375 C C . THR A 1 301 ? -21.425 21.354 102.921 1.00 63.47 301 THR A C 1
ATOM 2377 O O . THR A 1 301 ? -20.320 20.845 103.109 1.00 63.47 301 THR A O 1
ATOM 2380 N N . LEU A 1 302 ? -22.305 20.825 102.067 1.00 59.81 302 LEU A N 1
ATOM 2381 C CA . LEU A 1 302 ? -22.136 19.517 101.416 1.00 59.81 302 LEU A CA 1
ATOM 2382 C C . LEU A 1 302 ? -20.806 19.409 100.634 1.00 59.81 302 LEU A C 1
ATOM 2384 O O . LEU A 1 302 ? -20.181 18.350 100.602 1.00 59.81 302 LEU A O 1
ATOM 2388 N N . LEU A 1 303 ? -20.323 20.533 100.090 1.00 60.69 303 LEU A N 1
ATOM 2389 C CA . LEU A 1 303 ? -19.037 20.629 99.400 1.00 60.69 303 LEU A CA 1
ATOM 2390 C C . LEU A 1 303 ? -17.836 20.377 100.332 1.00 60.69 303 LEU A C 1
ATOM 2392 O O . LEU A 1 303 ? -16.994 19.542 100.004 1.00 60.69 303 LEU A O 1
ATOM 2396 N N . SER A 1 304 ? -17.754 21.032 101.498 1.00 64.31 304 SER A N 1
ATOM 2397 C CA . SER A 1 304 ? -16.620 20.838 102.420 1.00 64.31 304 SER A CA 1
ATOM 2398 C C . SER A 1 304 ? -16.615 19.437 103.032 1.00 64.31 304 SER A C 1
ATOM 2400 O O . SER A 1 304 ? -15.552 18.836 103.181 1.00 64.31 304 SER A O 1
ATOM 2402 N N . LEU A 1 305 ? -17.800 18.876 103.287 1.00 65.12 305 LEU A N 1
ATOM 2403 C CA . LEU A 1 305 ? -17.970 17.515 103.793 1.00 65.12 305 LEU A CA 1
ATOM 2404 C C . LEU A 1 305 ? -17.550 16.450 102.761 1.00 65.12 305 LEU A C 1
ATOM 2406 O O . LEU A 1 305 ? -16.953 15.439 103.126 1.00 65.12 305 LEU A O 1
ATOM 2410 N N . SER A 1 306 ? -17.766 16.691 101.461 1.00 65.19 306 SER A N 1
ATOM 2411 C CA . SER A 1 306 ? -17.198 15.830 100.409 1.00 65.19 306 SER A CA 1
ATOM 2412 C C . SER A 1 306 ? -15.661 15.888 100.377 1.00 65.19 306 SER A C 1
ATOM 2414 O O . SER A 1 306 ? -15.003 14.857 100.230 1.00 65.19 306 SER A O 1
ATOM 2416 N N . GLY A 1 307 ? -15.082 17.073 100.604 1.00 66.12 307 GLY A N 1
ATOM 2417 C CA . GLY A 1 307 ? -13.635 17.284 100.644 1.00 66.12 307 GLY A CA 1
ATOM 2418 C C . GLY A 1 307 ? -12.949 16.584 101.819 1.00 66.12 307 GLY A C 1
ATOM 2419 O O . GLY A 1 307 ? -11.909 15.955 101.625 1.00 66.12 307 GLY A O 1
ATOM 2420 N N . THR A 1 308 ? -13.533 16.623 103.022 1.00 66.81 308 THR A N 1
ATOM 2421 C CA . THR A 1 308 ? -12.970 15.922 104.192 1.00 66.81 308 THR A CA 1
ATOM 2422 C C . THR A 1 308 ? -13.040 14.403 104.048 1.00 66.81 308 THR A C 1
ATOM 2424 O O . THR A 1 308 ? -12.085 13.721 104.419 1.00 66.81 308 THR A O 1
ATOM 2427 N N . ILE A 1 309 ? -14.106 13.867 103.441 1.00 67.94 309 ILE A N 1
ATOM 2428 C CA . ILE A 1 309 ? -14.203 12.440 103.100 1.00 67.94 309 ILE A CA 1
ATOM 2429 C C . ILE A 1 309 ? -13.079 12.041 102.132 1.00 67.94 309 ILE A C 1
ATOM 2431 O O . ILE A 1 309 ? -12.344 11.096 102.416 1.00 67.94 309 ILE A O 1
ATOM 2435 N N . VAL A 1 310 ? -12.892 12.766 101.023 1.00 69.62 310 VAL A N 1
ATOM 2436 C CA . VAL A 1 310 ? -11.822 12.465 100.049 1.00 69.62 310 VAL A CA 1
ATOM 2437 C C . VAL A 1 310 ? -10.427 12.605 100.676 1.00 69.62 310 VAL A C 1
ATOM 2439 O O . VAL A 1 310 ? -9.572 11.755 100.434 1.00 69.62 310 VAL A O 1
ATOM 2442 N N . GLY A 1 311 ? -10.204 13.610 101.529 1.00 67.75 311 GLY A N 1
ATOM 2443 C CA . GLY A 1 311 ? -8.942 13.794 102.254 1.00 67.75 311 GLY A CA 1
ATOM 2444 C C . GLY A 1 311 ? -8.613 12.647 103.217 1.00 67.75 311 GLY A C 1
ATOM 2445 O O . GLY A 1 311 ? -7.474 12.185 103.264 1.00 67.75 311 GLY A O 1
ATOM 2446 N N . LEU A 1 312 ? -9.606 12.123 103.942 1.00 69.25 312 LEU A N 1
ATOM 2447 C CA . LEU A 1 312 ? -9.423 10.933 104.781 1.00 69.25 312 LEU A CA 1
ATOM 2448 C C . LEU A 1 312 ? -9.106 9.686 103.938 1.00 69.25 312 LEU A C 1
ATOM 2450 O O . LEU A 1 312 ? -8.261 8.882 104.334 1.00 69.25 312 LEU A O 1
ATOM 2454 N N . TRP A 1 313 ? -9.712 9.549 102.753 1.00 69.62 313 TRP A N 1
ATOM 2455 C CA . TRP A 1 313 ? -9.425 8.444 101.832 1.00 69.62 313 TRP A CA 1
ATOM 2456 C C . TRP A 1 313 ? -8.015 8.484 101.242 1.00 69.62 313 TRP A C 1
ATOM 2458 O O . TRP A 1 313 ? -7.343 7.448 101.212 1.00 69.62 313 TRP A O 1
ATOM 2468 N N . THR A 1 314 ? -7.526 9.650 100.816 1.00 63.97 314 THR A N 1
ATOM 2469 C CA . THR A 1 314 ? -6.157 9.778 100.287 1.00 63.97 314 THR A CA 1
ATOM 2470 C C . THR A 1 314 ? -5.107 9.587 101.382 1.00 63.97 314 THR A C 1
ATOM 2472 O O . THR A 1 314 ? -4.153 8.838 101.183 1.00 63.97 314 THR A O 1
ATOM 2475 N N . VAL A 1 315 ? -5.302 10.151 102.580 1.00 69.94 315 VAL A N 1
ATOM 2476 C CA . VAL A 1 315 ? -4.380 9.936 103.711 1.00 69.94 315 VAL A CA 1
ATOM 2477 C C . VAL A 1 315 ? -4.348 8.463 104.137 1.00 69.94 315 VAL A C 1
ATOM 2479 O O . VAL A 1 315 ? -3.264 7.905 104.317 1.00 69.94 315 VAL A O 1
ATOM 2482 N N . SER A 1 316 ? -5.505 7.794 104.229 1.00 64.50 316 SER A N 1
ATOM 2483 C CA . SER A 1 316 ? -5.578 6.378 104.624 1.00 64.50 316 SER A CA 1
ATOM 2484 C C . SER A 1 316 ? -4.981 5.405 103.596 1.00 64.50 316 SER A C 1
ATOM 2486 O O . SER A 1 316 ? -4.678 4.270 103.961 1.00 64.50 316 SER A O 1
ATOM 2488 N N . THR A 1 317 ? -4.822 5.808 102.331 1.00 64.12 317 THR A N 1
ATOM 2489 C CA . THR A 1 317 ? -4.246 4.965 101.264 1.00 64.12 317 THR A CA 1
ATOM 2490 C C . THR A 1 317 ? -2.772 5.268 100.997 1.00 64.12 317 THR A C 1
ATOM 2492 O O . THR A 1 317 ? -2.005 4.346 100.730 1.00 64.12 317 THR A O 1
ATOM 2495 N N . VAL A 1 318 ? -2.339 6.525 101.138 1.00 64.38 318 VAL A N 1
ATOM 2496 C CA . VAL A 1 318 ? -0.934 6.930 100.946 1.00 64.38 318 VAL A CA 1
ATOM 2497 C C . VAL A 1 318 ? -0.074 6.631 102.182 1.00 64.38 318 VAL A C 1
ATOM 2499 O O . VAL A 1 318 ? 1.073 6.207 102.038 1.00 64.38 318 VAL A O 1
ATOM 2502 N N . SER A 1 319 ? -0.617 6.783 103.397 1.00 63.69 319 SER A N 1
ATOM 2503 C CA . SER A 1 319 ? 0.141 6.585 104.645 1.00 63.69 319 SER A CA 1
ATOM 2504 C C . SER A 1 319 ? 0.793 5.190 104.768 1.00 63.69 319 SER A C 1
ATOM 2506 O O . SER A 1 319 ? 2.003 5.137 105.010 1.00 63.69 319 SER A O 1
ATOM 2508 N N . PRO A 1 320 ? 0.099 4.057 104.506 1.00 63.56 320 PRO A N 1
ATOM 2509 C CA . PRO A 1 320 ? 0.722 2.730 104.570 1.00 63.56 320 PRO A CA 1
ATOM 2510 C C . PRO A 1 320 ? 1.847 2.533 103.544 1.00 63.56 320 PRO A C 1
ATOM 2512 O O . PRO A 1 320 ? 2.848 1.886 103.845 1.00 63.56 320 PRO A O 1
ATOM 2515 N N . VAL A 1 321 ? 1.712 3.111 102.345 1.00 65.44 321 VAL A N 1
ATOM 2516 C CA . VAL A 1 321 ? 2.705 2.990 101.264 1.00 65.44 321 VAL A CA 1
ATOM 2517 C C . VAL A 1 321 ? 3.984 3.752 101.622 1.00 65.44 321 VAL A C 1
ATOM 2519 O O . VAL A 1 321 ? 5.079 3.197 101.523 1.00 65.44 321 VAL A O 1
ATOM 2522 N N . CYS A 1 322 ? 3.856 4.982 102.128 1.00 61.62 322 CYS A N 1
ATOM 2523 C CA . CYS A 1 322 ? 4.994 5.757 102.624 1.00 61.62 322 CYS A CA 1
ATOM 2524 C C . CYS A 1 322 ? 5.650 5.109 103.856 1.00 61.62 322 CYS A C 1
ATOM 2526 O O . CYS A 1 322 ? 6.877 5.083 103.953 1.00 61.62 322 CYS A O 1
ATOM 2528 N N . TRP A 1 323 ? 4.863 4.535 104.772 1.00 66.75 323 TRP A N 1
ATOM 2529 C CA . TRP A 1 323 ? 5.383 3.853 105.963 1.00 66.75 323 TRP A CA 1
ATOM 2530 C C . TRP A 1 323 ? 6.164 2.575 105.616 1.00 66.75 323 TRP A C 1
ATOM 2532 O O . TRP A 1 323 ? 7.241 2.341 106.165 1.00 66.75 323 TRP A O 1
ATOM 2542 N N . LEU A 1 324 ? 5.687 1.784 104.648 1.00 65.75 324 LEU A N 1
ATOM 2543 C CA . LEU A 1 324 ? 6.411 0.613 104.140 1.00 65.75 324 LEU A CA 1
ATOM 2544 C C . LEU A 1 324 ? 7.700 0.997 103.397 1.00 65.75 324 LEU A C 1
ATOM 2546 O O . LEU A 1 324 ? 8.718 0.327 103.575 1.00 65.75 324 LEU A O 1
ATOM 2550 N N . ALA A 1 325 ? 7.697 2.086 102.621 1.00 64.88 325 ALA A N 1
ATOM 2551 C CA . ALA A 1 325 ? 8.909 2.605 101.982 1.00 64.88 325 ALA A CA 1
ATOM 2552 C C . ALA A 1 325 ? 9.959 3.054 103.019 1.00 64.88 325 ALA A C 1
ATOM 2554 O O . ALA A 1 325 ? 11.130 2.680 102.922 1.00 64.88 325 ALA A O 1
ATOM 2555 N N . PHE A 1 326 ? 9.531 3.783 104.055 1.00 65.12 326 PHE A N 1
ATOM 2556 C CA . PHE A 1 326 ? 10.400 4.246 105.141 1.00 65.12 326 PHE A CA 1
ATOM 2557 C C . PHE A 1 326 ? 10.961 3.082 105.978 1.00 65.12 326 PHE A C 1
ATOM 2559 O O . PHE A 1 326 ? 12.148 3.062 106.305 1.00 65.12 326 PHE A O 1
ATOM 2566 N N . ASN A 1 327 ? 10.145 2.062 106.265 1.00 66.50 327 ASN A N 1
ATOM 2567 C CA . ASN A 1 327 ? 10.603 0.860 106.963 1.00 66.50 327 ASN A CA 1
ATOM 2568 C C . ASN A 1 327 ? 11.562 0.005 106.123 1.00 66.50 327 ASN A C 1
ATOM 2570 O O . ASN A 1 327 ? 12.470 -0.591 106.698 1.00 6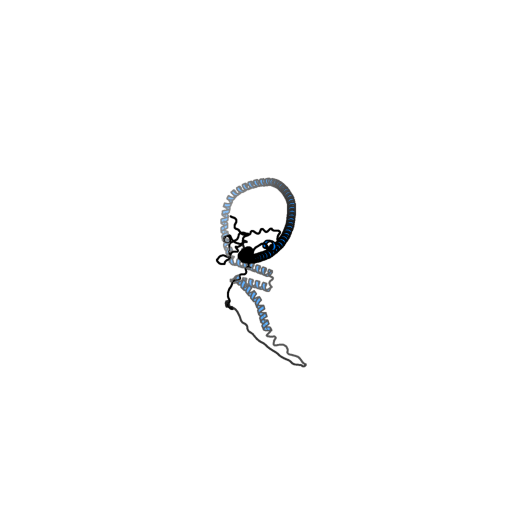6.50 327 ASN A O 1
ATOM 2574 N N . LYS A 1 328 ? 11.436 -0.025 104.786 1.00 65.50 328 LYS A N 1
ATOM 2575 C CA . LYS A 1 328 ? 12.439 -0.668 103.918 1.00 65.50 328 LYS A CA 1
ATOM 2576 C C . LYS A 1 328 ? 13.795 0.034 104.016 1.00 65.50 328 LYS A C 1
ATOM 2578 O O . LYS A 1 328 ? 14.789 -0.618 104.315 1.00 65.50 328 LYS A O 1
ATOM 2583 N N . TYR A 1 329 ? 13.807 1.362 103.876 1.00 59.97 329 TYR A N 1
ATOM 2584 C CA . TYR A 1 329 ? 15.015 2.185 104.025 1.00 59.97 329 TYR A CA 1
ATOM 2585 C C . TYR A 1 329 ? 15.699 1.985 105.393 1.00 59.97 329 TYR A C 1
ATOM 2587 O O . TYR A 1 329 ? 16.923 1.942 105.481 1.00 59.97 329 TYR A O 1
ATOM 2595 N N . LYS A 1 330 ? 14.908 1.790 106.457 1.00 58.00 330 LYS A N 1
ATOM 2596 C CA . LYS A 1 330 ? 15.402 1.514 107.815 1.00 58.00 330 LYS A CA 1
ATOM 2597 C C . LYS A 1 330 ? 15.854 0.060 108.046 1.00 58.00 330 LYS A C 1
ATOM 2599 O O . LYS A 1 330 ? 16.639 -0.182 108.956 1.00 58.00 330 LYS A O 1
ATOM 2604 N N . ALA A 1 331 ? 15.377 -0.909 107.264 1.00 57.47 331 ALA A N 1
ATOM 2605 C CA . ALA A 1 331 ? 15.744 -2.320 107.419 1.00 57.47 331 ALA A CA 1
ATOM 2606 C C . ALA A 1 331 ? 17.119 -2.641 106.810 1.00 57.47 331 ALA A C 1
ATOM 2608 O O . ALA A 1 331 ? 17.902 -3.386 107.406 1.00 57.47 331 ALA A O 1
ATOM 2609 N N . ASP A 1 332 ? 17.437 -2.053 105.654 1.00 57.62 332 ASP A N 1
ATOM 2610 C CA . ASP A 1 332 ? 18.706 -2.309 104.964 1.00 57.62 332 ASP A CA 1
ATOM 2611 C C . ASP A 1 332 ? 19.909 -1.673 105.693 1.00 57.62 332 ASP A C 1
ATOM 2613 O O . ASP A 1 332 ? 21.014 -2.207 105.625 1.00 57.62 332 ASP A O 1
ATOM 2617 N N . SER A 1 333 ? 19.702 -0.615 106.494 1.00 51.03 333 SER A N 1
ATOM 2618 C CA . SER A 1 333 ? 20.762 -0.015 107.328 1.00 51.03 333 SER A CA 1
ATOM 2619 C C . SER A 1 333 ? 21.053 -0.765 108.639 1.00 51.03 333 SER A C 1
ATOM 2621 O O . SER A 1 333 ? 21.878 -0.299 109.421 1.00 51.03 333 SER A O 1
ATOM 2623 N N . ILE A 1 334 ? 20.352 -1.869 108.926 1.00 57.72 334 ILE A N 1
ATOM 2624 C CA . ILE A 1 334 ? 20.485 -2.639 110.181 1.00 57.72 334 ILE A CA 1
ATOM 2625 C C . ILE A 1 334 ? 21.085 -4.036 109.928 1.00 57.72 334 ILE A C 1
ATOM 2627 O O . ILE A 1 334 ? 21.729 -4.604 110.805 1.00 57.72 334 ILE A O 1
ATOM 2631 N N . LYS A 1 335 ? 20.959 -4.583 108.711 1.00 49.47 335 LYS A N 1
ATOM 2632 C CA . LYS A 1 335 ? 21.445 -5.936 108.374 1.00 49.47 335 LYS A CA 1
ATOM 2633 C C . LYS A 1 335 ? 22.957 -6.073 108.153 1.00 49.47 335 LYS A C 1
ATOM 2635 O O . LYS A 1 335 ? 23.434 -7.196 108.022 1.00 49.47 335 LYS A O 1
ATOM 2640 N N . SER A 1 336 ? 23.718 -4.982 108.112 1.00 47.38 336 SER A N 1
ATOM 2641 C CA . SER A 1 336 ? 25.163 -5.012 107.829 1.00 47.38 336 SER A CA 1
ATOM 2642 C C . SER A 1 336 ? 26.055 -5.334 109.037 1.00 47.38 336 SER A C 1
ATOM 2644 O O . SER A 1 336 ? 27.271 -5.398 108.871 1.00 47.38 336 SER A O 1
ATOM 2646 N N . HIS A 1 337 ? 25.492 -5.508 110.241 1.00 46.88 337 HIS A N 1
ATOM 2647 C CA . HIS A 1 337 ? 26.264 -5.388 111.486 1.00 46.88 337 HIS A CA 1
ATOM 2648 C C . HIS A 1 337 ? 26.286 -6.634 112.401 1.00 46.88 337 HIS A C 1
ATOM 2650 O O . HIS A 1 337 ? 26.999 -6.622 113.406 1.00 46.88 337 HIS A O 1
ATOM 2656 N N . GLU A 1 338 ? 25.530 -7.701 112.101 1.00 45.34 338 GLU A N 1
ATOM 2657 C CA . GLU A 1 338 ? 25.260 -8.759 113.098 1.00 45.34 338 GLU A CA 1
ATOM 2658 C C . GLU A 1 338 ? 25.095 -10.189 112.529 1.00 45.34 338 GLU A C 1
ATOM 2660 O O . GLU A 1 338 ? 24.149 -10.898 112.854 1.00 45.34 338 GLU A O 1
ATOM 2665 N N . HIS A 1 339 ? 26.028 -10.661 111.689 1.00 40.50 339 HIS A N 1
ATOM 2666 C CA . HIS A 1 339 ? 26.186 -12.106 111.443 1.00 40.50 339 HIS A CA 1
ATOM 2667 C C . HIS A 1 339 ? 27.617 -12.498 111.026 1.00 40.50 339 HIS A C 1
ATOM 2669 O O . HIS A 1 339 ? 28.320 -11.734 110.373 1.00 40.50 339 HIS A O 1
ATOM 2675 N N . SER A 1 340 ? 28.013 -13.737 111.351 1.00 36.34 340 SER A N 1
ATOM 2676 C CA . SER A 1 340 ? 29.240 -14.424 110.894 1.00 36.34 340 SER A CA 1
ATOM 2677 C C . SER A 1 340 ? 30.585 -14.098 111.579 1.00 36.34 340 SER A C 1
ATOM 2679 O O . SER A 1 340 ? 31.654 -14.226 110.983 1.00 36.34 340 SER A O 1
ATOM 2681 N N . LYS A 1 341 ? 30.551 -13.868 112.894 1.00 35.19 341 LYS A N 1
ATOM 2682 C CA . LYS A 1 341 ? 31.335 -14.734 113.805 1.00 35.19 341 LYS A CA 1
ATOM 2683 C C . LYS A 1 341 ? 30.485 -15.999 114.058 1.00 35.19 341 LYS A C 1
ATOM 2685 O O . LYS A 1 341 ? 29.266 -15.865 114.083 1.00 35.19 341 LYS A O 1
ATOM 2690 N N . THR A 1 342 ? 30.981 -17.227 114.235 1.00 31.31 342 THR A N 1
ATOM 2691 C CA . THR A 1 342 ? 32.354 -17.783 114.245 1.00 31.31 342 THR A CA 1
ATOM 2692 C C . THR A 1 342 ? 32.266 -19.311 114.128 1.00 31.31 342 THR A C 1
ATOM 2694 O O . THR A 1 342 ? 31.632 -19.907 114.992 1.00 31.31 342 THR A O 1
ATOM 2697 N N . HIS A 1 343 ? 32.945 -19.937 113.159 1.00 33.84 343 HIS A N 1
ATOM 2698 C CA . HIS A 1 343 ? 33.816 -21.118 113.347 1.00 33.84 343 HIS A CA 1
ATOM 2699 C C . HIS A 1 343 ? 34.459 -21.523 112.009 1.00 33.84 343 HIS A C 1
ATOM 2701 O O . HIS A 1 343 ? 33.907 -21.244 110.950 1.00 33.84 343 HIS A O 1
ATOM 2707 N N . GLY A 1 344 ? 35.591 -22.221 112.062 1.00 30.92 344 GLY A N 1
ATOM 2708 C CA . GLY A 1 344 ? 36.194 -22.906 110.915 1.00 30.92 344 GLY A CA 1
ATOM 2709 C C . GLY A 1 344 ? 37.353 -23.796 111.359 1.00 30.92 344 GLY A C 1
ATOM 2710 O O . GLY A 1 344 ? 37.658 -23.816 112.556 1.00 30.92 344 GLY A O 1
ATOM 2711 N N . LYS A 1 345 ? 37.964 -24.509 110.404 1.00 30.59 345 LYS A N 1
ATOM 2712 C CA . LYS A 1 345 ? 39.361 -24.991 110.390 1.00 30.59 345 LYS A CA 1
ATOM 2713 C C . LYS A 1 345 ? 39.638 -25.758 109.084 1.00 30.59 345 LYS A C 1
ATOM 2715 O O . LYS A 1 345 ? 38.731 -26.446 108.637 1.00 30.59 345 LYS A O 1
ATOM 2720 N N . GLU A 1 346 ? 40.862 -25.586 108.567 1.00 32.81 346 GLU A N 1
ATOM 2721 C CA . GLU A 1 346 ? 41.711 -26.529 107.791 1.00 32.81 346 GLU A CA 1
ATOM 2722 C C . GLU A 1 346 ? 41.101 -27.336 106.613 1.00 32.81 346 GLU A C 1
ATOM 2724 O O . GLU A 1 346 ? 40.062 -27.969 106.759 1.00 32.81 346 GLU A O 1
ATOM 2729 N N . GLU A 1 347 ? 41.690 -27.417 105.410 1.00 34.56 347 GLU A N 1
ATOM 2730 C CA . GLU A 1 347 ? 42.921 -26.858 104.777 1.00 34.56 347 GLU A CA 1
ATOM 2731 C C . GLU A 1 347 ? 42.586 -26.579 103.266 1.00 34.56 347 GLU A C 1
ATOM 2733 O O . GLU A 1 347 ? 41.397 -26.461 102.967 1.00 34.56 347 GLU A O 1
ATOM 2738 N N . GLU A 1 348 ? 43.427 -26.351 102.242 1.00 32.94 348 GLU A N 1
ATOM 2739 C CA . GLU A 1 348 ? 44.861 -26.572 101.929 1.00 32.94 348 GLU A CA 1
ATOM 2740 C C . GLU A 1 348 ? 45.331 -25.482 100.894 1.00 32.94 348 GLU A C 1
ATOM 2742 O O . GLU A 1 348 ? 44.816 -24.362 100.944 1.00 32.94 348 GLU A O 1
ATOM 2747 N N . GLU A 1 349 ? 46.271 -25.754 99.970 1.00 35.28 349 GLU A N 1
ATOM 2748 C CA . GLU A 1 349 ? 46.740 -24.841 98.874 1.00 35.28 349 GLU A CA 1
ATOM 2749 C C . GLU A 1 349 ? 46.072 -25.212 97.507 1.00 35.28 349 GLU A C 1
ATOM 2751 O O . GLU A 1 349 ? 45.202 -26.081 97.506 1.00 35.28 349 GLU A O 1
ATOM 2756 N N . GLU A 1 350 ? 46.249 -24.645 96.295 1.00 31.95 350 GLU A N 1
ATOM 2757 C CA . GLU A 1 350 ? 47.170 -23.746 95.534 1.00 31.95 350 GLU A CA 1
ATOM 2758 C C . GLU A 1 350 ? 46.325 -23.085 94.373 1.00 31.95 350 GLU A C 1
ATOM 2760 O O . GLU A 1 350 ? 45.213 -23.557 94.132 1.00 31.95 350 GLU A O 1
ATOM 2765 N N . VAL A 1 351 ? 46.692 -22.099 93.519 1.00 37.47 351 VAL A N 1
ATOM 2766 C CA . VAL A 1 351 ? 47.685 -20.984 93.439 1.00 37.47 351 VAL A CA 1
ATOM 2767 C C . VAL A 1 351 ? 47.292 -20.046 92.233 1.00 37.47 351 VAL A C 1
ATOM 2769 O O . VAL A 1 351 ? 46.231 -20.262 91.653 1.00 37.47 351 VAL A O 1
ATOM 2772 N N . GLU A 1 352 ? 48.079 -18.998 91.907 1.00 39.34 352 GLU A N 1
ATOM 2773 C CA . GLU A 1 352 ? 48.128 -18.071 90.715 1.00 39.34 352 GLU A CA 1
ATOM 2774 C C . GLU A 1 352 ? 46.937 -17.962 89.701 1.00 39.34 352 GLU A C 1
ATOM 2776 O O . GLU A 1 352 ? 46.497 -18.946 89.116 1.00 39.34 352 GLU A O 1
ATOM 2781 N N . ASP A 1 353 ? 46.301 -16.790 89.488 1.00 39.09 353 ASP A N 1
ATOM 2782 C CA . ASP A 1 353 ? 46.701 -15.555 88.731 1.00 39.09 353 ASP A CA 1
ATOM 2783 C C . ASP A 1 353 ? 46.398 -15.616 87.195 1.00 39.09 353 ASP A C 1
ATOM 2785 O O . ASP A 1 353 ? 46.295 -16.691 86.617 1.00 39.09 353 ASP A O 1
ATOM 2789 N N . ASP A 1 354 ? 46.131 -14.535 86.432 1.00 37.75 354 ASP A N 1
ATOM 2790 C CA . ASP A 1 354 ? 46.364 -13.089 86.629 1.00 37.75 354 ASP A CA 1
ATOM 2791 C C . ASP A 1 354 ? 45.425 -12.181 85.761 1.00 37.75 354 ASP A C 1
ATOM 2793 O O . ASP A 1 354 ? 44.905 -12.633 84.744 1.00 37.75 354 ASP A O 1
ATOM 2797 N N . LYS A 1 355 ? 45.315 -10.880 86.116 1.00 40.16 355 LYS A N 1
ATOM 2798 C CA . LYS A 1 355 ? 44.984 -9.643 85.323 1.00 40.16 355 LYS A CA 1
ATOM 2799 C C . LYS A 1 355 ? 43.851 -9.576 84.249 1.00 40.16 355 LYS A C 1
ATOM 2801 O O . LYS A 1 355 ? 43.468 -10.539 83.611 1.00 40.16 355 LYS A O 1
ATOM 2806 N N . SER A 1 356 ? 43.325 -8.401 83.843 1.00 34.78 356 SER A N 1
ATOM 2807 C CA . SER A 1 356 ? 43.003 -7.122 84.532 1.00 34.78 356 SER A CA 1
ATOM 2808 C C . SER A 1 356 ? 42.354 -6.084 83.574 1.00 34.78 356 SER A C 1
ATOM 2810 O O . SER A 1 356 ? 42.946 -5.795 82.544 1.00 34.78 356 SER A O 1
ATOM 2812 N N . SER A 1 357 ? 41.276 -5.398 84.010 1.00 34.72 357 SER A N 1
ATOM 2813 C CA . SER A 1 357 ? 41.095 -3.909 83.982 1.00 34.72 357 SER A CA 1
ATOM 2814 C C . SER A 1 357 ? 41.121 -3.095 82.642 1.00 34.72 357 SER A C 1
ATOM 2816 O O . SER A 1 357 ? 41.843 -3.439 81.724 1.00 34.72 357 SER A O 1
ATOM 2818 N N . THR A 1 358 ? 40.445 -1.943 82.430 1.00 35.25 358 THR A N 1
ATOM 2819 C CA . THR A 1 358 ? 39.407 -1.180 83.177 1.00 35.25 358 THR A CA 1
ATOM 2820 C C . THR A 1 358 ? 38.730 -0.083 82.305 1.00 35.25 358 THR A C 1
ATOM 2822 O O . THR A 1 358 ? 39.368 0.437 81.403 1.00 35.25 358 THR A O 1
ATOM 2825 N N . LYS A 1 359 ? 37.469 0.284 82.642 1.00 37.72 359 LYS A N 1
ATOM 2826 C CA . LYS A 1 359 ? 36.865 1.639 82.915 1.00 37.72 359 LYS A CA 1
ATOM 2827 C C . LYS A 1 359 ? 37.489 2.931 82.301 1.00 37.72 359 LYS A C 1
ATOM 2829 O O . LYS A 1 359 ? 38.697 3.008 82.185 1.00 37.72 359 LYS A O 1
ATOM 2834 N N . SER A 1 360 ? 36.812 4.087 82.112 1.00 33.78 360 SER A N 1
ATOM 2835 C CA . SER A 1 360 ? 35.400 4.601 82.126 1.00 33.78 360 SER A CA 1
ATOM 2836 C C . SER A 1 360 ? 35.455 6.154 81.872 1.00 33.78 360 SER A C 1
ATOM 2838 O O . SER A 1 360 ? 36.552 6.625 81.601 1.00 33.78 360 SER A O 1
ATOM 2840 N N . SER A 1 361 ? 34.456 7.063 81.955 1.00 36.16 361 SER A N 1
ATOM 2841 C CA . SER A 1 361 ? 33.007 7.065 82.282 1.00 36.16 361 SER A CA 1
ATOM 2842 C C . SER A 1 361 ? 32.337 8.416 81.901 1.00 36.16 361 SER A C 1
ATOM 2844 O O . SER A 1 361 ? 33.007 9.443 81.969 1.00 36.16 361 SER A O 1
ATOM 2846 N N . THR A 1 362 ? 30.999 8.453 81.735 1.00 35.25 362 THR A N 1
ATOM 2847 C CA . THR A 1 362 ? 30.096 9.654 81.830 1.00 35.25 362 THR A CA 1
ATOM 2848 C C . THR A 1 362 ? 30.308 10.818 80.819 1.00 35.25 362 THR A C 1
ATOM 2850 O O . THR A 1 362 ? 31.304 10.831 80.113 1.00 35.25 362 THR A O 1
ATOM 2853 N N . ARG A 1 363 ? 29.405 11.805 80.607 1.00 29.14 363 ARG A N 1
ATOM 2854 C CA . ARG A 1 363 ? 28.192 12.304 81.319 1.00 29.14 363 ARG A CA 1
ATOM 2855 C C . ARG A 1 363 ? 27.094 12.802 80.328 1.00 29.14 363 ARG A C 1
ATOM 2857 O O . ARG A 1 363 ? 27.367 12.999 79.152 1.00 29.14 363 ARG A O 1
ATOM 2864 N N . SER A 1 364 ? 25.865 13.001 80.818 1.00 31.61 364 SER A N 1
ATOM 2865 C CA . SER A 1 364 ? 24.652 13.544 80.156 1.00 31.61 364 SER A CA 1
ATOM 2866 C C . SER A 1 364 ? 24.552 15.083 80.076 1.00 31.61 364 SER A C 1
ATOM 2868 O O . SER A 1 364 ? 25.121 15.728 80.951 1.00 31.61 364 SER A O 1
ATOM 2870 N N . GLU A 1 365 ? 23.703 15.641 79.182 1.00 30.66 365 GLU A N 1
ATOM 2871 C CA . GLU A 1 365 ? 22.601 16.596 79.520 1.00 30.66 365 GLU A CA 1
ATOM 2872 C C . GLU A 1 365 ? 21.730 17.080 78.314 1.00 30.66 365 GLU A C 1
ATOM 2874 O O . GLU A 1 365 ? 21.900 16.639 77.182 1.00 30.66 365 GLU A O 1
ATOM 2879 N N . ASN A 1 366 ? 20.714 17.899 78.624 1.00 32.59 366 ASN A N 1
ATOM 2880 C CA . ASN A 1 366 ? 19.412 18.150 77.970 1.00 32.59 366 ASN A CA 1
ATOM 2881 C C . ASN A 1 366 ? 19.306 19.035 76.686 1.00 32.59 366 ASN A C 1
ATOM 2883 O O . ASN A 1 366 ? 19.930 20.081 76.592 1.00 32.59 366 ASN A O 1
ATOM 2887 N N . SER A 1 367 ? 18.271 18.722 75.875 1.00 29.23 367 SER A N 1
ATOM 2888 C CA . SER A 1 367 ? 17.191 19.615 75.348 1.00 29.23 367 SER A CA 1
ATOM 2889 C C . SER A 1 367 ? 17.387 20.687 74.237 1.00 29.23 367 SER A C 1
ATOM 2891 O O . SER A 1 367 ? 18.196 21.597 74.337 1.00 29.23 367 SER A O 1
ATOM 2893 N N . SER A 1 368 ? 16.400 20.683 73.312 1.00 31.53 368 SER A N 1
ATOM 2894 C CA . SER A 1 368 ? 15.731 21.814 72.603 1.00 31.53 368 SER A CA 1
ATOM 2895 C C . SER A 1 368 ? 16.495 22.776 71.666 1.00 31.53 368 SER A C 1
ATOM 2897 O O . SER A 1 368 ? 17.412 23.456 72.105 1.00 31.53 368 SER A O 1
ATOM 2899 N N . GLY A 1 369 ? 15.947 23.024 70.455 1.00 28.56 369 GLY A N 1
ATOM 2900 C CA . GLY A 1 369 ? 16.078 24.352 69.808 1.00 28.56 369 GLY A CA 1
ATOM 2901 C C . GLY A 1 369 ? 16.032 24.499 68.268 1.00 28.56 369 GLY A C 1
ATOM 2902 O O . GLY A 1 369 ? 17.065 24.745 67.670 1.00 28.56 369 GLY A O 1
ATOM 2903 N N . SER A 1 370 ? 14.828 24.569 67.676 1.00 28.95 370 SER A N 1
ATOM 2904 C CA . SER A 1 370 ? 14.480 25.397 66.483 1.00 28.95 370 SER A CA 1
ATOM 2905 C C . SER A 1 370 ? 15.066 25.133 65.063 1.00 28.95 370 SER A C 1
ATOM 2907 O O . SER A 1 370 ? 15.969 24.337 64.838 1.00 28.95 370 SER A O 1
ATOM 2909 N N . HIS A 1 371 ? 14.445 25.821 64.089 1.00 29.34 371 HIS A N 1
ATOM 2910 C CA . HIS A 1 371 ? 14.672 25.875 62.628 1.00 29.34 371 HIS A CA 1
ATOM 2911 C C . HIS A 1 371 ? 16.039 26.453 62.190 1.00 29.34 371 HIS A C 1
ATOM 2913 O O . HIS A 1 371 ? 16.655 27.187 62.957 1.00 29.34 371 HIS A O 1
ATOM 2919 N N . GLY A 1 372 ? 16.426 26.284 60.904 1.00 28.59 372 GLY A N 1
ATOM 2920 C CA . GLY A 1 372 ? 17.540 27.077 60.338 1.00 28.59 372 GLY A CA 1
ATOM 2921 C C . GLY A 1 3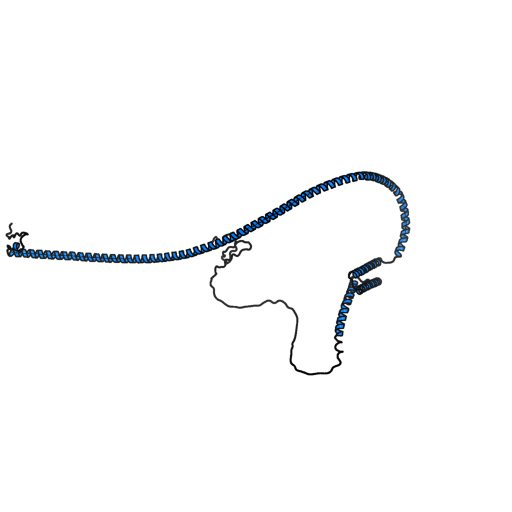72 ? 17.663 27.351 58.824 1.00 28.59 372 GLY A C 1
ATOM 2922 O O . GLY A 1 372 ? 17.848 28.511 58.493 1.00 28.59 372 GLY A O 1
ATOM 2923 N N . ILE A 1 373 ? 17.495 26.377 57.909 1.00 28.42 373 ILE A N 1
ATOM 2924 C CA . ILE A 1 373 ? 17.645 26.521 56.422 1.00 28.42 373 ILE A CA 1
ATOM 2925 C C . ILE A 1 373 ? 19.075 26.881 55.900 1.00 28.42 373 ILE A C 1
ATOM 2927 O O . ILE A 1 373 ? 19.829 27.564 56.576 1.00 28.42 373 ILE A O 1
ATOM 2931 N N . ILE A 1 374 ? 19.372 26.466 54.648 1.00 30.58 374 ILE A N 1
ATOM 2932 C CA . ILE A 1 374 ? 20.538 26.774 53.770 1.00 30.58 374 ILE A CA 1
ATOM 2933 C C . ILE A 1 374 ? 21.927 26.320 54.3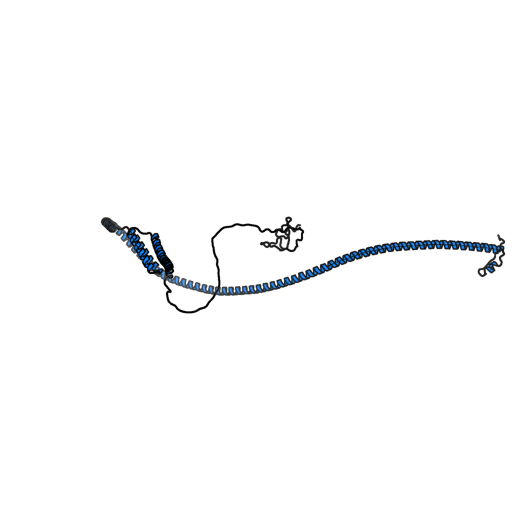17 1.00 30.58 374 ILE A C 1
ATOM 2935 O O . ILE A 1 374 ? 22.159 26.293 55.514 1.00 30.58 374 ILE A O 1
ATOM 2939 N N . ASP A 1 375 ? 22.883 25.838 53.509 1.00 27.95 375 ASP A N 1
ATOM 2940 C CA . ASP A 1 375 ? 23.200 26.281 52.146 1.00 27.95 375 ASP A CA 1
ATOM 2941 C C . ASP A 1 375 ? 23.954 25.259 51.246 1.00 27.95 375 ASP A C 1
ATOM 2943 O O . ASP A 1 375 ? 24.484 24.259 51.717 1.00 27.95 375 ASP A O 1
ATOM 2947 N N . ASN A 1 376 ? 24.003 25.588 49.947 1.00 30.45 376 ASN A N 1
ATOM 2948 C CA . ASN A 1 376 ? 25.001 25.287 48.904 1.00 30.45 376 ASN A CA 1
ATOM 2949 C C . ASN A 1 376 ? 25.592 23.871 48.668 1.00 30.45 376 ASN A C 1
ATOM 2951 O O . ASN A 1 376 ? 26.213 23.241 49.516 1.00 30.45 376 ASN A O 1
ATOM 2955 N N . GLY A 1 377 ? 25.563 23.465 47.388 1.00 31.14 377 GLY A N 1
ATOM 2956 C CA . GLY A 1 377 ? 26.235 22.277 46.840 1.00 31.14 377 GLY A CA 1
ATOM 2957 C C . GLY A 1 377 ? 26.676 22.482 45.384 1.00 31.14 377 GLY A C 1
ATOM 2958 O O . GLY A 1 377 ? 26.144 21.851 44.474 1.00 31.14 377 GLY A O 1
ATOM 2959 N N . LEU A 1 378 ? 27.610 23.411 45.151 1.00 31.11 378 LEU A N 1
ATOM 2960 C CA . LEU A 1 378 ? 28.148 23.718 43.819 1.00 31.11 378 LEU A CA 1
ATOM 2961 C C . LEU A 1 378 ? 28.996 22.567 43.248 1.00 31.11 378 LEU A C 1
ATOM 2963 O O . LEU A 1 378 ? 29.864 22.030 43.933 1.00 31.11 378 LEU A O 1
ATOM 2967 N N . SER A 1 379 ? 28.873 22.309 41.944 1.00 29.64 379 SER A N 1
ATOM 2968 C CA . SER A 1 379 ? 29.983 21.766 41.153 1.00 29.64 379 SER A CA 1
ATOM 2969 C C . SER A 1 379 ? 29.892 22.225 39.696 1.00 29.64 379 SER A C 1
ATOM 2971 O O . SER A 1 379 ? 28.836 22.138 39.072 1.00 29.64 379 SER A O 1
ATOM 2973 N N . TYR A 1 380 ? 30.993 22.755 39.164 1.00 31.14 380 TYR A N 1
ATOM 2974 C CA . TYR A 1 380 ? 31.115 23.241 37.786 1.00 31.14 380 TYR A CA 1
ATOM 2975 C C . TYR A 1 380 ? 31.810 22.195 36.910 1.00 31.14 380 TYR A C 1
ATOM 2977 O O . TYR A 1 380 ? 32.812 21.631 37.338 1.00 31.14 380 TYR A O 1
ATOM 2985 N N . ASN A 1 381 ? 31.393 22.063 35.644 1.00 33.56 381 ASN A N 1
ATOM 2986 C CA . ASN A 1 381 ? 32.331 21.797 34.541 1.00 33.56 381 ASN A CA 1
ATOM 2987 C C . ASN A 1 381 ? 31.804 22.272 33.169 1.00 33.56 381 ASN A C 1
ATOM 2989 O O . ASN A 1 381 ? 31.222 21.533 32.385 1.00 33.56 381 ASN A O 1
ATOM 2993 N N . LYS A 1 382 ? 31.997 23.577 32.948 1.00 29.16 382 LYS A N 1
ATOM 2994 C CA . LYS A 1 382 ? 32.474 24.253 31.725 1.00 29.16 382 LYS A CA 1
ATOM 2995 C C . LYS A 1 382 ? 32.392 23.518 30.357 1.00 29.16 382 LYS A C 1
ATOM 2997 O O . LYS A 1 382 ? 33.186 22.624 30.112 1.00 29.16 382 LYS A O 1
ATOM 3002 N N . LEU A 1 383 ? 31.568 24.092 29.462 1.00 30.55 383 LEU A N 1
ATOM 3003 C CA . LEU A 1 383 ? 31.703 24.250 27.987 1.00 30.55 383 LEU A CA 1
ATOM 3004 C C . LEU A 1 383 ? 32.025 23.027 27.092 1.00 30.55 383 LEU A C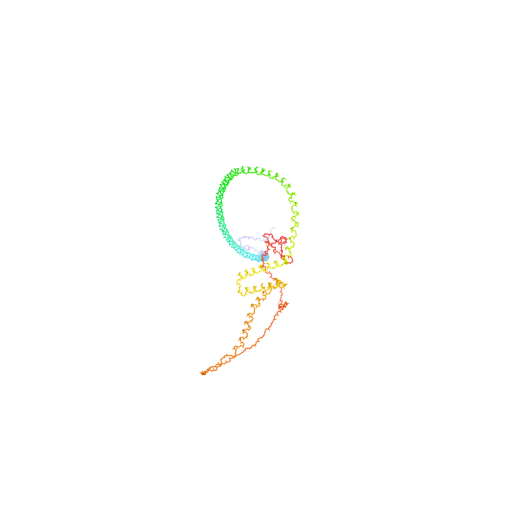 1
ATOM 3006 O O . LEU A 1 383 ? 33.088 22.437 27.224 1.00 30.55 383 LEU A O 1
ATOM 3010 N N . ASP A 1 384 ? 31.221 22.814 26.035 1.00 29.00 384 ASP A N 1
ATOM 3011 C CA . ASP A 1 384 ? 31.557 23.364 24.698 1.00 29.00 384 ASP A CA 1
ATOM 3012 C C . ASP A 1 384 ? 30.332 23.452 23.736 1.00 29.00 384 ASP A C 1
ATOM 3014 O O . ASP A 1 384 ? 29.194 23.214 24.151 1.00 29.00 384 ASP A O 1
ATOM 3018 N N . HIS A 1 385 ? 30.546 23.883 22.485 1.00 31.66 385 HIS A N 1
ATOM 3019 C CA . HIS A 1 385 ? 29.539 24.375 21.525 1.00 31.66 385 HIS A CA 1
ATOM 3020 C C . HIS A 1 385 ? 28.622 23.344 20.809 1.00 31.66 385 HIS A C 1
ATOM 3022 O O . HIS A 1 385 ? 29.071 22.422 20.139 1.00 31.66 385 HIS A O 1
ATOM 3028 N N . ASN A 1 386 ? 27.312 23.628 20.853 1.00 31.44 386 ASN A N 1
ATOM 3029 C CA . ASN A 1 386 ? 26.394 23.866 19.716 1.00 31.44 386 ASN A CA 1
ATOM 3030 C C . ASN A 1 386 ? 26.615 23.156 18.347 1.00 31.44 386 ASN A C 1
ATOM 3032 O O . ASN A 1 386 ? 27.454 23.610 17.578 1.00 31.44 386 ASN A O 1
ATOM 3036 N N . GLU A 1 387 ? 25.722 22.223 17.964 1.00 29.19 387 GLU A N 1
ATOM 3037 C CA . GLU A 1 387 ? 24.878 22.301 16.737 1.00 29.19 387 GLU A CA 1
ATOM 3038 C C . GLU A 1 387 ? 23.803 21.178 16.667 1.00 29.19 387 GLU A C 1
ATOM 3040 O O . GLU A 1 387 ? 23.830 20.210 17.430 1.00 29.19 387 GLU A O 1
ATOM 3045 N N . ASP A 1 388 ? 22.798 21.333 15.793 1.00 35.22 388 ASP A N 1
ATOM 3046 C CA . ASP A 1 388 ? 21.511 20.619 15.862 1.00 35.22 388 ASP A CA 1
ATOM 3047 C C . ASP A 1 388 ? 21.470 19.187 15.286 1.00 35.22 388 ASP A C 1
ATOM 3049 O O . ASP A 1 388 ? 21.667 18.953 14.091 1.00 35.22 388 ASP A O 1
ATOM 3053 N N . ARG A 1 389 ? 20.999 18.233 16.107 1.00 29.89 389 ARG A N 1
ATOM 3054 C CA . ARG A 1 389 ? 20.356 16.978 15.655 1.00 29.89 389 ARG A CA 1
ATOM 3055 C C . ARG A 1 389 ? 19.171 16.572 16.538 1.00 29.89 389 ARG A C 1
ATOM 3057 O O . ARG A 1 389 ? 19.218 15.575 17.262 1.00 29.89 389 ARG A O 1
ATOM 3064 N N . ILE A 1 390 ? 18.059 17.302 16.433 1.00 35.69 390 ILE A N 1
ATOM 3065 C CA . ILE A 1 390 ? 16.786 16.894 17.048 1.00 35.69 390 ILE A CA 1
ATOM 3066 C C . ILE A 1 390 ? 16.265 15.623 16.354 1.00 35.69 390 ILE A C 1
ATOM 3068 O O . ILE A 1 390 ? 15.720 15.661 15.251 1.00 35.69 390 ILE A O 1
ATOM 3072 N N . SER A 1 391 ? 16.433 14.476 17.015 1.00 27.80 391 SER A N 1
ATOM 3073 C CA . SER A 1 391 ? 15.950 13.183 16.519 1.00 27.80 391 SER A CA 1
ATOM 3074 C C . SER A 1 391 ? 14.420 13.123 16.543 1.00 27.80 391 SER A C 1
ATOM 3076 O O . SER A 1 391 ? 13.785 13.316 17.579 1.00 27.80 391 SER A O 1
ATOM 3078 N N . LEU A 1 392 ? 13.816 12.836 15.388 1.00 35.50 392 LEU A N 1
ATOM 3079 C CA . LEU A 1 392 ? 12.380 13.005 15.116 1.00 35.50 392 LEU A CA 1
ATOM 3080 C C . LEU A 1 392 ? 11.511 11.836 15.649 1.00 35.50 392 LEU A C 1
ATOM 3082 O O . LEU A 1 392 ? 10.578 11.372 14.998 1.00 35.50 392 LEU A O 1
ATOM 3086 N N . SER A 1 393 ? 11.837 11.330 16.842 1.00 31.33 393 SER A N 1
ATOM 3087 C CA . SER A 1 393 ? 11.408 10.026 17.375 1.00 31.33 393 SER A CA 1
ATOM 3088 C C . SER A 1 393 ? 10.666 10.099 18.723 1.00 31.33 393 SER A C 1
ATOM 3090 O O . SER A 1 393 ? 10.759 9.194 19.550 1.00 31.33 393 SER A O 1
ATOM 3092 N N . SER A 1 394 ? 9.885 11.160 18.971 1.00 35.78 394 SER A N 1
ATOM 3093 C CA . SER A 1 394 ? 9.014 11.257 20.164 1.00 35.78 394 SER A CA 1
ATOM 3094 C C . SER A 1 394 ? 7.672 11.968 19.935 1.00 35.78 394 SER A C 1
ATOM 3096 O O . SER A 1 394 ? 7.219 12.778 20.741 1.00 35.78 394 SER A O 1
ATOM 3098 N N . LEU A 1 395 ? 6.957 11.580 18.875 1.00 38.91 395 LEU A N 1
ATOM 3099 C CA . LEU A 1 395 ? 5.528 11.889 18.709 1.00 38.91 395 LEU A CA 1
ATOM 3100 C C . LEU A 1 395 ? 4.642 10.987 19.597 1.00 38.91 395 LEU A C 1
ATOM 3102 O O . LEU A 1 395 ? 3.818 10.217 19.106 1.00 38.91 395 LEU A O 1
ATOM 3106 N N . ARG A 1 396 ? 4.782 11.086 20.928 1.00 40.25 396 ARG A N 1
ATOM 3107 C CA . ARG A 1 396 ? 3.770 10.535 21.847 1.00 40.25 396 ARG A CA 1
ATOM 3108 C C . ARG A 1 396 ? 2.531 11.430 21.822 1.00 40.25 396 ARG A C 1
ATOM 3110 O O . ARG A 1 396 ? 2.591 12.583 22.244 1.00 40.25 396 ARG A O 1
ATOM 3117 N N . HIS A 1 397 ? 1.397 10.882 21.388 1.00 44.75 397 HIS A N 1
ATOM 3118 C CA . HIS A 1 397 ? 0.092 11.522 21.558 1.00 44.75 397 HIS A CA 1
ATOM 3119 C C . HIS A 1 397 ? -0.162 11.797 23.050 1.00 44.75 397 HIS A C 1
ATOM 3121 O O . HIS A 1 397 ? -0.360 10.870 23.832 1.00 44.75 397 HIS A O 1
ATOM 3127 N N . ARG A 1 398 ? -0.154 13.075 23.447 1.00 45.41 398 ARG A N 1
ATOM 3128 C CA . ARG A 1 398 ? -0.498 13.515 24.804 1.00 45.41 398 ARG A CA 1
ATOM 3129 C C . ARG A 1 398 ? -1.975 13.913 24.832 1.00 45.41 398 ARG A C 1
ATOM 3131 O O . ARG A 1 398 ? -2.335 14.997 24.378 1.00 45.41 398 ARG A O 1
ATOM 3138 N N . SER A 1 399 ? -2.821 13.014 25.323 1.00 43.81 399 SER A N 1
ATOM 3139 C CA . SER A 1 399 ? -4.268 13.217 25.460 1.00 43.81 399 SER A CA 1
ATOM 3140 C C . SER A 1 399 ? -4.589 14.348 26.444 1.00 43.81 399 SER A C 1
ATOM 3142 O O . SER A 1 399 ? -3.944 14.476 27.485 1.00 43.81 399 SER A O 1
ATOM 3144 N N . SER A 1 400 ? -5.626 15.132 26.142 1.00 43.91 400 SER A N 1
ATOM 3145 C CA . SER A 1 400 ? -6.293 15.982 27.137 1.00 43.91 400 SER A CA 1
ATOM 3146 C C . SER A 1 400 ? -7.144 15.115 28.082 1.00 43.91 400 SER A C 1
ATOM 3148 O O . SER A 1 400 ? -7.702 14.121 27.607 1.00 43.91 400 SER A O 1
ATOM 3150 N N . PRO A 1 401 ? -7.357 15.494 29.361 1.00 50.19 401 PRO A N 1
ATOM 3151 C CA . PRO A 1 401 ? -8.334 14.835 30.240 1.00 50.19 401 PRO A CA 1
ATOM 3152 C C . PRO A 1 401 ? -9.765 14.791 29.672 1.00 50.19 401 PRO A C 1
ATOM 3154 O O . PRO A 1 401 ? -10.576 13.979 30.094 1.00 50.19 401 PRO A O 1
ATOM 3157 N N . THR A 1 402 ? -10.069 15.651 28.696 1.00 53.88 402 THR A N 1
ATOM 3158 C CA . THR A 1 402 ? -11.372 15.779 28.023 1.00 53.88 402 THR A CA 1
ATOM 3159 C C . THR A 1 402 ? -11.485 15.001 26.702 1.00 53.88 402 THR A C 1
ATOM 3161 O O . THR A 1 402 ? -12.350 15.301 25.886 1.00 53.88 402 THR A O 1
ATOM 3164 N N . GLY A 1 403 ? -10.601 14.033 26.436 1.00 56.94 403 GLY A N 1
ATOM 3165 C CA . GLY A 1 403 ? -10.718 13.083 25.313 1.00 56.94 403 GLY A CA 1
ATOM 3166 C C . GLY A 1 403 ? -10.466 13.635 23.899 1.00 56.94 403 GLY A C 1
ATOM 3167 O O . GLY A 1 403 ? -10.201 12.860 22.981 1.00 56.94 403 GLY A O 1
ATOM 3168 N N . HIS A 1 404 ? -10.488 14.953 23.695 1.00 61.56 404 HIS A N 1
ATOM 3169 C CA . HIS A 1 404 ? -10.212 15.565 22.393 1.00 61.56 404 HIS A CA 1
ATOM 3170 C C . HIS A 1 404 ? -8.721 15.532 22.017 1.00 61.56 404 HIS A C 1
ATOM 3172 O O . HIS A 1 404 ? -7.839 15.785 22.843 1.00 61.56 404 HIS A O 1
ATOM 3178 N N . SER A 1 405 ? -8.441 15.285 20.734 1.00 72.25 405 SER A N 1
ATOM 3179 C CA . SER A 1 405 ? -7.101 15.372 20.149 1.00 72.25 405 SER A CA 1
ATOM 3180 C C . SER A 1 405 ? -6.655 16.828 19.964 1.00 72.25 405 SER A C 1
ATOM 3182 O O . SER A 1 405 ? -7.430 17.694 19.553 1.00 72.25 405 SER A O 1
ATOM 3184 N N . ILE A 1 406 ? -5.381 17.091 20.267 1.00 81.94 406 ILE A N 1
ATOM 3185 C CA . ILE A 1 406 ? -4.736 18.411 20.181 1.00 81.94 406 ILE A CA 1
ATOM 3186 C C . ILE A 1 406 ? -3.893 18.497 18.896 1.00 81.94 406 ILE A C 1
ATOM 3188 O O . ILE A 1 406 ? -3.395 17.486 18.398 1.00 81.94 406 ILE A O 1
ATOM 3192 N N . CYS A 1 407 ? -3.756 19.702 18.339 1.00 86.25 407 CYS A N 1
ATOM 3193 C CA . CYS A 1 407 ? -3.033 19.978 17.099 1.00 86.25 407 CYS A CA 1
ATOM 3194 C C . CYS A 1 407 ? -1.524 19.700 17.207 1.00 86.25 407 CYS A C 1
ATOM 3196 O O . CYS A 1 407 ? -0.845 20.236 18.078 1.00 86.25 407 CYS A O 1
ATOM 3198 N N . ALA A 1 408 ? -0.981 18.929 16.260 1.00 83.56 408 ALA A N 1
ATOM 3199 C CA . ALA A 1 408 ? 0.436 18.550 16.232 1.00 83.56 408 ALA A CA 1
ATOM 3200 C C . ALA A 1 408 ? 1.399 19.656 15.735 1.00 83.56 408 ALA A C 1
ATOM 3202 O O . ALA A 1 408 ? 2.608 19.443 15.707 1.00 83.56 408 ALA A O 1
ATOM 3203 N N . ALA A 1 409 ? 0.887 20.819 15.317 1.00 84.12 409 ALA A N 1
ATOM 3204 C CA . ALA A 1 409 ? 1.704 21.932 14.823 1.00 84.12 409 ALA A CA 1
ATOM 3205 C C . ALA A 1 409 ? 2.353 22.748 15.956 1.00 84.12 409 ALA A C 1
ATOM 3207 O O . ALA A 1 409 ? 1.774 22.913 17.035 1.00 84.12 409 ALA A O 1
ATOM 3208 N N . VAL A 1 410 ? 3.518 23.328 15.666 1.00 85.19 410 VAL A N 1
ATOM 3209 C CA . VAL A 1 410 ? 4.213 24.303 16.518 1.00 85.19 410 VAL A CA 1
ATOM 3210 C C . VAL A 1 410 ? 3.931 25.712 15.989 1.00 85.19 410 VAL A C 1
ATOM 3212 O O . VAL A 1 410 ? 4.048 25.972 14.795 1.00 85.19 410 VAL A O 1
ATOM 3215 N N . CYS A 1 411 ? 3.527 26.622 16.873 1.00 84.06 411 CYS A N 1
ATOM 3216 C CA . CYS A 1 411 ? 3.278 28.025 16.553 1.00 84.06 411 CYS A CA 1
ATOM 3217 C C . CYS A 1 411 ? 4.600 28.801 16.374 1.00 84.06 411 CYS A C 1
ATOM 3219 O O . CYS A 1 411 ? 5.644 28.391 16.875 1.00 84.06 411 CYS A O 1
ATOM 3221 N N . ARG A 1 412 ? 4.558 29.987 15.744 1.00 81.44 412 ARG A N 1
ATOM 3222 C CA . ARG A 1 412 ? 5.747 30.846 15.503 1.00 81.44 412 ARG A CA 1
ATOM 3223 C C . ARG A 1 412 ? 6.529 31.267 16.765 1.00 81.44 412 ARG A C 1
ATOM 3225 O O . ARG A 1 412 ? 7.631 31.779 16.638 1.00 81.44 412 ARG A O 1
ATOM 3232 N N . ASN A 1 413 ? 5.981 31.058 17.963 1.00 81.69 413 ASN A N 1
ATOM 3233 C CA . ASN A 1 413 ? 6.642 31.284 19.254 1.00 81.69 413 ASN A CA 1
ATOM 3234 C C . ASN A 1 413 ? 7.312 30.017 19.839 1.00 81.69 413 ASN A C 1
ATOM 3236 O O . ASN A 1 413 ? 7.582 29.974 21.036 1.00 81.69 413 ASN A O 1
ATOM 3240 N N . GLY A 1 414 ? 7.494 28.957 19.043 1.00 79.62 414 GLY A N 1
ATOM 3241 C CA . GLY A 1 414 ? 8.097 27.688 19.474 1.00 79.62 414 GLY A CA 1
ATOM 3242 C C . GLY A 1 414 ? 7.194 26.793 20.334 1.00 79.62 414 GLY A C 1
ATOM 3243 O O . GLY A 1 414 ? 7.615 25.714 20.742 1.00 79.62 414 GLY A O 1
ATOM 3244 N N . GLN A 1 415 ? 5.948 27.194 20.616 1.00 82.19 415 GLN A N 1
ATOM 3245 C CA . GLN A 1 415 ? 5.033 26.436 21.476 1.00 82.19 415 GLN A CA 1
ATOM 3246 C C . GLN A 1 415 ? 4.044 25.584 20.669 1.00 82.19 415 GLN A C 1
ATOM 3248 O O . GLN A 1 415 ? 3.525 26.013 19.639 1.00 82.19 415 GLN A O 1
ATOM 3253 N N . PHE A 1 416 ? 3.720 24.389 21.167 1.00 80.31 416 PHE A N 1
ATOM 3254 C CA . PHE A 1 416 ? 2.719 23.509 20.554 1.00 80.31 416 PHE A CA 1
ATOM 3255 C C . PHE A 1 416 ? 1.312 24.127 20.549 1.00 80.31 416 PHE A C 1
ATOM 3257 O O . PHE A 1 416 ? 0.849 24.707 21.537 1.00 80.31 416 PHE A O 1
ATOM 3264 N N . CYS A 1 417 ? 0.604 23.962 19.433 1.00 83.19 417 CYS A N 1
ATOM 3265 C CA . CYS A 1 417 ? -0.730 24.505 19.223 1.00 83.19 417 CYS A CA 1
ATOM 3266 C C . CYS A 1 417 ? -1.779 23.797 20.099 1.00 83.19 417 CYS A C 1
ATOM 3268 O O . CYS A 1 417 ? -2.152 22.655 19.850 1.00 83.19 417 CYS A O 1
ATOM 3270 N N . ARG A 1 418 ? -2.334 24.507 21.089 1.00 84.12 418 ARG A N 1
ATOM 3271 C CA . ARG A 1 418 ? -3.348 23.966 22.018 1.00 84.12 418 ARG A CA 1
ATOM 3272 C C . ARG A 1 418 ? -4.763 23.820 21.431 1.00 84.12 418 ARG A C 1
ATOM 3274 O O . ARG A 1 418 ? -5.677 23.439 22.154 1.00 84.12 418 ARG A O 1
ATOM 3281 N N . SER A 1 419 ? -4.978 24.139 20.154 1.00 83.75 419 SER A N 1
ATOM 3282 C CA . SER A 1 419 ? -6.293 23.990 19.515 1.00 83.75 419 SER A CA 1
ATOM 3283 C C . SER A 1 419 ? -6.683 22.519 19.363 1.00 83.75 419 SER A C 1
ATOM 3285 O O . SER A 1 419 ? -5.857 21.691 18.975 1.00 83.75 419 SER A O 1
ATOM 3287 N N . SER A 1 420 ? -7.959 22.215 19.600 1.00 82.75 420 SER A N 1
ATOM 3288 C CA . SER A 1 420 ? -8.538 20.903 19.314 1.00 82.75 420 SER A CA 1
ATOM 3289 C C . SER A 1 420 ? -8.582 20.610 17.810 1.00 82.75 420 SER A C 1
ATOM 3291 O O . SER A 1 420 ? -8.542 21.511 16.961 1.00 82.75 420 SER A O 1
ATOM 3293 N N . VAL A 1 421 ? -8.650 19.323 17.478 1.00 83.81 421 VAL A N 1
ATOM 3294 C CA . VAL A 1 421 ? -8.662 18.815 16.105 1.00 83.81 421 VAL A CA 1
ATOM 3295 C C . VAL A 1 421 ? -9.924 17.992 15.861 1.00 83.81 421 VAL A C 1
ATOM 3297 O O . VAL A 1 421 ? -10.401 17.276 16.737 1.00 83.81 421 VAL A O 1
ATOM 3300 N N . THR A 1 422 ? -10.480 18.092 14.654 1.00 78.50 422 THR A N 1
ATOM 3301 C CA . THR A 1 422 ? -11.580 17.225 14.211 1.00 78.50 422 THR A CA 1
ATOM 3302 C C . THR A 1 422 ? -11.107 15.763 14.182 1.00 78.50 422 THR A C 1
ATOM 3304 O O . THR A 1 422 ? -10.003 15.520 13.682 1.00 78.50 422 THR A O 1
ATOM 3307 N N . PRO A 1 423 ? -11.902 14.785 14.664 1.00 72.44 423 PRO A N 1
ATOM 3308 C CA . PRO A 1 423 ? -11.543 13.368 14.601 1.00 72.44 423 PRO A CA 1
ATOM 3309 C C . PRO A 1 423 ? -11.030 12.947 13.215 1.00 72.44 423 PRO A C 1
ATOM 3311 O O . PRO A 1 423 ? -11.552 13.380 12.188 1.00 72.44 423 PRO A O 1
ATOM 3314 N N . GLY A 1 424 ? -9.960 12.149 13.191 1.00 71.00 424 GLY A N 1
ATOM 3315 C CA . GLY A 1 424 ? -9.288 11.714 11.960 1.00 71.00 424 GLY A CA 1
ATOM 3316 C C . GLY A 1 424 ? -8.271 12.697 11.351 1.00 71.00 424 GLY A C 1
ATOM 3317 O O . GLY A 1 424 ? -7.593 12.327 10.396 1.00 71.00 424 GLY A O 1
ATOM 3318 N N . ARG A 1 425 ? -8.101 13.921 11.879 1.00 75.06 425 ARG A N 1
ATOM 3319 C CA . ARG A 1 425 ? -7.064 14.876 11.419 1.00 75.06 425 ARG A CA 1
ATOM 3320 C C . ARG A 1 425 ? -5.935 15.054 12.447 1.00 75.06 425 ARG A C 1
ATOM 3322 O O . ARG A 1 425 ? -6.113 14.790 13.632 1.00 75.06 425 ARG A O 1
ATOM 3329 N N . LYS A 1 426 ? -4.760 15.514 11.986 1.00 79.25 426 LYS A N 1
ATOM 3330 C CA . LYS A 1 426 ? -3.563 15.791 12.822 1.00 79.25 426 LYS A CA 1
ATOM 3331 C C . LYS A 1 426 ? -3.353 17.278 13.154 1.00 79.25 426 LYS A C 1
ATOM 3333 O O . LYS A 1 426 ? -2.665 17.606 14.118 1.00 79.25 426 LYS A O 1
ATOM 3338 N N . PHE A 1 427 ? -3.964 18.172 12.377 1.00 85.62 427 PHE A N 1
ATOM 3339 C CA . PHE A 1 427 ? -3.810 19.624 12.487 1.00 85.62 427 PHE A CA 1
ATOM 3340 C C . PHE A 1 427 ? -5.175 20.307 12.637 1.00 85.62 427 PHE A C 1
ATOM 3342 O O . PHE A 1 427 ? -6.172 19.841 12.082 1.00 85.62 427 PHE A O 1
ATOM 3349 N N . CYS A 1 428 ? -5.240 21.403 13.397 1.00 86.44 428 CYS A N 1
ATOM 3350 C CA . CYS A 1 428 ? -6.460 22.201 13.526 1.00 86.44 428 CYS A CA 1
ATOM 3351 C C . CYS A 1 428 ? -6.722 23.015 12.245 1.00 86.44 428 CYS A C 1
ATOM 3353 O O . CYS A 1 428 ? -5.821 23.210 11.431 1.00 86.44 428 CYS A O 1
ATOM 3355 N N . LYS A 1 429 ? -7.940 23.558 12.081 1.00 82.12 429 LYS A N 1
ATOM 3356 C CA . LYS A 1 429 ? -8.324 24.336 10.881 1.00 82.12 429 LYS A CA 1
ATOM 3357 C C . LYS A 1 429 ? -7.337 25.469 10.534 1.00 82.12 429 LYS A C 1
ATOM 3359 O O . LYS A 1 429 ? -7.131 25.739 9.360 1.00 82.12 429 LYS A O 1
ATOM 3364 N N . ARG A 1 430 ? -6.698 26.083 11.541 1.00 80.19 430 ARG A N 1
ATOM 3365 C CA . ARG A 1 430 ? -5.739 27.199 11.395 1.00 80.19 430 ARG A CA 1
ATOM 3366 C C . ARG A 1 430 ? -4.329 26.778 10.943 1.00 80.19 430 ARG A C 1
ATOM 3368 O O . ARG A 1 430 ? -3.546 27.637 10.566 1.00 80.19 430 ARG A O 1
ATOM 3375 N N . HIS A 1 431 ? -4.027 25.479 10.982 1.00 82.88 431 HIS A N 1
ATOM 3376 C CA . HIS A 1 431 ? -2.783 24.857 10.500 1.00 82.88 431 HIS A CA 1
ATOM 3377 C C . HIS A 1 431 ? -3.063 23.836 9.375 1.00 82.88 431 HIS A C 1
ATOM 3379 O O . HIS A 1 431 ? -2.333 22.867 9.201 1.00 82.88 431 HIS A O 1
ATOM 3385 N N . ILE A 1 432 ? -4.178 24.026 8.660 1.00 77.75 432 ILE A N 1
ATOM 3386 C CA . ILE A 1 432 ? -4.539 23.332 7.408 1.00 77.75 432 ILE A CA 1
ATOM 3387 C C . ILE A 1 432 ? -4.656 24.337 6.243 1.00 77.75 432 ILE A C 1
ATOM 3389 O O . ILE A 1 432 ? -4.673 23.944 5.083 1.00 77.75 432 ILE A O 1
ATOM 3393 N N . SER A 1 433 ? -4.739 25.637 6.545 1.00 56.72 433 SER A N 1
ATOM 3394 C CA . SER A 1 433 ? -4.844 26.745 5.587 1.00 56.72 433 SER A CA 1
ATOM 3395 C C . SER A 1 433 ? -3.502 27.457 5.341 1.00 56.72 433 SER A C 1
ATOM 3397 O O . SER A 1 433 ? -3.492 28.662 5.095 1.00 56.72 433 SER A O 1
ATOM 3399 N N . HIS A 1 434 ? -2.392 26.738 5.514 1.00 48.31 434 HIS A N 1
ATOM 3400 C CA . HIS A 1 434 ? -1.004 27.167 5.341 1.00 48.31 434 HIS A CA 1
ATOM 3401 C C . HIS A 1 434 ? -0.146 25.938 5.033 1.00 48.31 434 HIS A C 1
ATOM 3403 O O . HIS A 1 434 ? 0.836 26.121 4.287 1.00 48.31 434 HIS A O 1
#

Organism: NCBI:txid320908

pLDDT: mean 72.99, std 20.67, range [27.8, 97.19]

Secondary structure (DSSP, 8-state):
-----------TTS-HHHHHTT--HHHHHHHHHHHHHHHHHHHHHHHHHHHHHHHHHHHHHHHHHHHHHHHHHHHHHHHHHHHHHHHHHHHHHHHHHHHHHHHHHHHHHHHHHHHHHHHHHHHHHHHHHHHHHHHHHHHHHHHHHHHHHHHHHHHHHHHHHHHHHHHHHHHHHHHHHHHHHHHHHHHHHHHHHHHHHHHHHHHHHHHHHHHHHHHHHHHHHHHHHHHHHHHHHHHHHHHHHHHHS----HHHHHHHHHHHHHHHHHHHHHHHTT--HHHHHHHHHHHHHHHHHHHTT-PPPHHHHHHHHHHHHHHHHHHHHHHHHHHHHHHHTTTTSS-----------------------------------------------------S--------TTSPPBP-PBPTTS-B---B--TT-SS-GGGT--

Foldseek 3Di:
DDDPDDDQDDDPPDDPCVSCVPDDPVRVVVVVVVVVVVVVVVVVVVVVVVVVVVVVVVVVVVVVVVVVVVVVVVVVVVVVVVVVVVVVVVVVVVVVVVVVVVVVVVVVVVVVVVVVVVVVVVVVVVVVVVVVVVVVVVVVVVVVVVVVVVVVVVVVVVVVVVVVVVVVVVVVVVVVVVVVVVVVVVVVVVVVVVVVVVVVVVVVVVVVVVVVVVVVVVVVVVVVVVVVVVVVVVVVVVVVVVVVVPPDDPVVVVVVVVLVVVVVVLVVVCVVVVDDPVLVVVVVVLSVVQVVCVVVVHHDDPVVSVVVSVVVVVCVVVVVVVVVVVVVVVVVVPVPPDDDDDDDDDDDDDDDDDDDDDDDDDDDDDDDDDDDDDDDDDDDDDDDDDDDDDDPPDPDQDADPVRFGAAQDADPVRHGGRDTPDPPDRHHPVVVVD

InterPro domains:
  IPR040346 GEX1/Brambleberry [PTHR33538] (1-345)

Radius of gyration: 84.07 Å; chains: 1; bounding box: 154×61×243 Å